Protein AF-0000000073860600 (afdb_homodimer)

Sequence (764 aa):
MCGVDDLSVELRKMRLRWFGHVRRAEGGVLSEVEETLLVQVWCFKEIINIGYSVYRMHGLPWFRSLSWWFSITSNYFFYGESVADYFSVISSKSDIMRWLIAYHRFTSFTMYIIGFVWFVLSLKKKYYMRQFSLFAWTHVALLIVVSQSYFIIFNIFHGMIWFIVPVSMIVINDVMAYMFGFFLGKTPLIQLSPKKTWEGFIGGGISTILLGMILSYVLCQYPYFVCPMEYSEAEDALKYSCDASPIFRPQEYSLPETLANFSALLGWRKTVTMYPFVFHSVALSLFSSVIGPFGGFFASGFKRAFKIKDFGDVIPGHGGMMDRFDCQYLMATFVTVYINTFISETSPQKLLQKVYMLKPEQQLQLYNMLQDSLIARGILQPMCGVDDLSVELRKMRLRWFGHVRRAEGGVLSEVEETLLVQVWCFKEIINIGYSVYRMHGLPWFRSLSWWFSITSNYFFYGESVADYFSVISSKSDIMRWLIAYHRFTSFTMYIIGFVWFVLSLKKKYYMRQFSLFAWTHVALLIVVSQSYFIIFNIFHGMIWFIVPVSMIVINDVMAYMFGFFLGKTPLIQLSPKKTWEGFIGGGISTILLGMILSYVLCQYPYFVCPMEYSEAEDALKYSCDASPIFRPQEYSLPETLANFSALLGWRKTVTMYPFVFHSVALSLFSSVIGPFGGFFASGFKRAFKIKDFGDVIPGHGGMMDRFDCQYLMATFVTVYINTFISETSPQKLLQKVYMLKPEQQLQLYNMLQDSLIARGILQP

Organism: Portunus trituberculatus (NCBI:txid210409)

Structure (mmCIF, N/CA/C/O backbone):
data_AF-0000000073860600-model_v1
#
loop_
_entity.id
_entity.type
_entity.pdbx_description
1 polymer 'Phosphatidate cytidylyltransferase'
#
loop_
_atom_site.group_PDB
_atom_site.id
_atom_site.type_symbol
_atom_site.label_atom_id
_atom_site.label_alt_id
_atom_site.label_comp_id
_atom_site.label_asym_id
_atom_site.label_entity_id
_atom_site.label_seq_id
_atom_site.pdbx_PDB_ins_code
_atom_site.Cartn_x
_atom_site.Cartn_y
_atom_site.Cartn_z
_atom_site.occupancy
_atom_site.B_iso_or_equiv
_atom_site.auth_seq_id
_atom_site.auth_comp_id
_atom_site.auth_asym_id
_atom_site.auth_atom_id
_atom_site.pdbx_PDB_model_num
ATOM 1 N N . MET A 1 1 ? -23.5 30 30.516 1 25.94 1 MET A N 1
ATOM 2 C CA . MET A 1 1 ? -22.375 29.719 31.422 1 25.94 1 MET A CA 1
ATOM 3 C C . MET A 1 1 ? -21.797 28.344 31.172 1 25.94 1 MET A C 1
ATOM 5 O O . MET A 1 1 ? -20.891 27.891 31.875 1 25.94 1 MET A O 1
ATOM 9 N N . CYS A 1 2 ? -22.672 27.516 30.625 1 33.38 2 CYS A N 1
ATOM 10 C CA . CYS A 1 2 ? -22.375 26.109 30.312 1 33.38 2 CYS A CA 1
ATOM 11 C C . CYS A 1 2 ? -21.266 26 29.266 1 33.38 2 CYS A C 1
ATOM 13 O O . CYS A 1 2 ? -20.688 24.938 29.094 1 33.38 2 CYS A O 1
ATOM 15 N N . GLY A 1 3 ? -21 27.109 28.562 1 39 3 GLY A N 1
ATOM 16 C CA . GLY A 1 3 ? -20.094 27.156 27.422 1 39 3 GLY A CA 1
ATOM 17 C C . GLY A 1 3 ? -18.641 27.109 27.812 1 39 3 GLY A C 1
ATOM 18 O O . GLY A 1 3 ? -17.828 26.469 27.125 1 39 3 GLY A O 1
ATOM 19 N N . VAL A 1 4 ? -18.328 27.812 28.906 1 43.12 4 VAL A N 1
ATOM 20 C CA . VAL A 1 4 ? -16.969 27.969 29.391 1 43.12 4 VAL A CA 1
ATOM 21 C C . VAL A 1 4 ? -16.484 26.656 30.016 1 43.12 4 VAL A C 1
ATOM 23 O O . VAL A 1 4 ? -15.328 26.25 29.828 1 43.12 4 VAL A O 1
ATOM 26 N N . ASP A 1 5 ? -17.297 26 30.656 1 45.59 5 ASP A N 1
ATOM 27 C CA . ASP A 1 5 ? -16.891 24.766 31.328 1 45.59 5 ASP A CA 1
ATOM 28 C C . ASP A 1 5 ? -16.531 23.688 30.312 1 45.59 5 ASP A C 1
ATOM 30 O O . ASP A 1 5 ? -15.586 22.922 30.5 1 45.59 5 ASP A O 1
ATOM 34 N N . ASP A 1 6 ? -17.297 23.734 29.312 1 51.12 6 ASP A N 1
ATOM 35 C CA . ASP A 1 6 ? -17.047 22.734 28.266 1 51.12 6 ASP A CA 1
ATOM 36 C C . ASP A 1 6 ? -15.75 23.047 27.531 1 51.12 6 ASP A C 1
ATOM 38 O O . ASP A 1 6 ? -15.008 22.125 27.156 1 51.12 6 ASP A O 1
ATOM 42 N N . LEU A 1 7 ? -15.555 24.328 27.562 1 51.91 7 LEU A N 1
ATOM 43 C CA . LEU A 1 7 ? -14.312 24.75 26.922 1 51.91 7 LEU A CA 1
ATOM 44 C C . LEU A 1 7 ? -13.109 24.328 27.766 1 51.91 7 LEU A C 1
ATOM 46 O O . LEU A 1 7 ? -12.094 23.875 27.219 1 51.91 7 LEU A O 1
ATOM 50 N N . SER A 1 8 ? -13.266 24.547 29.016 1 48.94 8 SER A N 1
ATOM 51 C CA . SER A 1 8 ? -12.18 24.188 29.922 1 48.94 8 SER A CA 1
ATOM 52 C C . SER A 1 8 ? -11.898 22.688 29.844 1 48.94 8 SER A C 1
ATOM 54 O O . SER A 1 8 ? -10.742 22.266 29.891 1 48.94 8 SER A O 1
ATOM 56 N N . VAL A 1 9 ? -12.953 21.984 29.812 1 51.03 9 VAL A N 1
ATOM 57 C CA . VAL A 1 9 ? -12.781 20.531 29.734 1 51.03 9 VAL A CA 1
ATOM 58 C C . VAL A 1 9 ? -12.109 20.156 28.422 1 51.03 9 VAL A C 1
ATOM 60 O O . VAL A 1 9 ? -11.211 19.312 28.391 1 51.03 9 VAL A O 1
ATOM 63 N N . GLU A 1 10 ? -12.531 20.891 27.469 1 54.25 10 GLU A N 1
ATOM 64 C CA . GLU A 1 10 ? -11.969 20.578 26.156 1 54.25 10 GLU A CA 1
ATOM 65 C C . GLU A 1 10 ? -10.5 21 26.078 1 54.25 10 GLU A C 1
ATOM 67 O O . GLU A 1 10 ? -9.68 20.281 25.516 1 54.25 10 GLU A O 1
ATOM 72 N N . LEU A 1 11 ? -10.242 22.109 26.688 1 52.88 11 LEU A N 1
ATOM 73 C CA . LEU A 1 11 ? -8.859 22.594 26.719 1 52.88 11 LEU A CA 1
ATOM 74 C C . LEU A 1 11 ? -7.98 21.656 27.547 1 52.88 11 LEU A C 1
ATOM 76 O O . LEU A 1 11 ? -6.82 21.422 27.203 1 52.88 11 LEU A O 1
ATOM 80 N N . ARG A 1 12 ? -8.531 21.188 28.594 1 49.22 12 ARG A N 1
ATOM 81 C CA . ARG A 1 12 ? -7.781 20.266 29.422 1 49.22 12 ARG A CA 1
ATOM 82 C C . ARG A 1 12 ? -7.488 18.969 28.672 1 49.22 12 ARG A C 1
ATOM 84 O O . ARG A 1 12 ? -6.391 18.406 28.781 1 49.22 12 ARG A O 1
ATOM 91 N N . LYS A 1 13 ? -8.43 18.609 27.984 1 53.59 13 LYS A N 1
ATOM 92 C CA . LYS A 1 13 ? -8.234 17.406 27.188 1 53.59 13 LYS A CA 1
ATOM 93 C C . LYS A 1 13 ? -7.168 17.625 26.125 1 53.59 13 LYS A C 1
ATOM 95 O O . LYS A 1 13 ? -6.336 16.75 25.875 1 53.59 13 LYS A O 1
ATOM 100 N N . MET A 1 14 ? -7.25 18.766 25.625 1 52.56 14 MET A N 1
ATOM 101 C CA . MET A 1 14 ? -6.281 19.125 24.594 1 52.56 14 MET A CA 1
ATOM 102 C C . MET A 1 14 ? -4.879 19.25 25.188 1 52.56 14 MET A C 1
ATOM 104 O O . MET A 1 14 ? -3.902 18.812 24.578 1 52.56 14 MET A O 1
ATOM 108 N N . ARG A 1 15 ? -4.82 19.875 26.359 1 48.81 15 ARG A N 1
ATOM 109 C CA . ARG A 1 15 ? -3.555 19.969 27.078 1 48.81 15 ARG A CA 1
ATOM 110 C C . ARG A 1 15 ? -3.021 18.578 27.422 1 48.81 15 ARG A C 1
ATOM 112 O O . ARG A 1 15 ? -1.825 18.312 27.281 1 48.81 15 ARG A O 1
ATOM 119 N N . LEU A 1 16 ? -3.85 17.797 27.766 1 48.28 16 LEU A N 1
ATOM 120 C CA . LEU A 1 16 ? -3.426 16.453 28.125 1 48.28 16 LEU A CA 1
ATOM 121 C C . LEU A 1 16 ? -2.932 15.703 26.891 1 48.28 16 LEU A C 1
ATOM 123 O O . LEU A 1 16 ? -1.964 14.938 26.969 1 48.28 16 LEU A O 1
ATOM 127 N N . ARG A 1 17 ? -3.58 15.961 25.875 1 53.16 17 ARG A N 1
ATOM 128 C CA . ARG A 1 17 ? -3.168 15.344 24.625 1 53.16 17 ARG A CA 1
ATOM 129 C C . ARG A 1 17 ? -1.795 15.844 24.188 1 53.16 17 ARG A C 1
ATOM 131 O O . ARG A 1 17 ? -0.946 15.062 23.766 1 53.16 17 ARG A O 1
ATOM 138 N N . TRP A 1 18 ? -1.666 17.156 24.328 1 49.97 18 TRP A N 1
ATOM 139 C CA . TRP A 1 18 ? -0.413 17.781 23.906 1 49.97 18 TRP A CA 1
ATOM 140 C C . TRP A 1 18 ? 0.714 17.438 24.875 1 49.97 18 TRP A C 1
ATOM 142 O O . TRP A 1 18 ? 1.811 17.062 24.453 1 49.97 18 TRP A O 1
ATOM 152 N N . PHE A 1 19 ? 0.411 17.656 26.188 1 47.84 19 PHE A N 1
ATOM 153 C CA . PHE A 1 19 ? 1.448 17.406 27.188 1 47.84 19 PHE A CA 1
ATOM 154 C C . PHE A 1 19 ? 1.832 15.938 27.219 1 47.84 19 PHE A C 1
ATOM 156 O O . PHE A 1 19 ? 2.99 15.594 27.453 1 47.84 19 PHE A O 1
ATOM 163 N N . GLY A 1 20 ? 0.949 15.172 27 1 50.09 20 GLY A N 1
ATOM 164 C CA . GLY A 1 20 ? 1.307 13.766 26.906 1 50.09 20 GLY A CA 1
ATOM 165 C C . GLY A 1 20 ? 2.246 13.453 25.766 1 50.09 20 GLY A C 1
ATOM 166 O O . GLY A 1 20 ? 3.191 12.68 25.906 1 50.09 20 GLY A O 1
ATOM 167 N N . HIS A 1 21 ? 2.006 14.094 24.703 1 53.31 21 HIS A N 1
ATOM 168 C CA . HIS A 1 21 ? 2.865 13.875 23.547 1 53.31 21 HIS A CA 1
ATOM 169 C C . HIS A 1 21 ? 4.238 14.508 23.75 1 53.31 21 HIS A C 1
ATOM 171 O O . HIS A 1 21 ? 5.262 13.906 23.406 1 53.31 21 HIS A O 1
ATOM 177 N N . VAL A 1 22 ? 4.27 15.805 24.297 1 50.53 22 VAL A N 1
ATOM 178 C CA . VAL A 1 22 ? 5.523 16.531 24.484 1 50.53 22 VAL A CA 1
ATOM 179 C C . VAL A 1 22 ? 6.348 15.859 25.578 1 50.53 22 VAL A C 1
ATOM 181 O O . VAL A 1 22 ? 7.57 15.742 25.469 1 50.53 22 VAL A O 1
ATOM 184 N N . ARG A 1 23 ? 5.758 15.523 26.703 1 48.34 23 ARG A N 1
ATOM 185 C CA . ARG A 1 23 ? 6.488 14.867 27.781 1 48.34 23 ARG A CA 1
ATOM 186 C C . ARG A 1 23 ? 7.082 13.547 27.312 1 48.34 23 ARG A C 1
ATOM 188 O O . ARG A 1 23 ? 8.188 13.18 27.719 1 48.34 23 ARG A O 1
ATOM 195 N N . ARG A 1 24 ? 6.41 13.023 26.5 1 51.47 24 ARG A N 1
ATOM 196 C CA . ARG A 1 24 ? 6.906 11.719 26.078 1 51.47 24 ARG A CA 1
ATOM 197 C C . ARG A 1 24 ? 7.988 11.867 25.016 1 51.47 24 ARG A C 1
ATOM 199 O O . ARG A 1 24 ? 8.789 10.953 24.812 1 51.47 24 ARG A O 1
ATOM 206 N N . ALA A 1 25 ? 7.906 12.992 24.328 1 55.75 25 ALA A N 1
ATOM 207 C CA . ALA A 1 25 ? 8.992 13.297 23.406 1 55.75 25 ALA A CA 1
ATOM 208 C C . ALA A 1 25 ? 10.32 13.422 24.141 1 55.75 25 ALA A C 1
ATOM 210 O O . ALA A 1 25 ? 11.391 13.281 23.531 1 55.75 25 ALA A O 1
ATOM 211 N N . GLU A 1 26 ? 10.242 13.586 25.469 1 56.16 26 GLU A N 1
ATOM 212 C CA . GLU A 1 26 ? 11.469 13.602 26.25 1 56.16 26 GLU A CA 1
ATOM 213 C C . GLU A 1 26 ? 12.094 12.211 26.328 1 56.16 26 GLU A C 1
ATOM 215 O O . GLU A 1 26 ? 13.297 12.078 26.547 1 56.16 26 GLU A O 1
ATOM 220 N N . GLY A 1 27 ? 11.25 11.234 26.188 1 59.41 27 GLY A N 1
ATOM 221 C CA . GLY A 1 27 ? 11.75 9.867 26.281 1 59.41 27 GLY A CA 1
ATOM 222 C C . GLY A 1 27 ? 12.562 9.453 25.078 1 59.41 27 GLY A C 1
ATOM 223 O O . GLY A 1 27 ? 13.156 8.367 25.062 1 59.41 27 GLY A O 1
ATOM 224 N N . GLY A 1 28 ? 12.703 10.328 24.078 1 74.62 28 GLY A N 1
ATOM 225 C CA . GLY A 1 28 ? 13.539 10.031 22.922 1 74.62 28 GLY A CA 1
ATOM 226 C C . GLY A 1 28 ? 12.758 9.461 21.75 1 74.62 28 GLY A C 1
ATOM 227 O O . GLY A 1 28 ? 11.531 9.352 21.812 1 74.62 28 GLY A O 1
ATOM 228 N N . VAL A 1 29 ? 13.367 9.289 20.703 1 80.56 29 VAL A N 1
ATOM 229 C CA . VAL A 1 29 ? 12.812 8.805 19.453 1 80.56 29 VAL A CA 1
ATOM 230 C C . VAL A 1 29 ? 12.164 7.441 19.656 1 80.56 29 VAL A C 1
ATOM 232 O O . VAL A 1 29 ? 11.047 7.199 19.188 1 80.56 29 VAL A O 1
ATOM 235 N N . LEU A 1 30 ? 12.703 6.594 20.5 1 79.44 30 LEU A N 1
ATOM 236 C CA . LEU A 1 30 ? 12.211 5.234 20.703 1 79.44 30 LEU A CA 1
ATOM 237 C C . LEU A 1 30 ? 10.922 5.234 21.516 1 79.44 30 LEU A C 1
ATOM 239 O O . LEU A 1 30 ? 10.031 4.418 21.266 1 79.44 30 LEU A O 1
ATOM 243 N N . SER A 1 31 ? 10.844 6.102 22.406 1 83.19 31 SER A N 1
ATOM 244 C CA . SER A 1 31 ? 9.625 6.207 23.203 1 83.19 31 SER A CA 1
ATOM 245 C C . SER A 1 31 ? 8.445 6.664 22.344 1 83.19 31 SER A C 1
ATOM 247 O O . SER A 1 31 ? 7.324 6.172 22.516 1 83.19 31 SER A O 1
ATOM 249 N N . GLU A 1 32 ? 8.695 7.555 21.484 1 87 32 GLU A N 1
ATOM 250 C CA . GLU A 1 32 ? 7.629 8.039 20.625 1 87 32 GLU A CA 1
ATOM 251 C C . GLU A 1 32 ? 7.176 6.949 19.656 1 87 32 GLU A C 1
ATOM 253 O O . GLU A 1 32 ? 5.988 6.863 19.328 1 87 32 GLU A O 1
ATOM 258 N N . VAL A 1 33 ? 8.141 6.164 19.219 1 86 33 VAL A N 1
ATOM 259 C CA . VAL A 1 33 ? 7.805 5.059 18.328 1 86 33 VAL A CA 1
ATOM 260 C C . VAL A 1 33 ? 6.93 4.051 19.062 1 86 33 VAL A C 1
ATOM 262 O O . VAL A 1 33 ? 5.918 3.584 18.531 1 86 33 VAL A O 1
ATOM 265 N N . GLU A 1 34 ? 7.266 3.736 20.281 1 85.88 34 GLU A N 1
ATOM 266 C CA . GLU A 1 34 ? 6.496 2.795 21.094 1 85.88 34 GLU A CA 1
ATOM 267 C C . GLU A 1 34 ? 5.082 3.312 21.344 1 85.88 34 GLU A C 1
ATOM 269 O O . GLU A 1 34 ? 4.113 2.553 21.266 1 85.88 34 GLU A O 1
ATOM 274 N N . GLU A 1 35 ? 4.996 4.516 21.594 1 87.19 35 GLU A N 1
ATOM 275 C CA . GLU A 1 35 ? 3.688 5.121 21.828 1 87.19 35 GLU A CA 1
ATOM 276 C C . GLU A 1 35 ? 2.828 5.078 20.578 1 87.19 35 GLU A C 1
ATOM 278 O O . GLU A 1 35 ? 1.626 4.812 20.641 1 87.19 35 GLU A O 1
ATOM 283 N N . THR A 1 36 ? 3.465 5.402 19.5 1 89.12 36 THR A N 1
ATOM 284 C CA . THR A 1 36 ? 2.736 5.367 18.234 1 89.12 36 THR A CA 1
ATOM 285 C C . THR A 1 36 ? 2.193 3.967 17.969 1 89.12 36 THR A C 1
ATOM 287 O O . THR A 1 36 ? 1.055 3.812 17.516 1 89.12 36 THR A O 1
ATOM 290 N N . LEU A 1 37 ? 2.943 2.967 18.312 1 89.31 37 LEU A N 1
ATOM 291 C CA . LEU A 1 37 ? 2.521 1.587 18.094 1 89.31 37 LEU A CA 1
ATOM 292 C C . LEU A 1 37 ? 1.381 1.218 19.047 1 89.31 37 LEU A C 1
ATOM 294 O O . LEU A 1 37 ? 0.443 0.521 18.641 1 89.31 37 LEU A O 1
ATOM 298 N N . LEU A 1 38 ? 1.471 1.689 20.219 1 87.94 38 LEU A N 1
ATOM 299 C CA . LEU A 1 38 ? 0.417 1.419 21.188 1 87.94 38 LEU A CA 1
ATOM 300 C C . LEU A 1 38 ? -0.894 2.072 20.766 1 87.94 38 LEU A C 1
ATOM 302 O O . LEU A 1 38 ? -1.955 1.448 20.828 1 87.94 38 LEU A O 1
ATOM 306 N N . VAL A 1 39 ? -0.796 3.279 20.344 1 88.31 39 VAL A N 1
ATOM 307 C CA . VAL A 1 39 ? -1.977 3.998 19.875 1 88.31 39 VAL A CA 1
ATOM 308 C C . VAL A 1 39 ? -2.561 3.291 18.656 1 88.31 39 VAL A C 1
ATOM 310 O O . VAL A 1 39 ? -3.781 3.189 18.516 1 88.31 39 VAL A O 1
ATOM 313 N N . GLN A 1 40 ? -1.685 2.822 17.828 1 92.12 40 GLN A N 1
ATOM 314 C CA . GLN A 1 40 ? -2.123 2.094 16.641 1 92.12 40 GLN A CA 1
ATOM 315 C C . GLN A 1 40 ? -2.957 0.874 17.016 1 92.12 40 GLN A C 1
ATOM 317 O O . GLN A 1 40 ? -4.02 0.638 16.438 1 92.12 40 GLN A O 1
ATOM 322 N N . VAL A 1 41 ? -2.49 0.11 17.984 1 90.81 41 VAL A N 1
ATOM 323 C CA . VAL A 1 41 ? -3.176 -1.105 18.406 1 90.81 41 VAL A CA 1
ATOM 324 C C . VAL A 1 41 ? -4.52 -0.748 19.031 1 90.81 41 VAL A C 1
ATOM 326 O O . VAL A 1 41 ? -5.527 -1.406 18.781 1 90.81 41 VAL A O 1
ATOM 329 N N . TRP A 1 42 ? -4.492 0.283 19.734 1 89.69 42 TRP A N 1
ATOM 330 C CA . TRP A 1 42 ? -5.711 0.722 20.406 1 89.69 42 TRP A CA 1
ATOM 331 C C . TRP A 1 42 ? -6.75 1.196 19.391 1 89.69 42 TRP A C 1
ATOM 333 O O . TRP A 1 42 ? -7.926 0.834 19.484 1 89.69 42 TRP A O 1
ATOM 343 N N . CYS A 1 43 ? -6.344 2.012 18.516 1 90 43 CYS A N 1
ATOM 344 C CA . CYS A 1 43 ? -7.254 2.512 17.484 1 90 43 CYS A CA 1
ATOM 345 C C . CYS A 1 43 ? -7.816 1.369 16.656 1 90 43 CYS A C 1
ATOM 347 O O . CYS A 1 43 ? -9.008 1.344 16.344 1 90 43 CYS A O 1
ATOM 349 N N . PHE A 1 44 ? -6.965 0.409 16.328 1 91.69 44 PHE A N 1
ATOM 350 C CA . PHE A 1 44 ? -7.406 -0.734 15.531 1 91.69 44 PHE A CA 1
ATOM 351 C C . PHE A 1 44 ? -8.438 -1.556 16.297 1 91.69 44 PHE A C 1
ATOM 353 O O . PHE A 1 44 ? -9.453 -1.965 15.742 1 91.69 44 PHE A O 1
ATOM 360 N N . LYS A 1 45 ? -8.156 -1.754 17.516 1 89.88 45 LYS A N 1
ATOM 361 C CA . LYS A 1 45 ? -9.086 -2.492 18.359 1 89.88 45 LYS A CA 1
ATOM 362 C C . LYS A 1 45 ? -10.453 -1.819 18.406 1 89.88 45 LYS A C 1
ATOM 364 O O . LYS A 1 45 ? -11.484 -2.488 18.312 1 89.88 45 LYS A O 1
ATOM 369 N N . GLU A 1 46 ? -10.492 -0.529 18.516 1 88.06 46 GLU A N 1
ATOM 370 C CA . GLU A 1 46 ? -11.742 0.224 18.578 1 88.06 46 GLU A CA 1
ATOM 371 C C . GLU A 1 46 ? -12.531 0.08 17.281 1 88.06 46 GLU A C 1
ATOM 373 O O . GLU A 1 46 ? -13.742 -0.145 17.312 1 88.06 46 GLU A O 1
ATOM 378 N N . ILE A 1 47 ? -11.867 0.142 16.203 1 87.81 47 ILE A N 1
ATOM 379 C CA . ILE A 1 47 ? -12.523 0.081 14.898 1 87.81 47 ILE A CA 1
ATOM 380 C C . ILE A 1 47 ? -13.078 -1.322 14.664 1 87.81 47 ILE A C 1
ATOM 382 O O . ILE A 1 47 ? -14.219 -1.479 14.211 1 87.81 47 ILE A O 1
ATOM 386 N N . ILE A 1 48 ? -12.281 -2.354 14.961 1 87.12 48 ILE A N 1
ATOM 387 C CA . ILE A 1 48 ? -12.703 -3.732 14.727 1 87.12 48 ILE A CA 1
ATOM 388 C C . ILE A 1 48 ? -13.875 -4.078 15.641 1 87.12 48 ILE A C 1
ATOM 390 O O . ILE A 1 48 ? -14.789 -4.797 15.242 1 87.12 48 ILE A O 1
ATOM 394 N N . ASN A 1 49 ? -13.852 -3.52 16.828 1 85.75 49 ASN A N 1
ATOM 395 C CA . ASN A 1 49 ? -14.945 -3.785 17.75 1 85.75 49 ASN A CA 1
ATOM 396 C C . ASN A 1 49 ? -16.266 -3.195 17.25 1 85.75 49 ASN A C 1
ATOM 398 O O . ASN A 1 49 ? -17.328 -3.771 17.469 1 85.75 49 ASN A O 1
ATOM 402 N N . ILE A 1 50 ? -16.203 -2.141 16.641 1 83.69 50 ILE A N 1
ATOM 403 C CA . ILE A 1 50 ? -17.391 -1.542 16.047 1 83.69 50 ILE A CA 1
ATOM 404 C C . ILE A 1 50 ? -17.922 -2.441 14.938 1 83.69 50 ILE A C 1
ATOM 406 O O . ILE A 1 50 ? -19.125 -2.703 14.859 1 83.69 50 ILE A O 1
ATOM 410 N N . GLY A 1 51 ? -17.062 -2.904 14.039 1 78.81 51 GLY A N 1
ATOM 411 C CA . GLY A 1 51 ? -17.469 -3.818 12.992 1 78.81 51 GLY A CA 1
ATOM 412 C C . GLY A 1 51 ? -18.094 -5.098 13.516 1 78.81 51 GLY A C 1
ATOM 413 O O . GLY A 1 51 ? -19.094 -5.578 12.984 1 78.81 51 GLY A O 1
ATOM 414 N N . TYR A 1 52 ? -17.469 -5.535 14.555 1 78.75 52 TYR A N 1
ATOM 415 C CA . TYR A 1 52 ? -17.953 -6.766 15.172 1 78.75 52 TYR A CA 1
ATOM 416 C C . TYR A 1 52 ? -19.344 -6.578 15.742 1 78.75 52 TYR A C 1
ATOM 418 O O . TYR A 1 52 ? -20.203 -7.465 15.633 1 78.75 52 TYR A O 1
ATOM 426 N N . SER A 1 53 ? -19.609 -5.484 16.266 1 78.38 53 SER A N 1
ATOM 427 C CA . SER A 1 53 ? -20.891 -5.203 16.906 1 78.38 53 SER A CA 1
ATOM 428 C C . SER A 1 53 ? -21.969 -4.91 15.859 1 78.38 53 SER A C 1
ATOM 430 O O . SER A 1 53 ? -23.094 -5.418 15.961 1 78.38 53 SER A O 1
ATOM 432 N N . VAL A 1 54 ? -21.641 -4.234 14.906 1 74.19 54 VAL A N 1
ATOM 433 C CA . VAL A 1 54 ? -22.609 -3.777 13.914 1 74.19 54 VAL A CA 1
ATOM 434 C C . VAL A 1 54 ? -23.031 -4.949 13.031 1 74.19 54 VAL A C 1
ATOM 436 O O . VAL A 1 54 ? -24.219 -5.082 12.695 1 74.19 54 VAL A O 1
ATOM 439 N N . TYR A 1 55 ? -22.078 -5.754 12.727 1 69.44 55 TYR A N 1
ATOM 440 C CA . TYR A 1 55 ? -22.422 -6.832 11.812 1 69.44 55 TYR A CA 1
ATOM 441 C C . TYR A 1 55 ? -22.891 -8.062 12.578 1 69.44 55 TYR A C 1
ATOM 443 O O . TYR A 1 55 ? -23.156 -9.109 11.977 1 69.44 55 TYR A O 1
ATOM 451 N N . ARG A 1 56 ? -23.109 -7.801 13.891 1 68.75 56 ARG A N 1
ATOM 452 C CA . ARG A 1 56 ? -23.703 -8.805 14.766 1 68.75 56 ARG A CA 1
ATOM 453 C C . ARG A 1 56 ? -23.125 -10.188 14.508 1 68.75 56 ARG A C 1
ATOM 455 O O . ARG A 1 56 ? -23.859 -11.156 14.344 1 68.75 56 ARG A O 1
ATOM 462 N N . MET A 1 57 ? -21.938 -10.109 14.266 1 63.16 57 MET A N 1
ATOM 463 C CA . MET A 1 57 ? -21.281 -11.383 13.984 1 63.16 57 MET A CA 1
ATOM 464 C C . MET A 1 57 ? -21.109 -12.203 15.266 1 63.16 57 MET A C 1
ATOM 466 O O . MET A 1 57 ? -20.141 -12.945 15.406 1 63.16 57 MET A O 1
ATOM 470 N N . HIS A 1 58 ? -22.234 -12.023 16.047 1 64.19 58 HIS A N 1
ATOM 471 C CA . HIS A 1 58 ? -22.156 -12.781 17.297 1 64.19 58 HIS A CA 1
ATOM 472 C C . HIS A 1 58 ? -22.297 -14.281 17.047 1 64.19 58 HIS A C 1
ATOM 474 O O . HIS A 1 58 ? -23.266 -14.711 16.406 1 64.19 58 HIS A O 1
ATOM 480 N N . GLY A 1 59 ? -21.125 -15.031 17 1 65.19 59 GLY A N 1
ATOM 481 C CA . GLY A 1 59 ? -21.156 -16.484 16.859 1 65.19 59 GLY A CA 1
ATOM 482 C C . GLY A 1 59 ? -20.266 -16.984 15.727 1 65.19 59 GLY A C 1
ATOM 483 O O . GLY A 1 59 ? -20.031 -18.188 15.594 1 65.19 59 GLY A O 1
ATOM 484 N N . LEU A 1 60 ? -20.188 -16.078 14.773 1 69.94 60 LEU A N 1
ATOM 485 C CA . LEU A 1 60 ? -19.312 -16.562 13.719 1 69.94 60 LEU A CA 1
ATOM 486 C C . LEU A 1 60 ? -17.859 -16.578 14.188 1 69.94 60 LEU A C 1
ATOM 488 O O . LEU A 1 60 ? -17.375 -15.602 14.758 1 69.94 60 LEU A O 1
ATOM 492 N N . PRO A 1 61 ? -17.281 -17.766 14.133 1 65.88 61 PRO A N 1
ATOM 493 C CA . PRO A 1 61 ? -15.93 -17.938 14.664 1 65.88 61 PRO A CA 1
ATOM 494 C C . PRO A 1 61 ? -14.875 -17.219 13.828 1 65.88 61 PRO A C 1
ATOM 496 O O . PRO A 1 61 ? -15.078 -16.984 12.633 1 65.88 61 PRO A O 1
ATOM 499 N N . TRP A 1 62 ? -13.797 -16.578 14.414 1 77 62 TRP A N 1
ATOM 500 C CA . TRP A 1 62 ? -12.445 -16.312 13.93 1 77 62 TRP A CA 1
ATOM 501 C C . TRP A 1 62 ? -12.344 -14.898 13.359 1 77 62 TRP A C 1
ATOM 503 O O . TRP A 1 62 ? -11.312 -14.523 12.789 1 77 62 TRP A O 1
ATOM 513 N N . PHE A 1 63 ? -13.453 -14.18 13.555 1 79.88 63 PHE A N 1
ATOM 514 C CA . PHE A 1 63 ? -13.305 -12.859 12.953 1 79.88 63 PHE A CA 1
ATOM 515 C C . PHE A 1 63 ? -12.25 -12.039 13.695 1 79.88 63 PHE A C 1
ATOM 517 O O . PHE A 1 63 ? -11.398 -11.406 13.07 1 79.88 63 PHE A O 1
ATOM 524 N N . ARG A 1 64 ? -12.367 -12.047 14.953 1 83.38 64 ARG A N 1
ATOM 525 C CA . ARG A 1 64 ? -11.414 -11.273 15.734 1 83.38 64 ARG A CA 1
ATOM 526 C C . ARG A 1 64 ? -9.992 -11.789 15.547 1 83.38 64 ARG A C 1
ATOM 528 O O . ARG A 1 64 ? -9.062 -11.008 15.367 1 83.38 64 ARG A O 1
ATOM 535 N N . SER A 1 65 ? -9.961 -13.047 15.5 1 88.69 65 SER A N 1
ATOM 536 C CA . SER A 1 65 ? -8.648 -13.648 15.312 1 88.69 65 SER A CA 1
ATOM 537 C C . SER A 1 65 ? -8.078 -13.312 13.938 1 88.69 65 SER A C 1
ATOM 539 O O . SER A 1 65 ? -6.891 -13.008 13.805 1 88.69 65 SER A O 1
ATOM 541 N N . LEU A 1 66 ? -8.922 -13.336 12.961 1 92 66 LEU A N 1
ATOM 542 C CA . LEU A 1 66 ? -8.477 -13.031 11.602 1 92 66 LEU A CA 1
ATOM 543 C C . LEU A 1 66 ? -8.062 -11.562 11.484 1 92 66 LEU A C 1
ATOM 545 O O . LEU A 1 66 ? -7.059 -11.25 10.844 1 92 66 LEU A O 1
ATOM 549 N N . SER A 1 67 ? -8.828 -10.688 12.078 1 91.75 67 SER A N 1
ATOM 550 C CA . SER A 1 67 ? -8.5 -9.266 12.023 1 91.75 67 SER A CA 1
ATOM 551 C C . SER A 1 67 ? -7.156 -8.992 12.695 1 91.75 67 SER A C 1
ATOM 553 O O . SER A 1 67 ? -6.336 -8.234 12.172 1 91.75 67 SER A O 1
ATOM 555 N N . TRP A 1 68 ? -6.926 -9.648 13.773 1 92.88 68 TRP A N 1
ATOM 556 C CA . TRP A 1 68 ? -5.66 -9.469 14.477 1 92.88 68 TRP A CA 1
ATOM 557 C C . TRP A 1 68 ? -4.512 -10.102 13.711 1 92.88 68 TRP A C 1
ATOM 559 O O . TRP A 1 68 ? -3.391 -9.586 13.711 1 92.88 68 TRP A O 1
ATOM 569 N N . TRP A 1 69 ? -4.816 -11.219 13.07 1 95.56 69 TRP A N 1
ATOM 570 C CA . TRP A 1 69 ? -3.801 -11.859 12.234 1 95.56 69 TRP A CA 1
ATOM 571 C C . TRP A 1 69 ? -3.35 -10.922 11.117 1 95.56 69 TRP A C 1
ATOM 573 O O . TRP A 1 69 ? -2.15 -10.734 10.906 1 95.56 69 TRP A O 1
ATOM 583 N N . PHE A 1 70 ? -4.289 -10.297 10.484 1 95.75 70 PHE A N 1
ATOM 584 C CA . PHE A 1 70 ? -3.949 -9.375 9.406 1 95.75 70 PHE A CA 1
ATOM 585 C C . PHE A 1 70 ? -3.238 -8.141 9.953 1 95.75 70 PHE A C 1
ATOM 587 O O . PHE A 1 70 ? -2.365 -7.574 9.289 1 95.75 70 PHE A O 1
ATOM 594 N N . SER A 1 71 ? -3.641 -7.738 11.148 1 94.94 71 SER A N 1
ATOM 595 C CA . SER A 1 71 ? -2.965 -6.605 11.773 1 94.94 71 SER A CA 1
ATOM 596 C C . SER A 1 71 ? -1.506 -6.926 12.078 1 94.94 71 SER A C 1
ATOM 598 O O . SER A 1 71 ? -0.613 -6.133 11.773 1 94.94 71 SER A O 1
ATOM 600 N N . ILE A 1 72 ? -1.265 -8.062 12.602 1 93.88 72 ILE A N 1
ATOM 601 C CA . ILE A 1 72 ? 0.094 -8.492 12.914 1 93.88 72 ILE A CA 1
ATOM 602 C C . ILE A 1 72 ? 0.908 -8.625 11.633 1 93.88 72 ILE A C 1
ATOM 604 O O . ILE A 1 72 ? 2.062 -8.195 11.57 1 93.88 72 ILE A O 1
ATOM 608 N N . THR A 1 73 ? 0.305 -9.164 10.664 1 94.62 73 THR A N 1
ATOM 609 C CA . THR A 1 73 ? 0.968 -9.352 9.383 1 94.62 73 THR A CA 1
ATOM 610 C C . THR A 1 73 ? 1.332 -8.008 8.758 1 94.62 73 THR A C 1
ATOM 612 O O . THR A 1 73 ? 2.455 -7.824 8.281 1 94.62 73 THR A O 1
ATOM 615 N N . SER A 1 74 ? 0.403 -7.105 8.773 1 94 74 SER A N 1
ATOM 616 C CA . SER A 1 74 ? 0.653 -5.797 8.188 1 94 74 SER A CA 1
ATOM 617 C C . SER A 1 74 ? 1.727 -5.039 8.961 1 94 74 SER A C 1
ATOM 619 O O . SER A 1 74 ? 2.566 -4.359 8.359 1 94 74 SER A O 1
ATOM 621 N N . ASN A 1 75 ? 1.724 -5.145 10.258 1 91.5 75 ASN A N 1
ATOM 622 C CA . ASN A 1 75 ? 2.766 -4.512 11.062 1 91.5 75 ASN A CA 1
ATOM 623 C C . ASN A 1 75 ? 4.141 -5.109 10.766 1 91.5 75 ASN A C 1
ATOM 625 O O . ASN A 1 75 ? 5.125 -4.383 10.656 1 91.5 75 ASN A O 1
ATOM 629 N N . TYR A 1 76 ? 4.207 -6.363 10.664 1 88.81 76 TYR A N 1
ATOM 630 C CA . TYR A 1 76 ? 5.465 -7.023 10.336 1 88.81 76 TYR A CA 1
ATOM 631 C C . TYR A 1 76 ? 5.992 -6.559 8.984 1 88.81 76 TYR A C 1
ATOM 633 O O . TYR A 1 76 ? 7.195 -6.359 8.82 1 88.81 76 TYR A O 1
ATOM 641 N N . PHE A 1 77 ? 5.164 -6.414 8.133 1 90.56 77 PHE A N 1
ATOM 642 C CA . PHE A 1 77 ? 5.559 -5.98 6.801 1 90.56 77 PHE A CA 1
ATOM 643 C C . PHE A 1 77 ? 6.113 -4.562 6.832 1 90.56 77 PHE A C 1
ATOM 645 O O . PHE A 1 77 ? 7.227 -4.316 6.371 1 90.56 77 PHE A O 1
ATOM 652 N N . PHE A 1 78 ? 5.402 -3.629 7.414 1 86.88 78 PHE A N 1
ATOM 653 C CA . PHE A 1 78 ? 5.789 -2.223 7.375 1 86.88 78 PHE A CA 1
ATOM 654 C C . PHE A 1 78 ? 6.977 -1.96 8.289 1 86.88 78 PHE A C 1
ATOM 656 O O . PHE A 1 78 ? 7.895 -1.22 7.934 1 86.88 78 PHE A O 1
ATOM 663 N N . TYR A 1 79 ? 6.926 -2.537 9.391 1 80.5 79 TYR A N 1
ATOM 664 C CA . TYR A 1 79 ? 8.023 -2.295 10.32 1 80.5 79 TYR A CA 1
ATOM 665 C C . TYR A 1 79 ? 9.281 -3.041 9.891 1 80.5 79 TYR A C 1
ATOM 667 O O . TYR A 1 79 ? 10.398 -2.576 10.125 1 80.5 79 TYR A O 1
ATOM 675 N N . GLY A 1 80 ? 9.117 -4.195 9.289 1 74.94 80 GLY A N 1
ATOM 676 C CA . GLY A 1 80 ? 10.266 -4.879 8.711 1 74.94 80 GLY A CA 1
ATOM 677 C C . GLY A 1 80 ? 10.969 -4.066 7.641 1 74.94 80 GLY A C 1
ATOM 678 O O . GLY A 1 80 ? 12.195 -4.055 7.57 1 74.94 80 GLY A O 1
ATOM 679 N N . GLU A 1 81 ? 10.195 -3.365 6.918 1 71.81 81 GLU A N 1
ATOM 680 C CA . GLU A 1 81 ? 10.758 -2.494 5.891 1 71.81 81 GLU A CA 1
ATOM 681 C C . GLU A 1 81 ? 11.516 -1.325 6.512 1 71.81 81 GLU A C 1
ATOM 683 O O . GLU A 1 81 ? 12.57 -0.924 6.008 1 71.81 81 GLU A O 1
ATOM 688 N N . SER A 1 82 ? 11.008 -0.805 7.617 1 69.19 82 SER A N 1
ATOM 689 C CA . SER A 1 82 ? 11.656 0.309 8.305 1 69.19 82 SER A CA 1
ATOM 690 C C . SER A 1 82 ? 12.961 -0.129 8.961 1 69.19 82 SER A C 1
ATOM 692 O O . SER A 1 82 ? 13.961 0.593 8.914 1 69.19 82 SER A O 1
ATOM 694 N N . VAL A 1 83 ? 12.836 -1.235 9.578 1 64.69 83 VAL A N 1
ATOM 695 C CA . VAL A 1 83 ? 14.023 -1.744 10.25 1 64.69 83 VAL A CA 1
ATOM 696 C C . VAL A 1 83 ? 15.125 -2 9.227 1 64.69 83 VAL A C 1
ATOM 698 O O . VAL A 1 83 ? 16.297 -1.708 9.477 1 64.69 83 VAL A O 1
ATOM 701 N N . ALA A 1 84 ? 14.781 -2.432 8.086 1 62.12 84 ALA A N 1
ATOM 702 C CA . ALA A 1 84 ? 15.75 -2.674 7.016 1 62.12 84 ALA A CA 1
ATOM 703 C C . ALA A 1 84 ? 16.391 -1.369 6.551 1 62.12 84 ALA A C 1
ATOM 705 O O . ALA A 1 84 ? 17.594 -1.325 6.27 1 62.12 84 ALA A O 1
ATOM 706 N N . ASP A 1 85 ? 15.68 -0.35 6.645 1 61.72 85 ASP A N 1
ATOM 707 C CA . ASP A 1 85 ? 16.156 0.927 6.121 1 61.72 85 ASP A CA 1
ATOM 708 C C . ASP A 1 85 ? 16.969 1.68 7.168 1 61.72 85 ASP A C 1
ATOM 710 O O . ASP A 1 85 ? 17.984 2.305 6.844 1 61.72 85 ASP A O 1
ATOM 714 N N . TYR A 1 86 ? 16.484 1.552 8.438 1 60.28 86 TYR A N 1
ATOM 715 C CA . TYR A 1 86 ? 17.094 2.453 9.414 1 60.28 86 TYR A CA 1
ATOM 716 C C . TYR A 1 86 ? 18.047 1.702 10.328 1 60.28 86 TYR A C 1
ATOM 718 O O . TYR A 1 86 ? 18.969 2.295 10.891 1 60.28 86 TYR A O 1
ATOM 726 N N . PHE A 1 87 ? 17.734 0.449 10.438 1 58.75 87 PHE A N 1
ATOM 727 C CA . PHE A 1 87 ? 18.562 -0.275 11.391 1 58.75 87 PHE A CA 1
ATOM 728 C C . PHE A 1 87 ? 19.438 -1.301 10.688 1 58.75 87 PHE A C 1
ATOM 730 O O . PHE A 1 87 ? 19.812 -2.322 11.273 1 58.75 87 PHE A O 1
ATOM 737 N N . SER A 1 88 ? 19.594 -1.048 9.359 1 56.91 88 SER A N 1
ATOM 738 C CA . SER A 1 88 ? 20.375 -1.986 8.57 1 56.91 88 SER A CA 1
ATOM 739 C C . SER A 1 88 ? 21.766 -2.182 9.164 1 56.91 88 SER A C 1
ATOM 741 O O . SER A 1 88 ? 22.344 -3.268 9.07 1 56.91 88 SER A O 1
ATOM 743 N N . VAL A 1 89 ? 22.203 -1.09 9.781 1 51.44 89 VAL A N 1
ATOM 744 C CA . VAL A 1 89 ? 23.562 -1.176 10.312 1 51.44 89 VAL A CA 1
ATOM 745 C C . VAL A 1 89 ? 23.594 -2.117 11.516 1 51.44 89 VAL A C 1
ATOM 747 O O . VAL A 1 89 ? 24.516 -2.926 11.664 1 51.44 89 VAL A O 1
ATOM 750 N N . ILE A 1 90 ? 22.625 -1.918 12.305 1 53.59 90 ILE A N 1
ATOM 751 C CA . ILE A 1 90 ? 22.562 -2.775 13.484 1 53.59 90 ILE A CA 1
ATOM 752 C C . ILE A 1 90 ? 22.375 -4.23 13.055 1 53.59 90 ILE A C 1
ATOM 754 O O . ILE A 1 90 ? 22.938 -5.141 13.68 1 53.59 90 ILE A O 1
ATOM 758 N N . SER A 1 91 ? 21.672 -4.324 11.938 1 55.19 91 SER A N 1
ATOM 759 C CA . SER A 1 91 ? 21.312 -5.652 11.453 1 55.19 91 SER A CA 1
ATOM 760 C C . SER A 1 91 ? 22.5 -6.332 10.773 1 55.19 91 SER A C 1
ATOM 762 O O . SER A 1 91 ? 22.562 -7.562 10.703 1 55.19 91 SER A O 1
ATOM 764 N N . SER A 1 92 ? 23.375 -5.547 10.289 1 54.62 92 SER A N 1
ATOM 765 C CA . SER A 1 92 ? 24.547 -6.133 9.641 1 54.62 92 SER A CA 1
ATOM 766 C C . SER A 1 92 ? 25.422 -6.863 10.656 1 54.62 92 SER A C 1
ATOM 768 O O . SER A 1 92 ? 26.25 -7.691 10.281 1 54.62 92 SER A O 1
ATOM 770 N N . LYS A 1 93 ? 25.109 -6.637 11.93 1 55.06 93 LYS A N 1
ATOM 771 C CA . LYS A 1 93 ? 25.969 -7.254 12.93 1 55.06 93 LYS A CA 1
ATOM 772 C C . LYS A 1 93 ? 25.5 -8.664 13.266 1 55.06 93 LYS A C 1
ATOM 774 O O . LYS A 1 93 ? 26.297 -9.5 13.719 1 55.06 93 LYS A O 1
ATOM 779 N N . SER A 1 94 ? 24.25 -8.844 13.031 1 57.88 94 SER A N 1
ATOM 780 C CA . SER A 1 94 ? 23.75 -10.172 13.391 1 57.88 94 SER A CA 1
ATOM 781 C C . SER A 1 94 ? 23.203 -10.906 12.172 1 57.88 94 SER A C 1
ATOM 783 O O . SER A 1 94 ? 22.5 -10.312 11.352 1 57.88 94 SER A O 1
ATOM 785 N N . ASP A 1 95 ? 23.688 -12.141 11.891 1 58.72 95 ASP A N 1
ATOM 786 C CA . ASP A 1 95 ? 23.234 -12.977 10.781 1 58.72 95 ASP A CA 1
ATOM 787 C C . ASP A 1 95 ? 21.734 -13.211 10.836 1 58.72 95 ASP A C 1
ATOM 789 O O . ASP A 1 95 ? 21.062 -13.219 9.805 1 58.72 95 ASP A O 1
ATOM 793 N N . ILE A 1 96 ? 21.328 -13.328 12.008 1 60.59 96 ILE A N 1
ATOM 794 C CA . ILE A 1 96 ? 19.906 -13.609 12.172 1 60.59 96 ILE A CA 1
ATOM 795 C C . ILE A 1 96 ? 19.078 -12.406 11.719 1 60.59 96 ILE A C 1
ATOM 797 O O . ILE A 1 96 ? 18.062 -12.562 11.039 1 60.59 96 ILE A O 1
ATOM 801 N N . MET A 1 97 ? 19.547 -11.32 12.055 1 62.94 97 MET A N 1
ATOM 802 C CA . MET A 1 97 ? 18.812 -10.109 11.688 1 62.94 97 MET A CA 1
ATOM 803 C C . MET A 1 97 ? 18.875 -9.867 10.18 1 62.94 97 MET A C 1
ATOM 805 O O . MET A 1 97 ? 17.906 -9.406 9.586 1 62.94 97 MET A O 1
ATOM 809 N N . ARG A 1 98 ? 19.984 -10.344 9.68 1 64.38 98 ARG A N 1
ATOM 810 C CA . ARG A 1 98 ? 20.125 -10.234 8.227 1 64.38 98 ARG A CA 1
ATOM 811 C C . ARG A 1 98 ? 19.109 -11.125 7.52 1 64.38 98 ARG A C 1
ATOM 813 O O . ARG A 1 98 ? 18.484 -10.719 6.535 1 64.38 98 ARG A O 1
ATOM 820 N N . TRP A 1 99 ? 19.047 -12.289 8.102 1 66.06 99 TRP A N 1
ATOM 821 C CA . TRP A 1 99 ? 18.109 -13.234 7.512 1 66.06 99 TRP A CA 1
ATOM 822 C C . TRP A 1 99 ? 16.672 -12.727 7.645 1 66.06 99 TRP A C 1
ATOM 824 O O . TRP A 1 99 ? 15.883 -12.836 6.707 1 66.06 99 TRP A O 1
ATOM 834 N N . LEU A 1 100 ? 16.375 -12.133 8.711 1 68.12 100 LEU A N 1
ATOM 835 C CA . LEU A 1 100 ? 15.016 -11.641 8.977 1 68.12 100 LEU A CA 1
ATOM 836 C C . LEU A 1 100 ? 14.672 -10.484 8.047 1 68.12 100 LEU A C 1
ATOM 838 O O . LEU A 1 100 ? 13.523 -10.352 7.609 1 68.12 100 LEU A O 1
ATOM 842 N N . ILE A 1 101 ? 15.688 -9.867 7.691 1 68.75 101 ILE A N 1
ATOM 843 C CA . ILE A 1 101 ? 15.445 -8.711 6.832 1 68.75 101 ILE A CA 1
ATOM 844 C C . ILE A 1 101 ? 15.406 -9.156 5.371 1 68.75 101 ILE A C 1
ATOM 846 O O . ILE A 1 101 ? 14.578 -8.688 4.594 1 68.75 101 ILE A O 1
ATOM 850 N N . ALA A 1 102 ? 16.234 -10.188 5.105 1 68.94 102 ALA A N 1
ATOM 851 C CA . ALA A 1 102 ? 16.328 -10.641 3.719 1 68.94 102 ALA A CA 1
ATOM 852 C C . ALA A 1 102 ? 15.039 -11.328 3.275 1 68.94 102 ALA A C 1
ATOM 854 O O . ALA A 1 102 ? 14.594 -11.156 2.139 1 68.94 102 ALA A O 1
ATOM 855 N N . TYR A 1 103 ? 14.367 -11.969 4.195 1 80.62 103 TYR A N 1
ATOM 856 C CA . TYR A 1 103 ? 13.195 -12.758 3.83 1 80.62 103 TYR A CA 1
ATOM 857 C C . TYR A 1 103 ? 11.93 -12.141 4.41 1 80.62 103 TYR A C 1
ATOM 859 O O . TYR A 1 103 ? 10.891 -12.805 4.496 1 80.62 103 TYR A O 1
ATOM 867 N N . HIS A 1 104 ? 12.062 -10.938 4.809 1 84.06 104 HIS A N 1
ATOM 868 C CA . HIS A 1 104 ? 10.938 -10.297 5.477 1 84.06 104 HIS A CA 1
ATOM 869 C C . HIS A 1 104 ? 9.727 -10.195 4.551 1 84.06 104 HIS A C 1
ATOM 871 O O . HIS A 1 104 ? 8.594 -10.406 4.973 1 84.06 104 HIS A O 1
ATOM 877 N N . ARG A 1 105 ? 9.961 -9.898 3.299 1 87.31 105 ARG A N 1
ATOM 878 C CA . ARG A 1 105 ? 8.852 -9.742 2.359 1 87.31 105 ARG A CA 1
ATOM 879 C C . ARG A 1 105 ? 8.164 -11.078 2.092 1 87.31 105 ARG A C 1
ATOM 881 O O . ARG A 1 105 ? 6.938 -11.141 2.02 1 87.31 105 ARG A O 1
ATOM 888 N N . PHE A 1 106 ? 8.914 -12.109 1.977 1 91.12 106 PHE A N 1
ATOM 889 C CA . PHE A 1 106 ? 8.359 -13.438 1.733 1 91.12 106 PHE A CA 1
ATOM 890 C C . PHE A 1 106 ? 7.582 -13.93 2.947 1 91.12 106 PHE A C 1
ATOM 892 O O . PHE A 1 106 ? 6.492 -14.484 2.807 1 91.12 106 PHE A O 1
ATOM 899 N N . THR A 1 107 ? 8.164 -13.719 4.062 1 91 107 THR A N 1
ATOM 900 C CA . THR A 1 107 ? 7.488 -14.133 5.289 1 91 107 THR A CA 1
ATOM 901 C C . THR A 1 107 ? 6.18 -13.367 5.469 1 91 107 THR A C 1
ATOM 903 O O . THR A 1 107 ? 5.16 -13.945 5.848 1 91 107 THR A O 1
ATOM 906 N N . SER A 1 108 ? 6.246 -12.086 5.238 1 93.12 108 SER A N 1
ATOM 907 C CA . SER A 1 108 ? 5.031 -11.281 5.348 1 93.12 108 SER A CA 1
ATOM 908 C C . SER A 1 108 ? 3.973 -11.75 4.355 1 93.12 108 SER A C 1
ATOM 910 O O . SER A 1 108 ? 2.789 -11.82 4.695 1 93.12 108 SER A O 1
ATOM 912 N N . PHE A 1 109 ? 4.375 -12.047 3.193 1 94.19 109 PHE A N 1
ATOM 913 C CA . PHE A 1 109 ? 3.445 -12.531 2.178 1 94.19 109 PHE A CA 1
ATOM 914 C C . PHE A 1 109 ? 2.83 -13.859 2.598 1 94.19 109 PHE A C 1
ATOM 916 O O . PHE A 1 109 ? 1.62 -14.055 2.467 1 94.19 109 PHE A O 1
ATOM 923 N N . THR A 1 110 ? 3.66 -14.75 3.051 1 94.88 110 THR A N 1
ATOM 924 C CA . THR A 1 110 ? 3.186 -16.047 3.49 1 94.88 110 THR A CA 1
ATOM 925 C C . THR A 1 110 ? 2.176 -15.906 4.625 1 94.88 110 THR A C 1
ATOM 927 O O . THR A 1 110 ? 1.145 -16.578 4.637 1 94.88 110 THR A O 1
ATOM 930 N N . MET A 1 111 ? 2.49 -15.039 5.492 1 96 111 MET A N 1
ATOM 931 C CA . MET A 1 111 ? 1.558 -14.789 6.586 1 96 111 MET A CA 1
ATOM 932 C C . MET A 1 111 ? 0.231 -14.25 6.062 1 96 111 MET A C 1
ATOM 934 O O . MET A 1 111 ? -0.836 -14.648 6.535 1 96 111 MET A O 1
ATOM 938 N N . TYR A 1 112 ? 0.273 -13.398 5.176 1 96.31 112 TYR A N 1
ATOM 939 C CA . TYR A 1 112 ? -0.952 -12.844 4.609 1 96.31 112 TYR A CA 1
ATOM 940 C C . TYR A 1 112 ? -1.77 -13.922 3.914 1 96.31 112 TYR A C 1
ATOM 942 O O . TYR A 1 112 ? -2.994 -13.969 4.047 1 96.31 112 TYR A O 1
ATOM 950 N N . ILE A 1 113 ? -1.121 -14.789 3.166 1 96.12 113 ILE A N 1
ATOM 951 C CA . ILE A 1 113 ? -1.805 -15.844 2.428 1 96.12 113 ILE A CA 1
ATOM 952 C C . ILE A 1 113 ? -2.469 -16.812 3.404 1 96.12 113 ILE A C 1
ATOM 954 O O . ILE A 1 113 ? -3.576 -17.297 3.154 1 96.12 113 ILE A O 1
ATOM 958 N N . ILE A 1 114 ? -1.779 -17.047 4.457 1 96.56 114 ILE A N 1
ATOM 959 C CA . ILE A 1 114 ? -2.367 -17.906 5.477 1 96.56 114 ILE A CA 1
ATOM 960 C C . ILE A 1 114 ? -3.676 -17.297 5.977 1 96.56 114 ILE A C 1
ATOM 962 O O . ILE A 1 114 ? -4.68 -18 6.117 1 96.56 114 ILE A O 1
ATOM 966 N N . GLY A 1 115 ? -3.648 -16.047 6.273 1 95.62 115 GLY A N 1
ATOM 967 C CA . GLY A 1 115 ? -4.871 -15.367 6.68 1 95.62 115 GLY A CA 1
ATOM 968 C C . GLY A 1 115 ? -5.938 -15.367 5.602 1 95.62 115 GLY A C 1
ATOM 969 O O . GLY A 1 115 ? -7.121 -15.531 5.895 1 95.62 115 GLY A O 1
ATOM 970 N N . PHE A 1 116 ? -5.531 -15.195 4.406 1 94.69 116 PHE A N 1
ATOM 971 C CA . PHE A 1 116 ? -6.449 -15.172 3.275 1 94.69 116 PHE A CA 1
ATOM 972 C C . PHE A 1 116 ? -7.141 -16.516 3.109 1 94.69 116 PHE A C 1
ATOM 974 O O . PHE A 1 116 ? -8.359 -16.594 2.979 1 94.69 116 PHE A O 1
ATOM 981 N N . VAL A 1 117 ? -6.352 -17.594 3.107 1 94.62 117 VAL A N 1
ATOM 982 C CA . VAL A 1 117 ? -6.891 -18.953 2.996 1 94.62 117 VAL A CA 1
ATOM 983 C C . VAL A 1 117 ? -7.793 -19.234 4.191 1 94.62 117 VAL A C 1
ATOM 985 O O . VAL A 1 117 ? -8.859 -19.828 4.039 1 94.62 117 VAL A O 1
ATOM 988 N N . TRP A 1 118 ? -7.324 -18.781 5.355 1 94 118 TRP A N 1
ATOM 989 C CA . TRP A 1 118 ? -8.125 -18.922 6.57 1 94 118 TRP A CA 1
ATOM 990 C C . TRP A 1 118 ? -9.477 -18.234 6.414 1 94 118 TRP A C 1
ATOM 992 O O . TRP A 1 118 ? -10.508 -18.797 6.785 1 94 118 TRP A O 1
ATOM 1002 N N . PHE A 1 119 ? -9.555 -17.156 5.879 1 93.38 119 PHE A N 1
ATOM 1003 C CA . PHE A 1 119 ? -10.797 -16.438 5.648 1 93.38 119 PHE A CA 1
ATOM 1004 C C . PHE A 1 119 ? -11.703 -17.203 4.695 1 93.38 119 PHE A C 1
ATOM 1006 O O . PHE A 1 119 ? -12.891 -17.391 4.977 1 93.38 119 PHE A O 1
ATOM 1013 N N . VAL A 1 120 ? -11.141 -17.656 3.584 1 91.81 120 VAL A N 1
ATOM 1014 C CA . VAL A 1 120 ? -11.93 -18.359 2.568 1 91.81 120 VAL A CA 1
ATOM 1015 C C . VAL A 1 120 ? -12.508 -19.641 3.152 1 91.81 120 VAL A C 1
ATOM 1017 O O . VAL A 1 120 ? -13.672 -19.969 2.912 1 91.81 120 VAL A O 1
ATOM 1020 N N . LEU A 1 121 ? -11.719 -20.281 3.926 1 90.62 121 LEU A N 1
ATOM 1021 C CA . LEU A 1 121 ? -12.172 -21.547 4.508 1 90.62 121 LEU A CA 1
ATOM 1022 C C . LEU A 1 121 ? -13.203 -21.312 5.602 1 90.62 121 LEU A C 1
ATOM 1024 O O . LEU A 1 121 ? -13.977 -22.203 5.938 1 90.62 121 LEU A O 1
ATOM 1028 N N . SER A 1 122 ? -13.242 -20.125 6.164 1 89.75 122 SER A N 1
ATOM 1029 C CA . SER A 1 122 ? -14.156 -19.812 7.258 1 89.75 122 SER A CA 1
ATOM 1030 C C . SER A 1 122 ? -15.516 -19.375 6.73 1 89.75 122 SER A C 1
ATOM 1032 O O . SER A 1 122 ? -16.469 -19.219 7.5 1 89.75 122 SER A O 1
ATOM 1034 N N . LEU A 1 123 ? -15.625 -19.172 5.441 1 89.06 123 LEU A N 1
ATOM 1035 C CA . LEU A 1 123 ? -16.859 -18.672 4.855 1 89.06 123 LEU A CA 1
ATOM 1036 C C . LEU A 1 123 ? -18 -19.656 5.078 1 89.06 123 LEU A C 1
ATOM 1038 O O . LEU A 1 123 ? -17.828 -20.859 4.891 1 89.06 123 LEU A O 1
ATOM 1042 N N . LYS A 1 124 ? -19.062 -19.141 5.609 1 86.5 124 LYS A N 1
ATOM 1043 C CA . LYS A 1 124 ? -20.266 -19.953 5.859 1 86.5 124 LYS A CA 1
ATOM 1044 C C . LYS A 1 124 ? -21.422 -19.469 5 1 86.5 124 LYS A C 1
ATOM 1046 O O . LYS A 1 124 ? -21.625 -18.266 4.809 1 86.5 124 LYS A O 1
ATOM 1051 N N . LYS A 1 125 ? -22.156 -20.484 4.816 1 83.69 125 LYS A N 1
ATOM 1052 C CA . LYS A 1 125 ? -23.344 -20.219 3.998 1 83.69 125 LYS A CA 1
ATOM 1053 C C . LYS A 1 125 ? -24.297 -19.266 4.707 1 83.69 125 LYS A C 1
ATOM 1055 O O . LYS A 1 125 ? -24.484 -19.359 5.922 1 83.69 125 LYS A O 1
ATOM 1060 N N . LYS A 1 126 ? -24.812 -18.234 4.254 1 82.75 126 LYS A N 1
ATOM 1061 C CA . LYS A 1 126 ? -25.812 -17.281 4.742 1 82.75 126 LYS A CA 1
ATOM 1062 C C . LYS A 1 126 ? -25.156 -16 5.254 1 82.75 126 LYS A C 1
ATOM 1064 O O . LYS A 1 126 ? -25.828 -14.977 5.402 1 82.75 126 LYS A O 1
ATOM 1069 N N . TYR A 1 127 ? -23.844 -16.234 5.566 1 85.88 127 TYR A N 1
ATOM 1070 C CA . TYR A 1 127 ? -23.203 -15.07 6.16 1 85.88 127 TYR A CA 1
ATOM 1071 C C . TYR A 1 127 ? -22.172 -14.477 5.215 1 85.88 127 TYR A C 1
ATOM 1073 O O . TYR A 1 127 ? -21.281 -13.734 5.645 1 85.88 127 TYR A O 1
ATOM 1081 N N . TYR A 1 128 ? -22.266 -14.781 3.945 1 85.38 128 TYR A N 1
ATOM 1082 C CA . TYR A 1 128 ? -21.25 -14.359 2.982 1 85.38 128 TYR A CA 1
ATOM 1083 C C . TYR A 1 128 ? -21.156 -12.836 2.93 1 85.38 128 TYR A C 1
ATOM 1085 O O . TYR A 1 128 ? -20.047 -12.281 3.014 1 85.38 128 TYR A O 1
ATOM 1093 N N . MET A 1 129 ? -22.25 -12.227 2.883 1 84.06 129 MET A N 1
ATOM 1094 C CA . MET A 1 129 ? -22.281 -10.773 2.748 1 84.06 129 MET A CA 1
ATOM 1095 C C . MET A 1 129 ? -21.641 -10.109 3.959 1 84.06 129 MET A C 1
ATOM 1097 O O . MET A 1 129 ? -20.828 -9.188 3.812 1 84.06 129 MET A O 1
ATOM 1101 N N . ARG A 1 130 ? -22 -10.547 5.09 1 84.12 130 ARG A N 1
ATOM 1102 C CA . ARG A 1 130 ? -21.469 -9.977 6.32 1 84.12 130 ARG A CA 1
ATOM 1103 C C . ARG A 1 130 ? -19.969 -10.234 6.445 1 84.12 130 ARG A C 1
ATOM 1105 O O . ARG A 1 130 ? -19.219 -9.352 6.836 1 84.12 130 ARG A O 1
ATOM 1112 N N . GLN A 1 131 ? -19.531 -11.445 6.117 1 87.5 131 GLN A N 1
ATOM 1113 C CA . GLN A 1 131 ? -18.125 -11.805 6.23 1 87.5 131 GLN A CA 1
ATOM 1114 C C . GLN A 1 131 ? -17.266 -11.016 5.242 1 87.5 131 GLN A C 1
ATOM 1116 O O . GLN A 1 131 ? -16.172 -10.562 5.582 1 87.5 131 GLN A O 1
ATOM 1121 N N . PHE A 1 132 ? -17.766 -10.828 4.066 1 86.56 132 PHE A N 1
ATOM 1122 C CA . PHE A 1 132 ? -17 -10.07 3.078 1 86.56 132 PHE A CA 1
ATOM 1123 C C . PHE A 1 132 ? -16.984 -8.586 3.439 1 86.56 132 PHE A C 1
ATOM 1125 O O . PHE A 1 132 ? -15.992 -7.898 3.178 1 86.56 132 PHE A O 1
ATOM 1132 N N . SER A 1 133 ? -18.031 -8.102 3.99 1 83.94 133 SER A N 1
ATOM 1133 C CA . SER A 1 133 ? -18.031 -6.719 4.457 1 83.94 133 SER A CA 1
ATOM 1134 C C . SER A 1 133 ? -17.016 -6.508 5.574 1 83.94 133 SER A C 1
ATOM 1136 O O . SER A 1 133 ? -16.328 -5.488 5.605 1 83.94 133 SER A O 1
ATOM 1138 N N . LEU A 1 134 ? -16.984 -7.441 6.379 1 85.25 134 LEU A N 1
ATOM 1139 C CA . LEU A 1 134 ? -16.016 -7.348 7.473 1 85.25 134 LEU A CA 1
ATOM 1140 C C . LEU A 1 134 ? -14.586 -7.461 6.953 1 85.25 134 LEU A C 1
ATOM 1142 O O . LEU A 1 134 ? -13.672 -6.836 7.496 1 85.25 134 LEU A O 1
ATOM 1146 N N . PHE A 1 135 ? -14.438 -8.32 6.027 1 88.75 135 PHE A N 1
ATOM 1147 C CA . PHE A 1 135 ? -13.133 -8.422 5.383 1 88.75 135 PHE A CA 1
ATOM 1148 C C . PHE A 1 135 ? -12.703 -7.074 4.805 1 88.75 135 PHE A C 1
ATOM 1150 O O . PHE A 1 135 ? -11.57 -6.637 5.008 1 88.75 135 PHE A O 1
ATOM 1157 N N . ALA A 1 136 ? -13.586 -6.445 4.145 1 86.94 136 ALA A N 1
ATOM 1158 C CA . ALA A 1 136 ? -13.312 -5.129 3.57 1 86.94 136 ALA A CA 1
ATOM 1159 C C . ALA A 1 136 ? -13.039 -4.098 4.664 1 86.94 136 ALA A C 1
ATOM 1161 O O . ALA A 1 136 ? -12.102 -3.305 4.559 1 86.94 136 ALA A O 1
ATOM 1162 N N . TRP A 1 137 ? -13.797 -4.188 5.652 1 85.56 137 TRP A N 1
ATOM 1163 C CA . TRP A 1 137 ? -13.656 -3.305 6.809 1 85.56 137 TRP A CA 1
ATOM 1164 C C . TRP A 1 137 ? -12.273 -3.443 7.441 1 85.56 137 TRP A C 1
ATOM 1166 O O . TRP A 1 137 ? -11.617 -2.441 7.723 1 85.56 137 TRP A O 1
ATOM 1176 N N . THR A 1 138 ? -11.891 -4.605 7.609 1 90.31 138 THR A N 1
ATOM 1177 C CA . THR A 1 138 ? -10.602 -4.879 8.234 1 90.31 138 THR A CA 1
ATOM 1178 C C . THR A 1 138 ? -9.461 -4.324 7.387 1 90.31 138 THR A C 1
ATOM 1180 O O . THR A 1 138 ? -8.539 -3.691 7.91 1 90.31 138 THR A O 1
ATOM 1183 N N . HIS A 1 139 ? -9.562 -4.5 6.152 1 93.19 139 HIS A N 1
ATOM 1184 C CA . HIS A 1 139 ? -8.477 -4.066 5.281 1 93.19 139 HIS A CA 1
ATOM 1185 C C . HIS A 1 139 ? -8.422 -2.543 5.188 1 93.19 139 HIS A C 1
ATOM 1187 O O . HIS A 1 139 ? -7.34 -1.959 5.125 1 93.19 139 HIS A O 1
ATOM 1193 N N . VAL A 1 140 ? -9.516 -1.901 5.164 1 90.94 140 VAL A N 1
ATOM 1194 C CA . VAL A 1 140 ? -9.547 -0.442 5.156 1 90.94 140 VAL A CA 1
ATOM 1195 C C . VAL A 1 140 ? -9 0.089 6.484 1 90.94 140 VAL A C 1
ATOM 1197 O O . VAL A 1 140 ? -8.25 1.067 6.508 1 90.94 140 VAL A O 1
ATOM 1200 N N . ALA A 1 141 ? -9.398 -0.582 7.543 1 90.69 141 ALA A N 1
ATOM 1201 C CA . ALA A 1 141 ? -8.891 -0.204 8.859 1 90.69 141 ALA A CA 1
ATOM 1202 C C . ALA A 1 141 ? -7.371 -0.327 8.914 1 90.69 141 ALA A C 1
ATOM 1204 O O . ALA A 1 141 ? -6.691 0.538 9.469 1 90.69 141 ALA A O 1
ATOM 1205 N N . LEU A 1 142 ? -6.91 -1.382 8.352 1 93.56 142 LEU A N 1
ATOM 1206 C CA . LEU A 1 142 ? -5.465 -1.582 8.312 1 93.56 142 LEU A CA 1
ATOM 1207 C C . LEU A 1 142 ? -4.789 -0.49 7.484 1 93.56 142 LEU A C 1
ATOM 1209 O O . LEU A 1 142 ? -3.75 0.04 7.883 1 93.56 142 LEU A O 1
ATOM 1213 N N . LEU A 1 143 ? -5.359 -0.159 6.406 1 90.62 143 LEU A N 1
ATOM 1214 C CA . LEU A 1 143 ? -4.816 0.871 5.527 1 90.62 143 LEU A CA 1
ATOM 1215 C C . LEU A 1 143 ? -4.742 2.215 6.246 1 90.62 143 LEU A C 1
ATOM 1217 O O . LEU A 1 143 ? -3.764 2.947 6.102 1 90.62 143 LEU A O 1
ATOM 1221 N N . ILE A 1 144 ? -5.691 2.447 7 1 89.19 144 ILE A N 1
ATOM 1222 C CA . ILE A 1 144 ? -5.773 3.75 7.648 1 89.19 144 ILE A CA 1
ATOM 1223 C C . ILE A 1 144 ? -4.883 3.764 8.891 1 89.19 144 ILE A C 1
ATOM 1225 O O . ILE A 1 144 ? -4.027 4.641 9.039 1 89.19 144 ILE A O 1
ATOM 1229 N N . VAL A 1 145 ? -4.988 2.762 9.672 1 91.25 145 VAL A N 1
ATOM 1230 C CA . VAL A 1 145 ? -4.367 2.811 10.992 1 91.25 145 VAL A CA 1
ATOM 1231 C C . VAL A 1 145 ? -2.898 2.4 10.891 1 91.25 145 VAL A C 1
ATOM 1233 O O . VAL A 1 145 ? -2.016 3.096 11.398 1 91.25 145 VAL A O 1
ATOM 1236 N N . VAL A 1 146 ? -2.631 1.319 10.219 1 92.5 146 VAL A N 1
ATOM 1237 C CA . VAL A 1 146 ? -1.278 0.773 10.219 1 92.5 146 VAL A CA 1
ATOM 1238 C C . VAL A 1 146 ? -0.396 1.587 9.273 1 92.5 146 VAL A C 1
ATOM 1240 O O . VAL A 1 146 ? 0.724 1.962 9.633 1 92.5 146 VAL A O 1
ATOM 1243 N N . SER A 1 147 ? -0.858 1.849 8.094 1 91.25 147 SER A N 1
ATOM 1244 C CA . SER A 1 147 ? -0.047 2.611 7.152 1 91.25 147 SER A CA 1
ATOM 1245 C C . SER A 1 147 ? 0.248 4.012 7.68 1 91.25 147 SER A C 1
ATOM 1247 O O . SER A 1 147 ? 1.367 4.508 7.547 1 91.25 147 SER A O 1
ATOM 1249 N N . GLN A 1 148 ? -0.73 4.617 8.273 1 92.94 148 GLN A N 1
ATOM 1250 C CA . GLN A 1 148 ? -0.532 5.965 8.789 1 92.94 148 GLN A CA 1
ATOM 1251 C C . GLN A 1 148 ? 0.434 5.965 9.969 1 92.94 148 GLN A C 1
ATOM 1253 O O . GLN A 1 148 ? 1.236 6.887 10.125 1 92.94 148 GLN A O 1
ATOM 1258 N N . SER A 1 149 ? 0.312 4.965 10.797 1 91.69 149 SER A N 1
ATOM 1259 C CA . SER A 1 149 ? 1.267 4.84 11.891 1 91.69 149 SER A CA 1
ATOM 1260 C C . SER A 1 149 ? 2.688 4.66 11.367 1 91.69 149 SER A C 1
ATOM 1262 O O . SER A 1 149 ? 3.641 5.18 11.953 1 91.69 149 SER A O 1
ATOM 1264 N N . TYR A 1 150 ? 2.775 3.945 10.336 1 91.44 150 TYR A N 1
ATOM 1265 C CA . TYR A 1 150 ? 4.074 3.781 9.688 1 91.44 150 TYR A CA 1
ATOM 1266 C C . TYR A 1 150 ? 4.633 5.125 9.242 1 91.44 150 TYR A C 1
ATOM 1268 O O . TYR A 1 150 ? 5.816 5.41 9.438 1 91.44 150 TYR A O 1
ATOM 1276 N N . PHE A 1 151 ? 3.842 5.945 8.688 1 93.25 151 PHE A N 1
ATOM 1277 C CA . PHE A 1 151 ? 4.273 7.254 8.211 1 93.25 151 PHE A CA 1
ATOM 1278 C C . PHE A 1 151 ? 4.656 8.156 9.383 1 93.25 151 PHE A C 1
ATOM 1280 O O . PHE A 1 151 ? 5.586 8.961 9.273 1 93.25 151 PHE A O 1
ATOM 1287 N N . ILE A 1 152 ? 3.943 8.016 10.445 1 93.06 152 ILE A N 1
ATOM 1288 C CA . ILE A 1 152 ? 4.285 8.789 11.633 1 93.06 152 ILE A CA 1
ATOM 1289 C C . ILE A 1 152 ? 5.68 8.398 12.117 1 93.06 152 ILE A C 1
ATOM 1291 O O . ILE A 1 152 ? 6.508 9.266 12.406 1 93.06 152 ILE A O 1
ATOM 1295 N N . ILE A 1 153 ? 5.906 7.156 12.156 1 89.12 153 ILE A N 1
ATOM 1296 C CA . ILE A 1 153 ? 7.207 6.664 12.609 1 89.12 153 ILE A CA 1
ATOM 1297 C C . ILE A 1 153 ? 8.297 7.117 11.641 1 89.12 153 ILE A C 1
ATOM 1299 O O . ILE A 1 153 ? 9.375 7.535 12.062 1 89.12 153 ILE A O 1
ATOM 1303 N N . PHE A 1 154 ? 8.031 7.051 10.383 1 88.69 154 PHE A N 1
ATOM 1304 C CA . PHE A 1 154 ? 8.945 7.551 9.359 1 88.69 154 PHE A CA 1
ATOM 1305 C C . PHE A 1 154 ? 9.297 9.008 9.617 1 88.69 154 PHE A C 1
ATOM 1307 O O . PHE A 1 154 ? 10.469 9.391 9.531 1 88.69 154 PHE A O 1
ATOM 1314 N N . ASN A 1 155 ? 8.352 9.742 9.914 1 92.12 155 ASN A N 1
ATOM 1315 C CA . ASN A 1 155 ? 8.57 11.164 10.18 1 92.12 155 ASN A CA 1
ATOM 1316 C C . ASN A 1 155 ? 9.414 11.383 11.43 1 92.12 155 ASN A C 1
ATOM 1318 O O . ASN A 1 155 ? 10.266 12.266 11.461 1 92.12 155 ASN A O 1
ATOM 1322 N N . ILE A 1 156 ? 9.141 10.57 12.406 1 88.88 156 ILE A N 1
ATOM 1323 C CA . ILE A 1 156 ? 9.898 10.656 13.648 1 88.88 156 ILE A CA 1
ATOM 1324 C C . ILE A 1 156 ? 11.367 10.359 13.375 1 88.88 156 ILE A C 1
ATOM 1326 O O . ILE A 1 156 ? 12.25 11.055 13.891 1 88.88 156 ILE A O 1
ATOM 1330 N N . PHE A 1 157 ? 11.656 9.453 12.531 1 83.88 157 PHE A N 1
ATOM 1331 C CA . PHE A 1 157 ? 13.023 9.055 12.234 1 83.88 157 PHE A CA 1
ATOM 1332 C C . PHE A 1 157 ? 13.742 10.133 11.438 1 83.88 157 PHE A C 1
ATOM 1334 O O . PHE A 1 157 ? 14.969 10.258 11.5 1 83.88 157 PHE A O 1
ATOM 1341 N N . HIS A 1 158 ? 13.031 10.914 10.672 1 86.88 158 HIS A N 1
ATOM 1342 C CA . HIS A 1 158 ? 13.625 12 9.906 1 86.88 158 HIS A CA 1
ATOM 1343 C C . HIS A 1 158 ? 13.914 13.211 10.797 1 86.88 158 HIS A C 1
ATOM 1345 O O . HIS A 1 158 ? 14.656 14.109 10.406 1 86.88 158 HIS A O 1
ATOM 1351 N N . GLY A 1 159 ? 13.375 13.195 11.945 1 88.19 159 GLY A N 1
ATOM 1352 C CA . GLY A 1 159 ? 13.5 14.258 12.938 1 88.19 159 GLY A CA 1
ATOM 1353 C C . GLY A 1 159 ? 12.25 14.438 13.773 1 88.19 159 GLY A C 1
ATOM 1354 O O . GLY A 1 159 ? 11.133 14.469 13.242 1 88.19 159 GLY A O 1
ATOM 1355 N N . MET A 1 160 ? 12.43 14.57 14.969 1 89.62 160 MET A N 1
ATOM 1356 C CA . MET A 1 160 ? 11.305 14.688 15.883 1 89.62 160 MET A CA 1
ATOM 1357 C C . MET A 1 160 ? 10.461 15.922 15.547 1 89.62 160 MET A C 1
ATOM 1359 O O . MET A 1 160 ? 9.266 15.953 15.828 1 89.62 160 MET A O 1
ATOM 1363 N N . ILE A 1 161 ? 11.062 16.906 14.938 1 91.81 161 ILE A N 1
ATOM 1364 C CA . ILE A 1 161 ? 10.375 18.156 14.609 1 91.81 161 ILE A CA 1
ATOM 1365 C C . ILE A 1 161 ? 9.258 17.875 13.609 1 91.81 161 ILE A C 1
ATOM 1367 O O . ILE A 1 161 ? 8.211 18.531 13.641 1 91.81 161 ILE A O 1
ATOM 1371 N N . TRP A 1 162 ? 9.461 16.859 12.797 1 93.81 162 TRP A N 1
ATOM 1372 C CA . TRP A 1 162 ? 8.492 16.531 11.758 1 93.81 162 TRP A CA 1
ATOM 1373 C C . TRP A 1 162 ? 7.289 15.797 12.352 1 93.81 162 TRP A C 1
ATOM 1375 O O . TRP A 1 162 ? 6.297 15.562 11.664 1 93.81 162 TRP A O 1
ATOM 1385 N N . PHE A 1 163 ? 7.371 15.422 13.531 1 92.75 163 PHE A N 1
ATOM 1386 C CA . PHE A 1 163 ? 6.262 14.805 14.25 1 92.75 163 PHE A CA 1
ATOM 1387 C C . PHE A 1 163 ? 5.598 15.805 15.188 1 92.75 163 PHE A C 1
ATOM 1389 O O . PHE A 1 163 ? 4.383 16 15.141 1 92.75 163 PHE A O 1
ATOM 1396 N N . ILE A 1 164 ? 6.367 16.516 15.93 1 91.12 164 ILE A N 1
ATOM 1397 C CA . ILE A 1 164 ? 5.879 17.359 17.016 1 91.12 164 ILE A CA 1
ATOM 1398 C C . ILE A 1 164 ? 5.172 18.594 16.422 1 91.12 164 ILE A C 1
ATOM 1400 O O . ILE A 1 164 ? 4.09 18.953 16.875 1 91.12 164 ILE A O 1
ATOM 1404 N N . VAL A 1 165 ? 5.754 19.188 15.43 1 93.88 165 VAL A N 1
ATOM 1405 C CA . VAL A 1 165 ? 5.199 20.422 14.883 1 93.88 165 VAL A CA 1
ATOM 1406 C C . VAL A 1 165 ? 3.848 20.141 14.227 1 93.88 165 VAL A C 1
ATOM 1408 O O . VAL A 1 165 ? 2.84 20.766 14.57 1 93.88 165 VAL A O 1
ATOM 1411 N N . PRO A 1 166 ? 3.789 19.125 13.391 1 94.31 166 PRO A N 1
ATOM 1412 C CA . PRO A 1 166 ? 2.494 18.859 12.766 1 94.31 166 PRO A CA 1
ATOM 1413 C C . PRO A 1 166 ? 1.43 18.422 13.766 1 94.31 166 PRO A C 1
ATOM 1415 O O . PRO A 1 166 ? 0.264 18.812 13.641 1 94.31 166 PRO A O 1
ATOM 1418 N N . VAL A 1 167 ? 1.771 17.641 14.688 1 91.38 167 VAL A N 1
ATOM 1419 C CA . VAL A 1 167 ? 0.814 17.203 15.695 1 91.38 167 VAL A CA 1
ATOM 1420 C C . VAL A 1 167 ? 0.311 18.406 16.484 1 91.38 167 VAL A C 1
ATOM 1422 O O . VAL A 1 167 ? -0.889 18.516 16.75 1 91.38 167 VAL A O 1
ATOM 1425 N N . SER A 1 168 ? 1.219 19.266 16.844 1 91.56 168 SER A N 1
ATOM 1426 C CA . SER A 1 168 ? 0.854 20.469 17.594 1 91.56 168 SER A CA 1
ATOM 1427 C C . SER A 1 168 ? -0.044 21.375 16.766 1 91.56 168 SER A C 1
ATOM 1429 O O . SER A 1 168 ? -0.963 22 17.312 1 91.56 168 SER A O 1
ATOM 1431 N N . MET A 1 169 ? 0.206 21.438 15.539 1 93.94 169 MET A N 1
ATOM 1432 C CA . MET A 1 169 ? -0.588 22.297 14.672 1 93.94 169 MET A CA 1
ATOM 1433 C C . MET A 1 169 ? -2.041 21.828 14.625 1 93.94 169 MET A C 1
ATOM 1435 O O . MET A 1 169 ? -2.959 22.656 14.617 1 93.94 169 MET A O 1
ATOM 1439 N N . ILE A 1 170 ? -2.26 20.547 14.57 1 92.44 170 ILE A N 1
ATOM 1440 C CA . ILE A 1 170 ? -3.617 20 14.555 1 92.44 170 ILE A CA 1
ATOM 1441 C C . ILE A 1 170 ? -4.316 20.344 15.867 1 92.44 170 ILE A C 1
ATOM 1443 O O . ILE A 1 170 ? -5.477 20.766 15.875 1 92.44 170 ILE A O 1
ATOM 1447 N N . VAL A 1 171 ? -3.619 20.203 16.953 1 88.12 171 VAL A N 1
ATOM 1448 C CA . VAL A 1 171 ? -4.18 20.484 18.266 1 88.12 171 VAL A CA 1
ATOM 1449 C C . VAL A 1 171 ? -4.492 21.984 18.391 1 88.12 171 VAL A C 1
ATOM 1451 O O . VAL A 1 171 ? -5.566 22.359 18.859 1 88.12 171 VAL A O 1
ATOM 1454 N N . ILE A 1 172 ? -3.525 22.781 17.969 1 91.25 172 ILE A N 1
ATOM 1455 C CA . ILE A 1 172 ? -3.717 24.219 18.016 1 91.25 172 ILE A CA 1
ATOM 1456 C C . ILE A 1 172 ? -4.93 24.609 17.172 1 91.25 172 ILE A C 1
ATOM 1458 O O . ILE A 1 172 ? -5.75 25.422 17.578 1 91.25 172 ILE A O 1
ATOM 1462 N N . ASN A 1 173 ? -5.055 24.016 16.031 1 92.38 173 ASN A N 1
ATOM 1463 C CA . ASN A 1 173 ? -6.172 24.328 15.148 1 92.38 173 ASN A CA 1
ATOM 1464 C C . ASN A 1 173 ? -7.512 23.969 15.789 1 92.38 173 ASN A C 1
ATOM 1466 O O . ASN A 1 173 ? -8.469 24.75 15.703 1 92.38 173 ASN A O 1
ATOM 1470 N N . ASP A 1 174 ? -7.598 22.828 16.344 1 87.5 174 ASP A N 1
ATOM 1471 C CA . ASP A 1 174 ? -8.836 22.391 17 1 87.5 174 ASP A CA 1
ATOM 1472 C C . ASP A 1 174 ? -9.211 23.328 18.141 1 87.5 174 ASP A C 1
ATOM 1474 O O . ASP A 1 174 ? -10.375 23.719 18.266 1 87.5 174 ASP A O 1
ATOM 1478 N N . VAL A 1 175 ? -8.25 23.719 18.922 1 87.25 175 VAL A N 1
ATOM 1479 C CA . VAL A 1 175 ? -8.492 24.562 20.078 1 87.25 175 VAL A CA 1
ATOM 1480 C C . VAL A 1 175 ? -8.867 25.969 19.625 1 87.25 175 VAL A C 1
ATOM 1482 O O . VAL A 1 175 ? -9.852 26.547 20.094 1 87.25 175 VAL A O 1
ATOM 1485 N N . MET A 1 176 ? -8.086 26.5 18.75 1 92 176 MET A N 1
ATOM 1486 C CA . MET A 1 176 ? -8.32 27.875 18.297 1 92 176 MET A CA 1
ATOM 1487 C C . MET A 1 176 ? -9.617 27.953 17.5 1 92 176 MET A C 1
ATOM 1489 O O . MET A 1 176 ? -10.328 28.953 17.562 1 92 176 MET A O 1
ATOM 1493 N N . ALA A 1 177 ? -9.883 26.922 16.719 1 90.31 177 ALA A N 1
ATOM 1494 C CA . ALA A 1 177 ? -11.148 26.906 15.992 1 90.31 177 ALA A CA 1
ATOM 1495 C C . ALA A 1 177 ? -12.328 26.891 16.953 1 90.31 177 ALA A C 1
ATOM 1497 O O . ALA A 1 177 ? -13.352 27.531 16.703 1 90.31 177 ALA A O 1
ATOM 1498 N N . TYR A 1 178 ? -12.18 26.094 17.953 1 85.81 178 TYR A N 1
ATOM 1499 C CA . TYR A 1 178 ? -13.227 26.047 18.953 1 85.81 178 TYR A CA 1
ATOM 1500 C C . TYR A 1 178 ? -13.391 27.406 19.641 1 85.81 178 TYR A C 1
ATOM 1502 O O . TYR A 1 178 ? -14.516 27.875 19.844 1 85.81 178 TYR A O 1
ATOM 1510 N N . MET A 1 179 ? -12.289 28.062 19.969 1 90.12 179 MET A N 1
ATOM 1511 C CA . MET A 1 179 ? -12.312 29.359 20.656 1 90.12 179 MET A CA 1
ATOM 1512 C C . MET A 1 179 ? -12.93 30.438 19.781 1 90.12 179 MET A C 1
ATOM 1514 O O . MET A 1 179 ? -13.828 31.156 20.219 1 90.12 179 MET A O 1
ATOM 1518 N N . PHE A 1 180 ? -12.531 30.516 18.578 1 91.81 180 PHE A N 1
ATOM 1519 C CA . PHE A 1 180 ? -13.062 31.516 17.656 1 91.81 180 PHE A CA 1
ATOM 1520 C C . PHE A 1 180 ? -14.508 31.188 17.297 1 91.81 180 PHE A C 1
ATOM 1522 O O . PHE A 1 180 ? -15.32 32.094 17.094 1 91.81 180 PHE A O 1
ATOM 1529 N N . GLY A 1 181 ? -14.773 29.922 17.172 1 88.81 181 GLY A N 1
ATOM 1530 C CA . GLY A 1 181 ? -16.141 29.516 16.906 1 88.81 181 GLY A CA 1
ATOM 1531 C C . GLY A 1 181 ? -17.094 29.828 18.031 1 88.81 181 GLY A C 1
ATOM 1532 O O . GLY A 1 181 ? -18.234 30.234 17.797 1 88.81 181 GLY A O 1
ATOM 1533 N N . PHE A 1 182 ? -16.625 29.672 19.156 1 86.12 182 PHE A N 1
ATOM 1534 C CA . PHE A 1 182 ? -17.453 29.922 20.328 1 86.12 182 PHE A CA 1
ATOM 1535 C C . PHE A 1 182 ? -17.734 31.406 20.5 1 86.12 182 PHE A C 1
ATOM 1537 O O . PHE A 1 182 ? -18.859 31.797 20.781 1 86.12 182 PHE A O 1
ATOM 1544 N N . PHE A 1 183 ? -16.734 32.281 20.266 1 89.81 183 PHE A N 1
ATOM 1545 C CA . PHE A 1 183 ? -16.859 33.719 20.531 1 89.81 183 PHE A CA 1
ATOM 1546 C C . PHE A 1 183 ? -17.438 34.438 19.312 1 89.81 183 PHE A C 1
ATOM 1548 O O . PHE A 1 183 ? -18.203 35.375 19.469 1 89.81 183 PHE A O 1
ATOM 1555 N N . LEU A 1 184 ? -17.125 33.938 18.172 1 90.5 184 LEU A N 1
ATOM 1556 C CA . LEU A 1 184 ? -17.484 34.688 16.984 1 90.5 184 LEU A CA 1
ATOM 1557 C C . LEU A 1 184 ? -18.344 33.844 16.031 1 90.5 184 LEU A C 1
ATOM 1559 O O . LEU A 1 184 ? -18.812 34.344 15.008 1 90.5 184 LEU A O 1
ATOM 1563 N N . GLY A 1 185 ? -18.531 32.625 16.359 1 87.25 185 GLY A N 1
ATOM 1564 C CA . GLY A 1 185 ? -19.188 31.703 15.438 1 87.25 185 GLY A CA 1
ATOM 1565 C C . GLY A 1 185 ? -20.625 32.062 15.148 1 87.25 185 GLY A C 1
ATOM 1566 O O . GLY A 1 185 ? -21.406 32.312 16.078 1 87.25 185 GLY A O 1
ATOM 1567 N N . LYS A 1 186 ? -21.094 32.25 13.805 1 88.38 186 LYS A N 1
ATOM 1568 C CA . LYS A 1 186 ? -22.469 32.562 13.406 1 88.38 186 LYS A CA 1
ATOM 1569 C C . LYS A 1 186 ? -22.906 31.703 12.234 1 88.38 186 LYS A C 1
ATOM 1571 O O . LYS A 1 186 ? -24.094 31.359 12.117 1 88.38 186 LYS A O 1
ATOM 1576 N N . THR A 1 187 ? -21.953 31.297 11.43 1 89.38 187 THR A N 1
ATOM 1577 C CA . THR A 1 187 ? -22.281 30.594 10.195 1 89.38 187 THR A CA 1
ATOM 1578 C C . THR A 1 187 ? -21.766 29.156 10.227 1 89.38 187 THR A C 1
ATOM 1580 O O . THR A 1 187 ? -20.562 28.938 10.32 1 89.38 187 THR A O 1
ATOM 1583 N N . PRO A 1 188 ? -22.672 28.281 10.055 1 87.69 188 PRO A N 1
ATOM 1584 C CA . PRO A 1 188 ? -22.25 26.875 10.055 1 87.69 188 PRO A CA 1
ATOM 1585 C C . PRO A 1 188 ? -21.391 26.531 8.836 1 87.69 188 PRO A C 1
ATOM 1587 O O . PRO A 1 188 ? -21.625 27.047 7.746 1 87.69 188 PRO A O 1
ATOM 1590 N N . LEU A 1 189 ? -20.391 25.672 9 1 85 189 LEU A N 1
ATOM 1591 C CA . LEU A 1 189 ? -19.438 25.312 7.961 1 85 189 LEU A CA 1
ATOM 1592 C C . LEU A 1 189 ? -19.969 24.156 7.121 1 85 189 LEU A C 1
ATOM 1594 O O . LEU A 1 189 ? -20.031 24.25 5.891 1 85 189 LEU A O 1
ATOM 1598 N N . ILE A 1 190 ? -20.344 23.047 7.719 1 82.06 190 ILE A N 1
ATOM 1599 C CA . ILE A 1 190 ? -20.781 21.844 7.027 1 82.06 190 ILE A CA 1
ATOM 1600 C C . ILE A 1 190 ? -21.969 21.219 7.773 1 82.06 190 ILE A C 1
ATOM 1602 O O . ILE A 1 190 ? -22.094 21.391 8.992 1 82.06 190 ILE A O 1
ATOM 1606 N N . GLN A 1 191 ? -22.828 20.5 7.074 1 80 191 GLN A N 1
ATOM 1607 C CA . GLN A 1 191 ? -24.047 19.922 7.637 1 80 191 GLN A CA 1
ATOM 1608 C C . GLN A 1 191 ? -23.734 18.734 8.547 1 80 191 GLN A C 1
ATOM 1610 O O . GLN A 1 191 ? -24.469 18.453 9.492 1 80 191 GLN A O 1
ATOM 1615 N N . LEU A 1 192 ? -22.641 18.109 8.258 1 78.81 192 LEU A N 1
ATOM 1616 C CA . LEU A 1 192 ? -22.234 16.922 9.008 1 78.81 192 LEU A CA 1
ATOM 1617 C C . LEU A 1 192 ? -21.891 17.297 10.445 1 78.81 192 LEU A C 1
ATOM 1619 O O . LEU A 1 192 ? -22.047 16.469 11.359 1 78.81 192 LEU A O 1
ATOM 1623 N N . SER A 1 193 ? -21.328 18.484 10.641 1 78.31 193 SER A N 1
ATOM 1624 C CA . SER A 1 193 ? -20.953 19 11.953 1 78.31 193 SER A CA 1
ATOM 1625 C C . SER A 1 193 ? -21.453 20.422 12.148 1 78.31 193 SER A C 1
ATOM 1627 O O . SER A 1 193 ? -20.688 21.375 11.992 1 78.31 193 SER A O 1
ATOM 1629 N N . PRO A 1 194 ? -22.609 20.5 12.602 1 79.81 194 PRO A N 1
ATOM 1630 C CA . PRO A 1 194 ? -23.25 21.828 12.688 1 79.81 194 PRO A CA 1
ATOM 1631 C C . PRO A 1 194 ? -22.562 22.75 13.703 1 79.81 194 PRO A C 1
ATOM 1633 O O . PRO A 1 194 ? -22.734 23.969 13.648 1 79.81 194 PRO A O 1
ATOM 1636 N N . LYS A 1 195 ? -21.844 22.234 14.555 1 79.5 195 LYS A N 1
ATOM 1637 C CA . LYS A 1 195 ? -21.203 23.031 15.586 1 79.5 195 LYS A CA 1
ATOM 1638 C C . LYS A 1 195 ? -19.969 23.75 15.031 1 79.5 195 LYS A C 1
ATOM 1640 O O . LYS A 1 195 ? -19.469 24.703 15.641 1 79.5 195 LYS A O 1
ATOM 1645 N N . LYS A 1 196 ? -19.547 23.344 13.922 1 84.88 196 LYS A N 1
ATOM 1646 C CA . LYS A 1 196 ? -18.375 23.984 13.32 1 84.88 196 LYS A CA 1
ATOM 1647 C C . LYS A 1 196 ? -18.781 25.188 12.477 1 84.88 196 LYS A C 1
ATOM 1649 O O . LYS A 1 196 ? -19.781 25.141 11.758 1 84.88 196 LYS A O 1
ATOM 1654 N N . THR A 1 197 ? -18.031 26.281 12.688 1 90.69 197 THR A N 1
ATOM 1655 C CA . THR A 1 197 ? -18.406 27.531 12.047 1 90.69 197 THR A CA 1
ATOM 1656 C C . THR A 1 197 ? -17.281 28.031 11.141 1 90.69 197 THR A C 1
ATOM 1658 O O . THR A 1 197 ? -16.125 27.641 11.289 1 90.69 197 THR A O 1
ATOM 1661 N N . TRP A 1 198 ? -17.641 28.875 10.148 1 92.12 198 TRP A N 1
ATOM 1662 C CA . TRP A 1 198 ? -16.688 29.5 9.234 1 92.12 198 TRP A CA 1
ATOM 1663 C C . TRP A 1 198 ? -15.719 30.406 9.992 1 92.12 198 TRP A C 1
ATOM 1665 O O . TRP A 1 198 ? -14.531 30.453 9.688 1 92.12 198 TRP A O 1
ATOM 1675 N N . GLU A 1 199 ? -16.281 31.156 10.977 1 93.75 199 GLU A N 1
ATOM 1676 C CA . GLU A 1 199 ? -15.461 32.031 11.781 1 93.75 199 GLU A CA 1
ATOM 1677 C C . GLU A 1 199 ? -14.406 31.266 12.562 1 93.75 199 GLU A C 1
ATOM 1679 O O . GLU A 1 199 ? -13.25 31.688 12.656 1 93.75 199 GLU A O 1
ATOM 1684 N N . GLY A 1 200 ? -14.836 30.172 13.062 1 92.31 200 GLY A N 1
ATOM 1685 C CA . GLY A 1 200 ? -13.891 29.312 13.742 1 92.31 200 GLY A CA 1
ATOM 1686 C C . GLY A 1 200 ? -12.844 28.719 12.812 1 92.31 200 GLY A C 1
ATOM 1687 O O . GLY A 1 200 ? -11.672 28.609 13.18 1 92.31 200 GLY A O 1
ATOM 1688 N N . PHE A 1 201 ? -13.312 28.375 11.664 1 92.69 201 PHE A N 1
ATOM 1689 C CA . PHE A 1 201 ? -12.43 27.781 10.664 1 92.69 201 PHE A CA 1
ATOM 1690 C C . PHE A 1 201 ? -11.352 28.766 10.227 1 92.69 201 PHE A C 1
ATOM 1692 O O . PHE A 1 201 ? -10.172 28.422 10.195 1 92.69 201 PHE A O 1
ATOM 1699 N N . ILE A 1 202 ? -11.68 29.984 9.961 1 94.69 202 ILE A N 1
ATOM 1700 C CA . ILE A 1 202 ? -10.758 31 9.477 1 94.69 202 ILE A CA 1
ATOM 1701 C C . ILE A 1 202 ? -9.867 31.484 10.625 1 94.69 202 ILE A C 1
ATOM 1703 O O . ILE A 1 202 ? -8.648 31.594 10.469 1 94.69 202 ILE A O 1
ATOM 1707 N N . GLY A 1 203 ? -10.531 31.75 11.742 1 94.12 203 GLY A N 1
ATOM 1708 C CA . GLY A 1 203 ? -9.766 32.156 12.906 1 94.12 203 GLY A CA 1
ATOM 1709 C C . GLY A 1 203 ? -8.781 31.094 13.367 1 94.12 203 GLY A C 1
ATOM 1710 O O . GLY A 1 203 ? -7.652 31.406 13.75 1 94.12 203 GLY A O 1
ATOM 1711 N N . GLY A 1 204 ? -9.234 29.875 13.383 1 94.75 204 GLY A N 1
ATOM 1712 C CA . GLY A 1 204 ? -8.352 28.766 13.719 1 94.75 204 GLY A CA 1
ATOM 1713 C C . GLY A 1 204 ? -7.195 28.609 12.75 1 94.75 204 GLY A C 1
ATOM 1714 O O . GLY A 1 204 ? -6.066 28.328 13.156 1 94.75 204 GLY A O 1
ATOM 1715 N N . GLY A 1 205 ? -7.465 28.812 11.492 1 95.94 205 GLY A N 1
ATOM 1716 C CA . GLY A 1 205 ? -6.43 28.719 10.469 1 95.94 205 GLY A CA 1
ATOM 1717 C C . GLY A 1 205 ? -5.344 29.766 10.625 1 95.94 205 GLY A C 1
ATOM 1718 O O . GLY A 1 205 ? -4.152 29.438 10.609 1 95.94 205 GLY A O 1
ATOM 1719 N N . ILE A 1 206 ? -5.715 31 10.805 1 96.88 206 ILE A N 1
ATOM 1720 C CA . ILE A 1 206 ? -4.766 32.094 10.953 1 96.88 206 ILE A CA 1
ATOM 1721 C C . ILE A 1 206 ? -3.932 31.891 12.219 1 96.88 206 ILE A C 1
ATOM 1723 O O . ILE A 1 206 ? -2.711 32.062 12.203 1 96.88 206 ILE A O 1
ATOM 1727 N N . SER A 1 207 ? -4.602 31.5 13.242 1 96.44 207 SER A N 1
ATOM 1728 C CA . SER A 1 207 ? -3.902 31.25 14.5 1 96.44 207 SER A CA 1
ATOM 1729 C C . SER A 1 207 ? -2.916 30.094 14.367 1 96.44 207 SER A C 1
ATOM 1731 O O . SER A 1 207 ? -1.817 30.141 14.922 1 96.44 207 SER A O 1
ATOM 1733 N N . THR A 1 208 ? -3.322 29.078 13.633 1 96.31 208 THR A N 1
ATOM 1734 C CA . THR A 1 208 ? -2.451 27.922 13.445 1 96.31 208 THR A CA 1
ATOM 1735 C C . THR A 1 208 ? -1.196 28.312 12.672 1 96.31 208 THR A C 1
ATOM 1737 O O . THR A 1 208 ? -0.095 27.859 13 1 96.31 208 THR A O 1
ATOM 1740 N N . ILE A 1 209 ? -1.346 29.188 11.703 1 97.12 209 ILE A N 1
ATOM 1741 C CA . ILE A 1 209 ? -0.211 29.641 10.906 1 97.12 209 ILE A CA 1
ATOM 1742 C C . ILE A 1 209 ? 0.747 30.438 11.781 1 97.12 209 ILE A C 1
ATOM 1744 O O . ILE A 1 209 ? 1.951 30.172 11.797 1 97.12 209 ILE A O 1
ATOM 1748 N N . LEU A 1 210 ? 0.24 31.312 12.555 1 96.56 210 LEU A N 1
ATOM 1749 C CA . LEU A 1 210 ? 1.062 32.188 13.383 1 96.56 210 LEU A CA 1
ATOM 1750 C C . LEU A 1 210 ? 1.737 31.375 14.5 1 96.56 210 LEU A C 1
ATOM 1752 O O . LEU A 1 210 ? 2.953 31.469 14.68 1 96.56 210 LEU A O 1
ATOM 1756 N N . LEU A 1 211 ? 0.924 30.609 15.188 1 95 211 LEU A N 1
ATOM 1757 C CA . LEU A 1 211 ? 1.47 29.828 16.297 1 95 211 LEU A CA 1
ATOM 1758 C C . LEU A 1 211 ? 2.387 28.734 15.781 1 95 211 LEU A C 1
ATOM 1760 O O . LEU A 1 211 ? 3.352 28.359 16.453 1 95 211 LEU A O 1
ATOM 1764 N N . GLY A 1 212 ? 2.037 28.219 14.633 1 94.62 212 GLY A N 1
ATOM 1765 C CA . GLY A 1 212 ? 2.914 27.234 14.016 1 94.62 212 GLY A CA 1
ATOM 1766 C C . GLY A 1 212 ? 4.277 27.797 13.656 1 94.62 212 GLY A C 1
ATOM 1767 O O . GLY A 1 212 ? 5.297 27.125 13.844 1 94.62 212 GLY A O 1
ATOM 1768 N N . MET A 1 213 ? 4.316 29 13.18 1 95.12 213 MET A N 1
ATOM 1769 C CA . MET A 1 213 ? 5.578 29.656 12.852 1 95.12 213 MET A CA 1
ATOM 1770 C C . MET A 1 213 ? 6.414 29.875 14.109 1 95.12 213 MET A C 1
ATOM 1772 O O . MET A 1 213 ? 7.621 29.625 14.109 1 95.12 213 MET A O 1
ATOM 1776 N N . ILE A 1 214 ? 5.809 30.266 15.141 1 94.31 214 ILE A N 1
ATOM 1777 C CA . ILE A 1 214 ? 6.5 30.531 16.391 1 94.31 214 ILE A CA 1
ATOM 1778 C C . ILE A 1 214 ? 7.051 29.219 16.953 1 94.31 214 ILE A C 1
ATOM 1780 O O . ILE A 1 214 ? 8.211 29.156 17.359 1 94.31 214 ILE A O 1
ATOM 1784 N N . LEU A 1 215 ? 6.191 28.25 16.938 1 92.94 215 LEU A N 1
ATOM 1785 C CA . LEU A 1 215 ? 6.605 26.953 17.438 1 92.94 215 LEU A CA 1
ATOM 1786 C C . LEU A 1 215 ? 7.789 26.406 16.641 1 92.94 215 LEU A C 1
ATOM 1788 O O . LEU A 1 215 ? 8.742 25.875 17.219 1 92.94 215 LEU A O 1
ATOM 1792 N N . SER A 1 216 ? 7.68 26.516 15.352 1 94.5 216 SER A N 1
ATOM 1793 C CA . SER A 1 216 ? 8.758 26.047 14.484 1 94.5 216 SER A CA 1
ATOM 1794 C C . SER A 1 216 ? 10.055 26.812 14.758 1 94.5 216 SER A C 1
ATOM 1796 O O . SER A 1 216 ? 11.133 26.203 14.789 1 94.5 216 SER A O 1
ATOM 1798 N N . TYR A 1 217 ? 9.977 28.094 15 1 91.94 217 TYR A N 1
ATOM 1799 C CA . TYR A 1 217 ? 11.141 28.922 15.297 1 91.94 217 TYR A CA 1
ATOM 1800 C C . TYR A 1 217 ? 11.805 28.484 16.594 1 91.94 217 TYR A C 1
ATOM 1802 O O . TYR A 1 217 ? 13.031 28.375 16.672 1 91.94 217 TYR A O 1
ATOM 1810 N N . VAL A 1 218 ? 11.086 28.188 17.547 1 91.62 218 VAL A N 1
ATOM 1811 C CA . VAL A 1 218 ? 11.594 27.828 18.859 1 91.62 218 VAL A CA 1
ATOM 1812 C C . VAL A 1 218 ? 12.227 26.438 18.812 1 91.62 218 VAL A C 1
ATOM 1814 O O . VAL A 1 218 ? 13.32 26.219 19.344 1 91.62 218 VAL A O 1
ATOM 1817 N N . LEU A 1 219 ? 11.586 25.516 18.125 1 91.25 219 LEU A N 1
ATOM 1818 C CA . LEU A 1 219 ? 12.031 24.125 18.141 1 91.25 219 LEU A CA 1
ATOM 1819 C C . LEU A 1 219 ? 13.273 23.938 17.266 1 91.25 219 LEU A C 1
ATOM 1821 O O . LEU A 1 219 ? 14.078 23.047 17.5 1 91.25 219 LEU A O 1
ATOM 1825 N N . CYS A 1 220 ? 13.414 24.75 16.266 1 91.25 220 CYS A N 1
ATOM 1826 C CA . CYS A 1 220 ? 14.57 24.672 15.383 1 91.25 220 CYS A CA 1
ATOM 1827 C C . CYS A 1 220 ? 15.859 24.969 16.141 1 91.25 220 CYS A C 1
ATOM 1829 O O . CYS A 1 220 ? 16.938 24.578 15.695 1 91.25 220 CYS A O 1
ATOM 1831 N N . GLN A 1 221 ? 15.797 25.578 17.25 1 87.81 221 GLN A N 1
ATOM 1832 C CA . GLN A 1 221 ? 16.969 25.984 18.016 1 87.81 221 GLN A CA 1
ATOM 1833 C C . GLN A 1 221 ? 17.547 24.812 18.797 1 87.81 221 GLN A C 1
ATOM 1835 O O . GLN A 1 221 ? 18.703 24.859 19.25 1 87.81 221 GLN A O 1
ATOM 1840 N N . TYR A 1 222 ? 16.781 23.75 18.891 1 86.12 222 TYR A N 1
ATOM 1841 C CA . TYR A 1 222 ? 17.234 22.594 19.656 1 86.12 222 TYR A CA 1
ATOM 1842 C C . TYR A 1 222 ? 17.594 21.438 18.734 1 86.12 222 TYR A C 1
ATOM 1844 O O . TYR A 1 222 ? 16.719 20.859 18.078 1 86.12 222 TYR A O 1
ATOM 1852 N N . PRO A 1 223 ? 18.812 21.016 18.75 1 83.62 223 PRO A N 1
ATOM 1853 C CA . PRO A 1 223 ? 19.25 19.922 17.891 1 83.62 223 PRO A CA 1
ATOM 1854 C C . PRO A 1 223 ? 18.516 18.609 18.172 1 83.62 223 PRO A C 1
ATOM 1856 O O . PRO A 1 223 ? 18.359 17.781 17.266 1 83.62 223 PRO A O 1
ATOM 1859 N N . TYR A 1 224 ? 18.047 18.484 19.281 1 81.81 224 TYR A N 1
ATOM 1860 C CA . TYR A 1 224 ? 17.328 17.281 19.688 1 81.81 224 TYR A CA 1
ATOM 1861 C C . TYR A 1 224 ? 16.125 17.031 18.781 1 81.81 224 TYR A C 1
ATOM 1863 O O . TYR A 1 224 ? 15.789 15.891 18.469 1 81.81 224 TYR A O 1
ATOM 1871 N N . PHE A 1 225 ? 15.562 18.078 18.266 1 88.25 225 PHE A N 1
ATOM 1872 C CA . PHE A 1 225 ? 14.328 17.969 17.5 1 88.25 225 PHE A CA 1
ATOM 1873 C C . PHE A 1 225 ? 14.625 17.922 16 1 88.25 225 PHE A C 1
ATOM 1875 O O . PHE A 1 225 ? 13.82 17.406 15.219 1 88.25 225 PHE A O 1
ATOM 1882 N N . VAL A 1 226 ? 15.742 18.359 15.625 1 87.06 226 VAL A N 1
ATOM 1883 C CA . VAL A 1 226 ? 15.984 18.578 14.203 1 87.06 226 VAL A CA 1
ATOM 1884 C C . VAL A 1 226 ? 16.844 17.438 13.648 1 87.06 226 VAL A C 1
ATOM 1886 O O . VAL A 1 226 ? 16.75 17.094 12.461 1 87.06 226 VAL A O 1
ATOM 1889 N N . CYS A 1 227 ? 17.578 16.766 14.477 1 81.81 227 CYS A N 1
ATOM 1890 C CA . CYS A 1 227 ? 18.516 15.734 14.016 1 81.81 227 CYS A CA 1
ATOM 1891 C C . CYS A 1 227 ? 17.797 14.414 13.766 1 81.81 227 CYS A C 1
ATOM 1893 O O . CYS A 1 227 ? 17.016 13.961 14.594 1 81.81 227 CYS A O 1
ATOM 1895 N N . PRO A 1 228 ? 17.953 13.836 12.539 1 81 228 PRO A N 1
ATOM 1896 C CA . PRO A 1 228 ? 17.375 12.523 12.242 1 81 228 PRO A CA 1
ATOM 1897 C C . PRO A 1 228 ? 17.984 11.406 13.086 1 81 228 PRO A C 1
ATOM 1899 O O . PRO A 1 228 ? 19.047 11.586 13.672 1 81 228 PRO A O 1
ATOM 1902 N N . MET A 1 229 ? 17.25 10.375 13.125 1 76.12 229 MET A N 1
ATOM 1903 C CA . MET A 1 229 ? 17.75 9.219 13.867 1 76.12 229 MET A CA 1
ATOM 1904 C C . MET A 1 229 ? 18.891 8.539 13.109 1 76.12 229 MET A C 1
ATOM 1906 O O . MET A 1 229 ? 18.75 8.211 11.93 1 76.12 229 MET A O 1
ATOM 1910 N N . GLU A 1 230 ? 20.016 8.594 13.672 1 69.25 230 GLU A N 1
ATOM 1911 C CA . GLU A 1 230 ? 21.172 7.902 13.094 1 69.25 230 GLU A CA 1
ATOM 1912 C C . GLU A 1 230 ? 21.875 7.039 14.141 1 69.25 230 GLU A C 1
ATOM 1914 O O . GLU A 1 230 ? 21.969 7.43 15.305 1 69.25 230 GLU A O 1
ATOM 1919 N N . TYR A 1 231 ? 22.094 5.879 13.688 1 61.5 231 TYR A N 1
ATOM 1920 C CA . TYR A 1 231 ? 22.844 4.98 14.555 1 61.5 231 TYR A CA 1
ATOM 1921 C C . TYR A 1 231 ? 24.344 5.078 14.273 1 61.5 231 TYR A C 1
ATOM 1923 O O . TYR A 1 231 ? 24.766 4.984 13.117 1 61.5 231 TYR A O 1
ATOM 1931 N N . SER A 1 232 ? 25.047 5.539 15.273 1 59.66 232 SER A N 1
ATOM 1932 C CA . SER A 1 232 ? 26.5 5.562 15.164 1 59.66 232 SER A CA 1
ATOM 1933 C C . SER A 1 232 ? 27.094 4.207 15.523 1 59.66 232 SER A C 1
ATOM 1935 O O . SER A 1 232 ? 26.891 3.699 16.625 1 59.66 232 SER A O 1
ATOM 1937 N N . GLU A 1 233 ? 27.703 3.645 14.484 1 57.19 233 GLU A N 1
ATOM 1938 C CA . GLU A 1 233 ? 28.391 2.379 14.742 1 57.19 233 GLU A CA 1
ATOM 1939 C C . GLU A 1 233 ? 29.516 2.551 15.758 1 57.19 233 GLU A C 1
ATOM 1941 O O . GLU A 1 233 ? 29.75 1.667 16.578 1 57.19 233 GLU A O 1
ATOM 1946 N N . ALA A 1 234 ? 30.219 3.621 15.703 1 54.09 234 ALA A N 1
ATOM 1947 C CA . ALA A 1 234 ? 31.375 3.875 16.562 1 54.09 234 ALA A CA 1
ATOM 1948 C C . ALA A 1 234 ? 30.953 3.949 18.031 1 54.09 234 ALA A C 1
ATOM 1950 O O . ALA A 1 234 ? 31.641 3.41 18.906 1 54.09 234 ALA A O 1
ATOM 1951 N N . GLU A 1 235 ? 29.844 4.539 18.219 1 59.03 235 GLU A N 1
ATOM 1952 C CA . GLU A 1 235 ? 29.406 4.758 19.594 1 59.03 235 GLU A CA 1
ATOM 1953 C C . GLU A 1 235 ? 28.328 3.744 20 1 59.03 235 GLU A C 1
ATOM 1955 O O . GLU A 1 235 ? 27.938 3.688 21.156 1 59.03 235 GLU A O 1
ATOM 1960 N N . ASP A 1 236 ? 28.078 2.85 19.078 1 59.97 236 ASP A N 1
ATOM 1961 C CA . ASP A 1 236 ? 27.047 1.845 19.297 1 59.97 236 ASP A CA 1
ATOM 1962 C C . ASP A 1 236 ? 25.812 2.455 19.969 1 59.97 236 ASP A C 1
ATOM 1964 O O . ASP A 1 236 ? 25.297 1.914 20.938 1 59.97 236 ASP A O 1
ATOM 1968 N N . ALA A 1 237 ? 25.594 3.758 19.734 1 63.75 237 ALA A N 1
ATOM 1969 C CA . ALA A 1 237 ? 24.453 4.473 20.312 1 63.75 237 ALA A CA 1
ATOM 1970 C C . ALA A 1 237 ? 23.797 5.383 19.266 1 63.75 237 ALA A C 1
ATOM 1972 O O . ALA A 1 237 ? 24.375 5.648 18.219 1 63.75 237 ALA A O 1
ATOM 1973 N N . LEU A 1 238 ? 22.578 5.676 19.625 1 69.19 238 LEU A N 1
ATOM 1974 C CA . LEU A 1 238 ? 21.859 6.652 18.797 1 69.19 238 LEU A CA 1
ATOM 1975 C C . LEU A 1 238 ? 22.438 8.047 19 1 69.19 238 LEU A C 1
ATOM 1977 O O . LEU A 1 238 ? 22.719 8.453 20.125 1 69.19 238 LEU A O 1
ATOM 1981 N N . LYS A 1 239 ? 22.891 8.594 17.875 1 66.06 239 LYS A N 1
ATOM 1982 C CA . LYS A 1 239 ? 23.438 9.945 17.906 1 66.06 239 LYS A CA 1
ATOM 1983 C C . LYS A 1 239 ? 22.328 10.992 17.875 1 66.06 239 LYS A C 1
ATOM 1985 O O . LYS A 1 239 ? 21.406 10.898 17.062 1 66.06 239 LYS A O 1
ATOM 1990 N N . TYR A 1 240 ? 22.281 11.766 18.859 1 65.69 240 TYR A N 1
ATOM 1991 C CA . TYR A 1 240 ? 21.297 12.836 18.906 1 65.69 240 TYR A CA 1
ATOM 1992 C C . TYR A 1 240 ? 21.922 14.164 18.5 1 65.69 240 TYR A C 1
ATOM 1994 O O . TYR A 1 240 ? 21.25 15.203 18.531 1 65.69 240 TYR A O 1
ATOM 2002 N N . SER A 1 241 ? 23.234 14.102 18.156 1 68.94 241 SER A N 1
ATOM 2003 C CA . SER A 1 241 ? 23.891 15.328 17.719 1 68.94 241 SER A CA 1
ATOM 2004 C C . SER A 1 241 ? 24.281 15.234 16.25 1 68.94 241 SER A C 1
ATOM 2006 O O . SER A 1 241 ? 24.734 14.188 15.781 1 68.94 241 SER A O 1
ATOM 2008 N N . CYS A 1 242 ? 23.688 16.141 15.547 1 72.62 242 CYS A N 1
ATOM 2009 C CA . CYS A 1 242 ? 24.016 16.188 14.125 1 72.62 242 CYS A CA 1
ATOM 2010 C C . CYS A 1 242 ? 24.234 17.625 13.664 1 72.62 242 CYS A C 1
ATOM 2012 O O . CYS A 1 242 ? 23.984 18.562 14.414 1 72.62 242 CYS A O 1
ATOM 2014 N N . ASP A 1 243 ? 25.031 17.594 12.555 1 72.94 243 ASP A N 1
ATOM 2015 C CA . ASP A 1 243 ? 25.031 18.875 11.859 1 72.94 243 ASP A CA 1
ATOM 2016 C C . ASP A 1 243 ? 23.688 19.141 11.195 1 72.94 243 ASP A C 1
ATOM 2018 O O . ASP A 1 243 ? 23.266 18.391 10.32 1 72.94 243 ASP A O 1
ATOM 2022 N N . ALA A 1 244 ? 23.062 20.109 11.773 1 75.81 244 ALA A N 1
ATOM 2023 C CA . ALA A 1 244 ? 21.703 20.438 11.328 1 75.81 244 ALA A CA 1
ATOM 2024 C C . ALA A 1 244 ? 21.672 20.672 9.828 1 75.81 244 ALA A C 1
ATOM 2026 O O . ALA A 1 244 ? 22.578 21.281 9.258 1 75.81 244 ALA A O 1
ATOM 2027 N N . SER A 1 245 ? 20.766 20.172 9.172 1 80.31 245 SER A N 1
ATOM 2028 C CA . SER A 1 245 ? 20.516 20.406 7.754 1 80.31 245 SER A CA 1
ATOM 2029 C C . SER A 1 245 ? 20.297 21.875 7.465 1 80.31 245 SER A C 1
ATOM 2031 O O . SER A 1 245 ? 19.922 22.641 8.352 1 80.31 245 SER A O 1
ATOM 2033 N N . PRO A 1 246 ? 20.609 22.312 6.355 1 80.19 246 PRO A N 1
ATOM 2034 C CA . PRO A 1 246 ? 20.5 23.719 5.996 1 80.19 246 PRO A CA 1
ATOM 2035 C C . PRO A 1 246 ? 19.094 24.297 6.246 1 80.19 246 PRO A C 1
ATOM 2037 O O . PRO A 1 246 ? 18.953 25.5 6.469 1 80.19 246 PRO A O 1
ATOM 2040 N N . ILE A 1 247 ? 18.172 23.453 6.301 1 87.75 247 ILE A N 1
ATOM 2041 C CA . ILE A 1 247 ? 16.797 23.938 6.484 1 87.75 247 ILE A CA 1
ATOM 2042 C C . ILE A 1 247 ? 16.594 24.375 7.93 1 87.75 247 ILE A C 1
ATOM 2044 O O . ILE A 1 247 ? 15.688 25.156 8.219 1 87.75 247 ILE A O 1
ATOM 2048 N N . PHE A 1 248 ? 17.453 23.953 8.742 1 89.5 248 PHE A N 1
ATOM 2049 C CA . PHE A 1 248 ? 17.312 24.266 10.156 1 89.5 248 PHE A CA 1
ATOM 2050 C C . PHE A 1 248 ? 18.391 25.25 10.602 1 89.5 248 PHE A C 1
ATOM 2052 O O . PHE A 1 248 ? 18.641 25.406 11.805 1 89.5 248 PHE A O 1
ATOM 2059 N N . ARG A 1 249 ? 19.078 25.891 9.672 1 87.25 249 ARG A N 1
ATOM 2060 C CA . ARG A 1 249 ? 20.062 26.938 9.945 1 87.25 249 ARG A CA 1
ATOM 2061 C C . ARG A 1 249 ? 19.5 28.312 9.586 1 87.25 249 ARG A C 1
ATOM 2063 O O . ARG A 1 249 ? 18.812 28.469 8.578 1 87.25 249 ARG A O 1
ATOM 2070 N N . PRO A 1 250 ? 19.812 29.172 10.477 1 87.44 250 PRO A N 1
ATOM 2071 C CA . PRO A 1 250 ? 19.328 30.531 10.203 1 87.44 250 PRO A CA 1
ATOM 2072 C C . PRO A 1 250 ? 19.891 31.109 8.906 1 87.44 250 PRO A C 1
ATOM 2074 O O . PRO A 1 250 ? 21.078 30.922 8.609 1 87.44 250 PRO A O 1
ATOM 2077 N N . GLN A 1 251 ? 19.047 31.562 8.109 1 85.06 251 GLN A N 1
ATOM 2078 C CA . GLN A 1 251 ? 19.438 32.219 6.867 1 85.06 251 GLN A CA 1
ATOM 2079 C C . GLN A 1 251 ? 18.938 33.656 6.84 1 85.06 251 GLN A C 1
ATOM 2081 O O . GLN A 1 251 ? 17.875 33.969 7.406 1 85.06 251 GLN A O 1
ATOM 2086 N N . GLU A 1 252 ? 19.75 34.5 6.273 1 80.81 252 GLU A N 1
ATOM 2087 C CA . GLU A 1 252 ? 19.406 35.906 6.191 1 80.81 252 GLU A CA 1
ATOM 2088 C C . GLU A 1 252 ? 18.578 36.188 4.938 1 80.81 252 GLU A C 1
ATOM 2090 O O . GLU A 1 252 ? 18.969 35.781 3.836 1 80.81 252 GLU A O 1
ATOM 2095 N N . TYR A 1 253 ? 17.438 36.594 5.141 1 78 253 TYR A N 1
ATOM 2096 C CA . TYR A 1 253 ? 16.578 36.969 4.023 1 78 253 TYR A CA 1
ATOM 2097 C C . TYR A 1 253 ? 16.391 38.469 3.939 1 78 253 TYR A C 1
ATOM 2099 O O . TYR A 1 253 ? 16.281 39.156 4.965 1 78 253 TYR A O 1
ATOM 2107 N N . SER A 1 254 ? 16.625 38.969 2.678 1 73.69 254 SER A N 1
ATOM 2108 C CA . SER A 1 254 ? 16.438 40.406 2.473 1 73.69 254 SER A CA 1
ATOM 2109 C C . SER A 1 254 ? 14.953 40.75 2.361 1 73.69 254 SER A C 1
ATOM 2111 O O . SER A 1 254 ? 14.195 40.062 1.696 1 73.69 254 SER A O 1
ATOM 2113 N N . LEU A 1 255 ? 14.492 41.5 3.27 1 68.38 255 LEU A N 1
ATOM 2114 C CA . LEU A 1 255 ? 13.102 41.938 3.25 1 68.38 255 LEU A CA 1
ATOM 2115 C C . LEU A 1 255 ? 12.766 42.625 1.937 1 68.38 255 LEU A C 1
ATOM 2117 O O . LEU A 1 255 ? 13.617 43.281 1.344 1 68.38 255 LEU A O 1
ATOM 2121 N N . PRO A 1 256 ? 11.625 42.188 1.423 1 66.69 256 PRO A N 1
ATOM 2122 C CA . PRO A 1 256 ? 11.219 42.969 0.246 1 66.69 256 PRO A CA 1
ATOM 2123 C C . PRO A 1 256 ? 11.289 44.469 0.479 1 66.69 256 PRO A C 1
ATOM 2125 O O . PRO A 1 256 ? 11.211 44.938 1.623 1 66.69 256 PRO A O 1
ATOM 2128 N N . GLU A 1 257 ? 11.594 45.156 -0.617 1 63.31 257 GLU A N 1
ATOM 2129 C CA . GLU A 1 257 ? 11.867 46.594 -0.615 1 63.31 257 GLU A CA 1
ATOM 2130 C C . GLU A 1 257 ? 10.836 47.344 0.229 1 63.31 257 GLU A C 1
ATOM 2132 O O . GLU A 1 257 ? 11.195 48.25 0.979 1 63.31 257 GLU A O 1
ATOM 2137 N N . THR A 1 258 ? 9.641 46.969 0.113 1 61.56 258 THR A N 1
ATOM 2138 C CA . THR A 1 258 ? 8.602 47.719 0.812 1 61.56 258 THR A CA 1
ATOM 2139 C C . THR A 1 258 ? 8.727 47.531 2.322 1 61.56 258 THR A C 1
ATOM 2141 O O . THR A 1 258 ? 8.602 48.5 3.082 1 61.56 258 THR A O 1
ATOM 2144 N N . LEU A 1 259 ? 8.961 46.312 2.736 1 65.25 259 LEU A N 1
ATOM 2145 C CA . LEU A 1 259 ? 9.062 46.031 4.168 1 65.25 259 LEU A CA 1
ATOM 2146 C C . LEU A 1 259 ? 10.414 46.5 4.711 1 65.25 259 LEU A C 1
ATOM 2148 O O . LEU A 1 259 ? 10.5 46.969 5.855 1 65.25 259 LEU A O 1
ATOM 2152 N N . ALA A 1 260 ? 11.367 46.438 3.812 1 65.94 260 ALA A N 1
ATOM 2153 C CA . ALA A 1 260 ? 12.703 46.938 4.156 1 65.94 260 ALA A CA 1
ATOM 2154 C C . ALA A 1 260 ? 12.688 48.438 4.473 1 65.94 260 ALA A C 1
ATOM 2156 O O . ALA A 1 260 ? 13.336 48.875 5.414 1 65.94 260 ALA A O 1
ATOM 2157 N N . ASN A 1 261 ? 11.883 49.094 3.688 1 63.78 261 ASN A N 1
ATOM 2158 C CA . ASN A 1 261 ? 11.789 50.531 3.904 1 63.78 261 ASN A CA 1
ATOM 2159 C C . ASN A 1 261 ? 11.062 50.844 5.207 1 63.78 261 ASN A C 1
ATOM 2161 O O . ASN A 1 261 ? 11.461 51.75 5.934 1 63.78 261 ASN A O 1
ATOM 2165 N N . PHE A 1 262 ? 10.047 50.125 5.391 1 63.78 262 PHE A N 1
ATOM 2166 C CA . PHE A 1 262 ? 9.297 50.344 6.621 1 63.78 262 PHE A CA 1
ATOM 2167 C C . PHE A 1 262 ? 10.133 49.969 7.84 1 63.78 262 PHE A C 1
ATOM 2169 O O . PHE A 1 262 ? 10.094 50.688 8.859 1 63.78 262 PHE A O 1
ATOM 2176 N N . SER A 1 263 ? 10.844 48.875 7.68 1 66.81 263 SER A N 1
ATOM 2177 C CA . SER A 1 263 ? 11.703 48.438 8.781 1 66.81 263 SER A CA 1
ATOM 2178 C C . SER A 1 263 ? 12.859 49.406 8.984 1 66.81 263 SER A C 1
ATOM 2180 O O . SER A 1 263 ? 13.289 49.656 10.117 1 66.81 263 SER A O 1
ATOM 2182 N N . ALA A 1 264 ? 13.352 49.969 7.902 1 65.56 264 ALA A N 1
ATOM 2183 C CA . ALA A 1 264 ? 14.422 50.938 7.969 1 65.56 264 ALA A CA 1
ATOM 2184 C C . ALA A 1 264 ? 13.969 52.188 8.711 1 65.56 264 ALA A C 1
ATOM 2186 O O . ALA A 1 264 ? 14.742 52.812 9.453 1 65.56 264 ALA A O 1
ATOM 2187 N N . LEU A 1 265 ? 12.734 52.5 8.414 1 58.91 265 LEU A N 1
ATOM 2188 C CA . LEU A 1 265 ? 12.195 53.688 9.086 1 58.91 265 LEU A CA 1
ATOM 2189 C C . LEU A 1 265 ? 12.133 53.469 10.594 1 58.91 265 LEU A C 1
ATOM 2191 O O . LEU A 1 265 ? 12.281 54.406 11.367 1 58.91 265 LEU A O 1
ATOM 2195 N N . LEU A 1 266 ? 11.914 52.281 10.875 1 62.41 266 LEU A N 1
ATOM 2196 C CA . LEU A 1 266 ? 11.82 51.969 12.297 1 62.41 266 LEU A CA 1
ATOM 2197 C C . LEU A 1 266 ? 13.188 51.625 12.867 1 62.41 266 LEU A C 1
ATOM 2199 O O . LEU A 1 266 ? 13.32 51.344 14.062 1 62.41 266 LEU A O 1
ATOM 2203 N N . GLY A 1 267 ? 14.273 51.656 12.039 1 62.28 267 GLY A N 1
ATOM 2204 C CA . GLY A 1 267 ? 15.656 51.438 12.43 1 62.28 267 GLY A CA 1
ATOM 2205 C C . GLY A 1 267 ? 16 49.938 12.508 1 62.28 267 GLY A C 1
ATOM 2206 O O . GLY A 1 267 ? 16.969 49.562 13.164 1 62.28 267 GLY A O 1
ATOM 2207 N N . TRP A 1 268 ? 15.172 49.25 11.938 1 62.09 268 TRP A N 1
ATOM 2208 C CA . TRP A 1 268 ? 15.391 47.812 12.07 1 62.09 268 TRP A CA 1
ATOM 2209 C C . TRP A 1 268 ? 16.141 47.281 10.859 1 62.09 268 TRP A C 1
ATOM 2211 O O . TRP A 1 268 ? 16.172 47.906 9.805 1 62.09 268 TRP A O 1
ATOM 2221 N N . ARG A 1 269 ? 16.984 46.281 11.141 1 66.12 269 ARG A N 1
ATOM 2222 C CA . ARG A 1 269 ? 17.844 45.688 10.125 1 66.12 269 ARG A CA 1
ATOM 2223 C C . ARG A 1 269 ? 17.031 45.219 8.93 1 66.12 269 ARG A C 1
ATOM 2225 O O . ARG A 1 269 ? 15.891 44.75 9.078 1 66.12 269 ARG A O 1
ATOM 2232 N N . LYS A 1 270 ? 17.469 45.625 7.879 1 68.5 270 LYS A N 1
ATOM 2233 C CA . LYS A 1 270 ? 16.891 45.344 6.574 1 68.5 270 LYS A CA 1
ATOM 2234 C C . LYS A 1 270 ? 16.859 43.812 6.305 1 68.5 270 LYS A C 1
ATOM 2236 O O . LYS A 1 270 ? 16.25 43.375 5.336 1 68.5 270 LYS A O 1
ATOM 2241 N N . THR A 1 271 ? 17.5 43.094 7.176 1 72.56 271 THR A N 1
ATOM 2242 C CA . THR A 1 271 ? 17.578 41.656 6.953 1 72.56 271 THR A CA 1
ATOM 2243 C C . THR A 1 271 ? 16.953 40.875 8.117 1 72.56 271 THR A C 1
ATOM 2245 O O . THR A 1 271 ? 17 41.312 9.258 1 72.56 271 THR A O 1
ATOM 2248 N N . VAL A 1 272 ? 16.031 40.031 7.824 1 77.5 272 VAL A N 1
ATOM 2249 C CA . VAL A 1 272 ? 15.445 39.188 8.859 1 77.5 272 VAL A CA 1
ATOM 2250 C C . VAL A 1 272 ? 16.062 37.812 8.812 1 77.5 272 VAL A C 1
ATOM 2252 O O . VAL A 1 272 ? 16.188 37.219 7.738 1 77.5 272 VAL A O 1
ATOM 2255 N N . THR A 1 273 ? 16.719 37.438 9.93 1 81.38 273 THR A N 1
ATOM 2256 C CA . THR A 1 273 ? 17.266 36.094 10.055 1 81.38 273 THR A CA 1
ATOM 2257 C C . THR A 1 273 ? 16.156 35.094 10.414 1 81.38 273 THR A C 1
ATOM 2259 O O . THR A 1 273 ? 15.477 35.25 11.422 1 81.38 273 THR A O 1
ATOM 2262 N N . MET A 1 274 ? 15.828 34.281 9.492 1 87.06 274 MET A N 1
ATOM 2263 C CA . MET A 1 274 ? 14.789 33.281 9.734 1 87.06 274 MET A CA 1
ATOM 2264 C C . MET A 1 274 ? 15.25 31.906 9.312 1 87.06 274 MET A C 1
ATOM 2266 O O . MET A 1 274 ? 16.156 31.781 8.484 1 87.06 274 MET A O 1
ATOM 2270 N N . TYR A 1 275 ? 14.727 30.906 10.031 1 91.19 275 TYR A N 1
ATOM 2271 C CA . TYR A 1 275 ? 14.984 29.516 9.633 1 91.19 275 TYR A CA 1
ATOM 2272 C C . TYR A 1 275 ? 14.117 29.125 8.438 1 91.19 275 TYR A C 1
ATOM 2274 O O . TYR A 1 275 ? 12.906 29.359 8.445 1 91.19 275 TYR A O 1
ATOM 2282 N N . PRO A 1 276 ? 14.695 28.578 7.461 1 91.06 276 PRO A N 1
ATOM 2283 C CA . PRO A 1 276 ? 13.898 28.156 6.305 1 91.06 276 PRO A CA 1
ATOM 2284 C C . PRO A 1 276 ? 12.75 27.234 6.688 1 91.06 276 PRO A C 1
ATOM 2286 O O . PRO A 1 276 ? 11.711 27.219 6.023 1 91.06 276 PRO A O 1
ATOM 2289 N N . PHE A 1 277 ? 12.891 26.484 7.715 1 94.25 277 PHE A N 1
ATOM 2290 C CA . PHE A 1 277 ? 11.852 25.578 8.172 1 94.25 277 PHE A CA 1
ATOM 2291 C C . PHE A 1 277 ? 10.586 26.344 8.531 1 94.25 277 PHE A C 1
ATOM 2293 O O . PHE A 1 277 ? 9.477 25.797 8.438 1 94.25 277 PHE A O 1
ATOM 2300 N N . VAL A 1 278 ? 10.711 27.594 8.922 1 93.81 278 VAL A N 1
ATOM 2301 C CA . VAL A 1 278 ? 9.555 28.406 9.297 1 93.81 278 VAL A CA 1
ATOM 2302 C C . VAL A 1 278 ? 8.656 28.609 8.086 1 93.81 278 VAL A C 1
ATOM 2304 O O . VAL A 1 278 ? 7.43 28.609 8.211 1 93.81 278 VAL A O 1
ATOM 2307 N N . PHE A 1 279 ? 9.227 28.672 6.973 1 91.5 279 PHE A N 1
ATOM 2308 C CA . PHE A 1 279 ? 8.43 28.781 5.75 1 91.5 279 PHE A CA 1
ATOM 2309 C C . PHE A 1 279 ? 7.738 27.453 5.438 1 91.5 279 PHE A C 1
ATOM 2311 O O . PHE A 1 279 ? 6.586 27.438 4.996 1 91.5 279 PHE A O 1
ATOM 2318 N N . HIS A 1 280 ? 8.422 26.375 5.637 1 93.75 280 HIS A N 1
ATOM 2319 C CA . HIS A 1 280 ? 7.809 25.062 5.461 1 93.75 280 HIS A CA 1
ATOM 2320 C C . HIS A 1 280 ? 6.664 24.844 6.445 1 93.75 280 HIS A C 1
ATOM 2322 O O . HIS A 1 280 ? 5.684 24.172 6.125 1 93.75 280 HIS A O 1
ATOM 2328 N N . SER A 1 281 ? 6.824 25.453 7.57 1 95.44 281 SER A N 1
ATOM 2329 C CA . SER A 1 281 ? 5.785 25.312 8.586 1 95.44 281 SER A CA 1
ATOM 2330 C C . SER A 1 281 ? 4.484 25.969 8.148 1 95.44 281 SER A C 1
ATOM 2332 O O . SER A 1 281 ? 3.404 25.578 8.586 1 95.44 281 SER A O 1
ATOM 2334 N N . VAL A 1 282 ? 4.566 26.969 7.301 1 96 282 VAL A N 1
ATOM 2335 C CA . VAL A 1 282 ? 3.365 27.625 6.793 1 96 282 VAL A CA 1
ATOM 2336 C C . VAL A 1 282 ? 2.57 26.641 5.934 1 96 282 VAL A C 1
ATOM 2338 O O . VAL A 1 282 ? 1.348 26.547 6.059 1 96 282 VAL A O 1
ATOM 2341 N N . ALA A 1 283 ? 3.27 25.906 5.152 1 95.69 283 ALA A N 1
ATOM 2342 C CA . ALA A 1 283 ? 2.615 24.891 4.336 1 95.69 283 ALA A CA 1
ATOM 2343 C C . ALA A 1 283 ? 1.972 23.812 5.211 1 95.69 283 ALA A C 1
ATOM 2345 O O . ALA A 1 283 ? 0.842 23.391 4.957 1 95.69 283 ALA A O 1
ATOM 2346 N N . LEU A 1 284 ? 2.66 23.438 6.18 1 96.88 284 LEU A N 1
ATOM 2347 C CA . LEU A 1 284 ? 2.143 22.422 7.102 1 96.88 284 LEU A CA 1
ATOM 2348 C C . LEU A 1 284 ? 0.91 22.953 7.836 1 96.88 284 LEU A C 1
ATOM 2350 O O . LEU A 1 284 ? -0.069 22.219 8.008 1 96.88 284 LEU A O 1
ATOM 2354 N N . SER A 1 285 ? 1.005 24.203 8.227 1 97.19 285 SER A N 1
ATOM 2355 C CA . SER A 1 285 ? -0.106 24.812 8.945 1 97.19 285 SER A CA 1
ATOM 2356 C C . SER A 1 285 ? -1.329 24.969 8.047 1 97.19 285 SER A C 1
ATOM 2358 O O . SER A 1 285 ? -2.463 24.797 8.5 1 97.19 285 SER A O 1
ATOM 2360 N N . LEU A 1 286 ? -1.069 25.297 6.887 1 96.5 286 LEU A N 1
ATOM 2361 C CA . LEU A 1 286 ? -2.174 25.438 5.945 1 96.5 286 LEU A CA 1
ATOM 2362 C C . LEU A 1 286 ? -2.881 24.094 5.742 1 96.5 286 LEU A C 1
ATOM 2364 O O . LEU A 1 286 ? -4.113 24.047 5.719 1 96.5 286 LEU A O 1
ATOM 2368 N N . PHE A 1 287 ? -2.174 23.094 5.617 1 96.69 287 PHE A N 1
ATOM 2369 C CA . PHE A 1 287 ? -2.775 21.781 5.461 1 96.69 287 PHE A CA 1
ATOM 2370 C C . PHE A 1 287 ? -3.562 21.391 6.707 1 96.69 287 PHE A C 1
ATOM 2372 O O . PHE A 1 287 ? -4.691 20.906 6.609 1 96.69 287 PHE A O 1
ATOM 2379 N N . SER A 1 288 ? -2.982 21.609 7.801 1 95.06 288 SER A N 1
ATOM 2380 C CA . SER A 1 288 ? -3.615 21.234 9.062 1 95.06 288 SER A CA 1
ATOM 2381 C C . SER A 1 288 ? -4.922 21.984 9.273 1 95.06 288 SER A C 1
ATOM 2383 O O . SER A 1 288 ? -5.863 21.469 9.859 1 95.06 288 SER A O 1
ATOM 2385 N N . SER A 1 289 ? -4.965 23.203 8.812 1 95.19 289 SER A N 1
ATOM 2386 C CA . SER A 1 289 ? -6.125 24.047 9.07 1 95.19 289 SER A CA 1
ATOM 2387 C C . SER A 1 289 ? -7.195 23.859 8 1 95.19 289 SER A C 1
ATOM 2389 O O . SER A 1 289 ? -8.391 23.922 8.297 1 95.19 289 SER A O 1
ATOM 2391 N N . VAL A 1 290 ? -6.777 23.609 6.793 1 94.25 290 VAL A N 1
ATOM 2392 C CA . VAL A 1 290 ? -7.738 23.562 5.699 1 94.25 290 VAL A CA 1
ATOM 2393 C C . VAL A 1 290 ? -8.172 22.109 5.457 1 94.25 290 VAL A C 1
ATOM 2395 O O . VAL A 1 290 ? -9.367 21.828 5.309 1 94.25 290 VAL A O 1
ATOM 2398 N N . ILE A 1 291 ? -7.25 21.219 5.477 1 94.12 291 ILE A N 1
ATOM 2399 C CA . ILE A 1 291 ? -7.543 19.844 5.09 1 94.12 291 ILE A CA 1
ATOM 2400 C C . ILE A 1 291 ? -7.672 18.969 6.336 1 94.12 291 ILE A C 1
ATOM 2402 O O . ILE A 1 291 ? -8.453 18.016 6.355 1 94.12 291 ILE A O 1
ATOM 2406 N N . GLY A 1 292 ? -6.949 19.281 7.32 1 92.31 292 GLY A N 1
ATOM 2407 C CA . GLY A 1 292 ? -6.949 18.5 8.547 1 92.31 292 GLY A CA 1
ATOM 2408 C C . GLY A 1 292 ? -8.344 18.234 9.086 1 92.31 292 GLY A C 1
ATOM 2409 O O . GLY A 1 292 ? -8.68 17.094 9.398 1 92.31 292 GLY A O 1
ATOM 2410 N N . PRO A 1 293 ? -9.164 19.219 9.125 1 90.62 293 PRO A N 1
ATOM 2411 C CA . PRO A 1 293 ? -10.5 19.031 9.688 1 90.62 293 PRO A CA 1
ATOM 2412 C C . PRO A 1 293 ? -11.32 18 8.93 1 90.62 293 PRO A C 1
ATOM 2414 O O . PRO A 1 293 ? -12.242 17.406 9.492 1 90.62 293 PRO A O 1
ATOM 2417 N N . PHE A 1 294 ? -11.016 17.781 7.738 1 91.69 294 PHE A N 1
ATOM 2418 C CA . PHE A 1 294 ? -11.781 16.828 6.953 1 91.69 294 PHE A CA 1
ATOM 2419 C C . PHE A 1 294 ? -11.539 15.406 7.449 1 91.69 294 PHE A C 1
ATOM 2421 O O . PHE A 1 294 ? -12.359 14.516 7.215 1 91.69 294 PHE A O 1
ATOM 2428 N N . GLY A 1 295 ? -10.391 15.203 8.062 1 89.88 295 GLY A N 1
ATOM 2429 C CA . GLY A 1 295 ? -10.219 13.93 8.75 1 89.88 295 GLY A CA 1
ATOM 2430 C C . GLY A 1 295 ? -11.227 13.719 9.859 1 89.88 295 GLY A C 1
ATOM 2431 O O . GLY A 1 295 ? -11.758 12.617 10.023 1 89.88 295 GLY A O 1
ATOM 2432 N N . GLY A 1 296 ? -11.5 14.742 10.562 1 87.81 296 GLY A N 1
ATOM 2433 C CA . GLY A 1 296 ? -12.5 14.695 11.617 1 87.81 296 GLY A CA 1
ATOM 2434 C C . GLY A 1 296 ? -13.914 14.547 11.078 1 87.81 296 GLY A C 1
ATOM 2435 O O . GLY A 1 296 ? -14.734 13.828 11.664 1 87.81 296 GLY A O 1
ATOM 2436 N N . PHE A 1 297 ? -14.203 15.219 10.008 1 88.81 297 PHE A N 1
ATOM 2437 C CA . PHE A 1 297 ? -15.516 15.086 9.383 1 88.81 297 PHE A CA 1
ATOM 2438 C C . PHE A 1 297 ? -15.75 13.656 8.922 1 88.81 297 PHE A C 1
ATOM 2440 O O . PHE A 1 297 ? -16.859 13.133 9.039 1 88.81 297 PHE A O 1
ATOM 2447 N N . PHE A 1 298 ? -14.711 13.125 8.406 1 90.5 298 PHE A N 1
ATOM 2448 C CA . PHE A 1 298 ? -14.789 11.742 7.957 1 90.5 298 PHE A CA 1
ATOM 2449 C C . PHE A 1 298 ? -15.117 10.812 9.117 1 90.5 298 PHE A C 1
ATOM 2451 O O . PHE A 1 298 ? -16 9.961 9.008 1 90.5 298 PHE A O 1
ATOM 2458 N N . ALA A 1 299 ? -14.422 11.008 10.188 1 87.44 299 ALA A N 1
ATOM 2459 C CA . ALA A 1 299 ? -14.656 10.188 11.375 1 87.44 299 ALA A CA 1
ATOM 2460 C C . ALA A 1 299 ? -16.062 10.398 11.922 1 87.44 299 ALA A C 1
ATOM 2462 O O . ALA A 1 299 ? -16.719 9.445 12.359 1 87.44 299 ALA A O 1
ATOM 2463 N N . SER A 1 300 ? -16.531 11.602 11.93 1 86.56 300 SER A N 1
ATOM 2464 C CA . SER A 1 300 ? -17.875 11.906 12.383 1 86.56 300 SER A CA 1
ATOM 2465 C C . SER A 1 300 ? -18.922 11.234 11.508 1 86.56 300 SER A C 1
ATOM 2467 O O . SER A 1 300 ? -19.906 10.68 12.008 1 86.56 300 SER A O 1
ATOM 2469 N N . GLY A 1 301 ? -18.688 11.367 10.242 1 86.06 301 GLY A N 1
ATOM 2470 C CA . GLY A 1 301 ? -19.578 10.664 9.328 1 86.06 301 GLY A CA 1
ATOM 2471 C C . GLY A 1 301 ? -19.609 9.164 9.562 1 86.06 301 GLY A C 1
ATOM 2472 O O . GLY A 1 301 ? -20.672 8.539 9.516 1 86.06 301 GLY A O 1
ATOM 2473 N N . PHE A 1 302 ? -18.516 8.688 9.797 1 86.19 302 PHE A N 1
ATOM 2474 C CA . PHE A 1 302 ? -18.391 7.262 10.078 1 86.19 302 PHE A CA 1
ATOM 2475 C C . PHE A 1 302 ? -19.172 6.891 11.328 1 86.19 302 PHE A C 1
ATOM 2477 O O . PHE A 1 302 ? -19.922 5.906 11.336 1 86.19 302 PHE A O 1
ATOM 2484 N N . LYS A 1 303 ? -18.984 7.664 12.328 1 85.19 303 LYS A N 1
ATOM 2485 C CA . LYS A 1 303 ? -19.703 7.414 13.57 1 85.19 303 LYS A CA 1
ATOM 2486 C C . LYS A 1 303 ? -21.219 7.465 13.359 1 85.19 303 LYS A C 1
ATOM 2488 O O . LYS A 1 303 ? -21.953 6.629 13.891 1 85.19 303 LYS A O 1
ATOM 2493 N N . ARG A 1 304 ? -21.625 8.32 12.594 1 84.25 304 ARG A N 1
ATOM 2494 C CA . ARG A 1 304 ? -23.047 8.445 12.305 1 84.25 304 ARG A CA 1
ATOM 2495 C C . ARG A 1 304 ? -23.547 7.273 11.477 1 84.25 304 ARG A C 1
ATOM 2497 O O . ARG A 1 304 ? -24.688 6.832 11.633 1 84.25 304 ARG A O 1
ATOM 2504 N N . ALA A 1 305 ? -22.766 6.848 10.633 1 83.19 305 ALA A N 1
ATOM 2505 C CA . ALA A 1 305 ? -23.109 5.703 9.797 1 83.19 305 ALA A CA 1
ATOM 2506 C C . ALA A 1 305 ? -23.406 4.473 10.656 1 83.19 305 ALA A C 1
ATOM 2508 O O . ALA A 1 305 ? -24.297 3.686 10.344 1 83.19 305 ALA A O 1
ATOM 2509 N N . PHE A 1 306 ? -22.719 4.348 11.711 1 81.31 306 PHE A N 1
ATOM 2510 C CA . PHE A 1 306 ? -22.859 3.17 12.555 1 81.31 306 PHE A CA 1
ATOM 2511 C C . PHE A 1 306 ? -23.672 3.492 13.797 1 81.31 306 PHE A C 1
ATOM 2513 O O . PHE A 1 306 ? -23.812 2.652 14.695 1 81.31 306 PHE A O 1
ATOM 2520 N N . LYS A 1 307 ? -24.125 4.754 13.875 1 81.69 307 LYS A N 1
ATOM 2521 C CA . LYS A 1 307 ? -24.984 5.223 14.961 1 81.69 307 LYS A CA 1
ATOM 2522 C C . LYS A 1 307 ? -24.297 5.098 16.312 1 81.69 307 LYS A C 1
ATOM 2524 O O . LYS A 1 307 ? -24.875 4.602 17.281 1 81.69 307 LYS A O 1
ATOM 2529 N N . ILE A 1 308 ? -23.016 5.449 16.266 1 77.75 308 ILE A N 1
ATOM 2530 C CA . ILE A 1 308 ? -22.234 5.477 17.5 1 77.75 308 ILE A CA 1
ATOM 2531 C C . ILE A 1 308 ? -21.781 6.906 17.797 1 77.75 308 ILE A C 1
ATOM 2533 O O . ILE A 1 308 ? -21.688 7.73 16.875 1 77.75 308 ILE A O 1
ATOM 2537 N N . LYS A 1 309 ? -21.594 7.215 19.016 1 73.94 309 LYS A N 1
ATOM 2538 C CA . LYS A 1 309 ? -21.172 8.562 19.391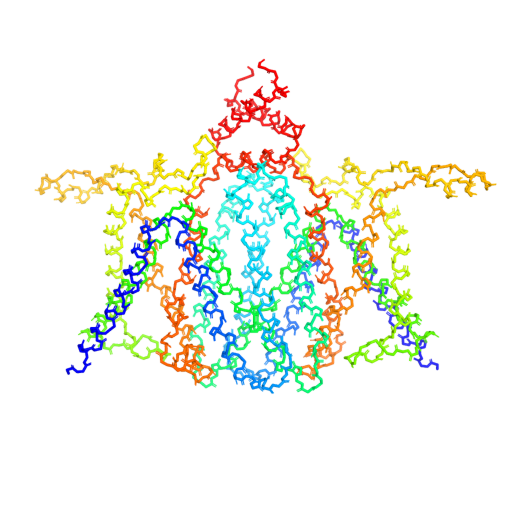 1 73.94 309 LYS A CA 1
ATOM 2539 C C . LYS A 1 309 ? -19.641 8.672 19.422 1 73.94 309 LYS A C 1
ATOM 2541 O O . LYS A 1 309 ? -19.078 9.641 18.906 1 73.94 309 LYS A O 1
ATOM 2546 N N . ASP A 1 310 ? -19.047 7.652 20.141 1 77.31 310 ASP A N 1
ATOM 2547 C CA . ASP A 1 310 ? -17.578 7.605 20.234 1 77.31 310 ASP A CA 1
ATOM 2548 C C . ASP A 1 310 ? -17.047 6.238 19.812 1 77.31 310 ASP A C 1
ATOM 2550 O O . ASP A 1 310 ? -17.719 5.223 19.984 1 77.31 310 ASP A O 1
ATOM 2554 N N . PHE A 1 311 ? -15.938 6.223 19.203 1 74.25 311 PHE A N 1
ATOM 2555 C CA . PHE A 1 311 ? -15.328 4.98 18.734 1 74.25 311 PHE A CA 1
ATOM 2556 C C . PHE A 1 311 ? -15.094 4.027 19.906 1 74.25 311 PHE A C 1
ATOM 2558 O O . PHE A 1 311 ? -15.047 2.811 19.719 1 74.25 311 PHE A O 1
ATOM 2565 N N . GLY A 1 312 ? -14.844 4.66 21.062 1 64.81 312 GLY A N 1
ATOM 2566 C CA . GLY A 1 312 ? -14.586 3.844 22.234 1 64.81 312 GLY A CA 1
ATOM 2567 C C . GLY A 1 312 ? -15.852 3.32 22.891 1 64.81 312 GLY A C 1
ATOM 2568 O O . GLY A 1 312 ? -15.789 2.576 23.875 1 64.81 312 GLY A O 1
ATOM 2569 N N . ASP A 1 313 ? -16.984 3.84 22.547 1 62.97 313 ASP A N 1
ATOM 2570 C CA . ASP A 1 313 ? -18.266 3.535 23.203 1 62.97 313 ASP A CA 1
ATOM 2571 C C . ASP A 1 313 ? -18.5 2.029 23.266 1 62.97 313 ASP A C 1
ATOM 2573 O O . ASP A 1 313 ? -19.234 1.548 24.125 1 62.97 313 ASP A O 1
ATOM 2577 N N . VAL A 1 314 ? -17.875 1.392 22.375 1 53.34 314 VAL A N 1
ATOM 2578 C CA . VAL A 1 314 ? -18.125 -0.037 22.531 1 53.34 314 VAL A CA 1
ATOM 2579 C C . VAL A 1 314 ? -17.516 -0.523 23.844 1 53.34 314 VAL A C 1
ATOM 2581 O O . VAL A 1 314 ? -17.875 -1.593 24.344 1 53.34 314 VAL A O 1
ATOM 2584 N N . ILE A 1 315 ? -16.594 0.338 24.406 1 46.75 315 ILE A N 1
ATOM 2585 C CA . ILE A 1 315 ? -16.094 0.148 25.766 1 46.75 315 ILE A CA 1
ATOM 2586 C C . ILE A 1 315 ? -16.578 1.283 26.656 1 46.75 315 ILE A C 1
ATOM 2588 O O . ILE A 1 315 ? -16.188 2.438 26.484 1 46.75 315 ILE A O 1
ATOM 2592 N N . PRO A 1 316 ? -17.547 1.21 27.438 1 49.59 316 PRO A N 1
ATOM 2593 C CA . PRO A 1 316 ? -18.141 2.25 28.281 1 49.59 316 PRO A CA 1
ATOM 2594 C C . PRO A 1 316 ? -17.094 3.107 29 1 49.59 316 PRO A C 1
ATOM 2596 O O . PRO A 1 316 ? -16.141 2.576 29.562 1 49.59 316 PRO A O 1
ATOM 2599 N N . GLY A 1 317 ? -17.125 4.641 28.906 1 46.97 317 GLY A N 1
ATOM 2600 C CA . GLY A 1 317 ? -16.391 5.586 29.734 1 46.97 317 GLY A CA 1
ATOM 2601 C C . GLY A 1 317 ? -15.164 6.145 29.047 1 46.97 317 GLY A C 1
ATOM 2602 O O . GLY A 1 317 ? -14.555 7.094 29.547 1 46.97 317 GLY A O 1
ATOM 2603 N N . HIS A 1 318 ? -14.578 5.441 28.141 1 46.78 318 HIS A N 1
ATOM 2604 C CA . HIS A 1 318 ? -13.289 5.883 27.609 1 46.78 318 HIS A CA 1
ATOM 2605 C C . HIS A 1 318 ? -13.453 6.574 26.266 1 46.78 318 HIS A C 1
ATOM 2607 O O . HIS A 1 318 ? -14.25 6.141 25.438 1 46.78 318 HIS A O 1
ATOM 2613 N N . GLY A 1 319 ? -13.352 7.984 26.188 1 56.53 319 GLY A N 1
ATOM 2614 C CA . GLY A 1 319 ? -13.258 8.648 24.891 1 56.53 319 GLY A CA 1
ATOM 2615 C C . GLY A 1 319 ? -12.391 7.898 23.891 1 56.53 319 GLY A C 1
ATOM 2616 O O . GLY A 1 319 ? -11.461 7.195 24.281 1 56.53 319 GLY A O 1
ATOM 2617 N N . GLY A 1 320 ? -12.898 7.629 22.641 1 68.2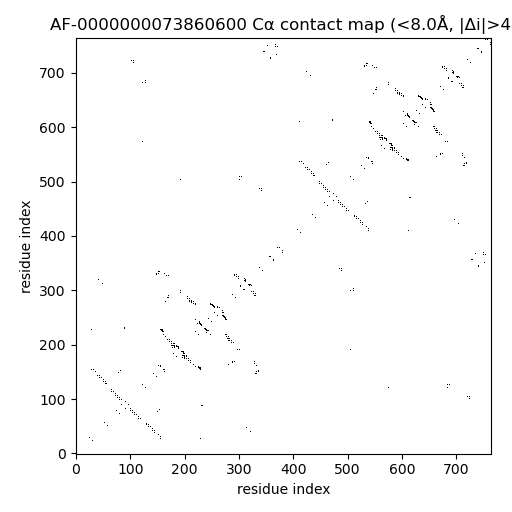5 320 GLY A N 1
ATOM 2618 C CA . GLY A 1 320 ? -12.203 6.82 21.656 1 68.25 320 GLY A CA 1
ATOM 2619 C C . GLY A 1 320 ? -10.875 7.418 21.219 1 68.25 320 GLY A C 1
ATOM 2620 O O . GLY A 1 320 ? -10.781 8.625 20.984 1 68.25 320 GLY A O 1
ATOM 2621 N N . MET A 1 321 ? -9.789 6.75 21.375 1 74.94 321 MET A N 1
ATOM 2622 C CA . MET A 1 321 ? -8.477 7.156 20.891 1 74.94 321 MET A CA 1
ATOM 2623 C C . MET A 1 321 ? -8.523 7.543 19.422 1 74.94 321 MET A C 1
ATOM 2625 O O . MET A 1 321 ? -7.863 8.492 19 1 74.94 321 MET A O 1
ATOM 2629 N N . MET A 1 322 ? -9.438 6.852 18.734 1 78.38 322 MET A N 1
ATOM 2630 C CA . MET A 1 322 ? -9.539 7.098 17.297 1 78.38 322 MET A CA 1
ATOM 2631 C C . MET A 1 322 ? -10.086 8.492 17.016 1 78.38 322 MET A C 1
ATOM 2633 O O . MET A 1 322 ? -9.711 9.133 16.031 1 78.38 322 MET A O 1
ATOM 2637 N N . ASP A 1 323 ? -10.867 8.984 17.891 1 79.81 323 ASP A N 1
ATOM 2638 C CA . ASP A 1 323 ? -11.445 10.312 17.734 1 79.81 323 ASP A CA 1
ATOM 2639 C C . ASP A 1 323 ? -10.367 11.391 17.828 1 79.81 323 ASP A C 1
ATOM 2641 O O . ASP A 1 323 ? -10.516 12.477 17.25 1 79.81 323 ASP A O 1
ATOM 2645 N N . ARG A 1 324 ? -9.32 10.992 18.453 1 73.06 324 ARG A N 1
ATOM 2646 C CA . ARG A 1 324 ? -8.258 11.969 18.672 1 73.06 324 ARG A CA 1
ATOM 2647 C C . ARG A 1 324 ? -7.203 11.891 17.578 1 73.06 324 ARG A C 1
ATOM 2649 O O . ARG A 1 324 ? -6.441 12.844 17.375 1 73.06 324 ARG A O 1
ATOM 2656 N N . PHE A 1 325 ? -7.242 10.859 16.859 1 82.62 325 PHE A N 1
ATOM 2657 C CA . PHE A 1 325 ? -6.125 10.648 15.945 1 82.62 325 PHE A CA 1
ATOM 2658 C C . PHE A 1 325 ? -6.602 10.68 14.5 1 82.62 325 PHE A C 1
ATOM 2660 O O . PHE A 1 325 ? -5.809 10.484 13.57 1 82.62 325 PHE A O 1
ATOM 2667 N N . ASP A 1 326 ? -7.816 10.977 14.312 1 86.06 326 ASP A N 1
ATOM 2668 C CA . ASP A 1 326 ? -8.352 10.977 12.953 1 86.06 326 ASP A CA 1
ATOM 2669 C C . ASP A 1 326 ? -7.695 12.062 12.109 1 86.06 326 ASP A C 1
ATOM 2671 O O . ASP A 1 326 ? -7.281 11.812 10.977 1 86.06 326 ASP A O 1
ATOM 2675 N N . CYS A 1 327 ? -7.488 13.227 12.695 1 89.94 327 CYS A N 1
ATOM 2676 C CA . CYS A 1 327 ? -6.836 14.312 11.969 1 89.94 327 CYS A CA 1
ATOM 2677 C C . CYS A 1 327 ? -5.332 14.086 11.875 1 89.94 327 CYS A C 1
ATOM 2679 O O . CYS A 1 327 ? -4.711 14.43 10.875 1 89.94 327 CYS A O 1
ATOM 2681 N N . GLN A 1 328 ? -4.816 13.438 12.867 1 90.06 328 GLN A N 1
ATOM 2682 C CA . GLN A 1 328 ? -3.377 13.203 12.922 1 90.06 328 GLN A CA 1
ATOM 2683 C C . GLN A 1 328 ? -2.936 12.242 11.82 1 90.06 328 GLN A C 1
ATOM 2685 O O . GLN A 1 328 ? -1.853 12.398 11.25 1 90.06 328 GLN A O 1
ATOM 2690 N N . TYR A 1 329 ? -3.797 11.297 11.547 1 90.88 329 TYR A N 1
ATOM 2691 C CA . TYR A 1 329 ? -3.455 10.312 10.523 1 90.88 329 TYR A CA 1
ATOM 2692 C C . TYR A 1 329 ? -3.355 10.961 9.148 1 90.88 329 TYR A C 1
ATOM 2694 O O . TYR A 1 329 ? -2.436 10.672 8.383 1 90.88 329 TYR A O 1
ATOM 2702 N N . LEU A 1 330 ? -4.25 11.844 8.891 1 91.81 330 LEU A N 1
ATOM 2703 C CA . LEU A 1 330 ? -4.199 12.547 7.609 1 91.81 330 LEU A CA 1
ATOM 2704 C C . LEU A 1 330 ? -2.955 13.43 7.52 1 91.81 330 LEU A C 1
ATOM 2706 O O . LEU A 1 330 ? -2.301 13.477 6.477 1 91.81 330 LEU A O 1
ATOM 2710 N N . MET A 1 331 ? -2.609 14.047 8.555 1 94.69 331 MET A N 1
ATOM 2711 C CA . MET A 1 331 ? -1.449 14.93 8.625 1 94.69 331 MET A CA 1
ATOM 2712 C C . MET A 1 331 ? -0.156 14.148 8.438 1 94.69 331 MET A C 1
ATOM 2714 O O . MET A 1 331 ? 0.783 14.633 7.801 1 94.69 331 MET A O 1
ATOM 2718 N N . ALA A 1 332 ? -0.183 12.961 8.945 1 94 332 ALA A N 1
ATOM 2719 C CA . ALA A 1 332 ? 1.017 12.133 8.867 1 94 332 ALA A CA 1
ATOM 2720 C C . ALA A 1 332 ? 1.39 11.844 7.418 1 94 332 ALA A C 1
ATOM 2722 O O . ALA A 1 332 ? 2.561 11.93 7.043 1 94 332 ALA A O 1
ATOM 2723 N N . THR A 1 333 ? 0.455 11.477 6.625 1 94.62 333 THR A N 1
ATOM 2724 C CA . THR A 1 333 ? 0.72 11.203 5.215 1 94.62 333 THR A CA 1
ATOM 2725 C C . THR A 1 333 ? 1.212 12.453 4.5 1 94.62 333 THR A C 1
ATOM 2727 O O . THR A 1 333 ? 2.15 12.391 3.705 1 94.62 333 THR A O 1
ATOM 2730 N N . PHE A 1 334 ? 0.606 13.57 4.844 1 96.38 334 PHE A N 1
ATOM 2731 C CA . PHE A 1 334 ? 1.001 14.82 4.203 1 96.38 334 PHE A CA 1
ATOM 2732 C C . PHE A 1 334 ? 2.455 15.156 4.512 1 96.38 334 PHE A C 1
ATOM 2734 O O . PHE A 1 334 ? 3.227 15.492 3.613 1 96.38 334 PHE A O 1
ATOM 2741 N N . VAL A 1 335 ? 2.811 15.008 5.73 1 96.69 335 VAL A N 1
ATOM 2742 C CA . VAL A 1 335 ? 4.164 15.352 6.152 1 96.69 335 VAL A CA 1
ATOM 2743 C C . VAL A 1 335 ? 5.168 14.43 5.461 1 96.69 335 VAL A C 1
ATOM 2745 O O . VAL A 1 335 ? 6.227 14.883 5.008 1 96.69 335 VAL A O 1
ATOM 2748 N N . THR A 1 336 ? 4.84 13.188 5.387 1 94.44 336 THR A N 1
ATOM 2749 C CA . THR A 1 336 ? 5.727 12.227 4.742 1 94.44 336 THR A CA 1
ATOM 2750 C C . THR A 1 336 ? 5.938 12.586 3.275 1 94.44 336 THR A C 1
ATOM 2752 O O . THR A 1 336 ? 7.07 12.602 2.789 1 94.44 336 THR A O 1
ATOM 2755 N N . VAL A 1 337 ? 4.867 12.852 2.623 1 93.5 337 VAL A N 1
ATOM 2756 C CA . VAL A 1 337 ? 4.949 13.211 1.212 1 93.5 337 VAL A CA 1
ATOM 2757 C C . VAL A 1 337 ? 5.715 14.523 1.062 1 93.5 337 VAL A C 1
ATOM 2759 O O . VAL A 1 337 ? 6.5 14.688 0.128 1 93.5 337 VAL A O 1
ATOM 2762 N N . TYR A 1 338 ? 5.504 15.43 1.977 1 93.94 338 TYR A N 1
ATOM 2763 C CA . TYR A 1 338 ? 6.18 16.719 1.959 1 93.94 338 TYR A CA 1
ATOM 2764 C C . TYR A 1 338 ? 7.684 16.547 2.123 1 93.94 338 TYR A C 1
ATOM 2766 O O . TYR A 1 338 ? 8.469 17.156 1.383 1 93.94 338 TYR A O 1
ATOM 2774 N N . ILE A 1 339 ? 8.102 15.75 3.027 1 91.5 339 ILE A N 1
ATOM 2775 C CA . ILE A 1 339 ? 9.516 15.492 3.277 1 91.5 339 ILE A CA 1
ATOM 2776 C C . ILE A 1 339 ? 10.148 14.859 2.041 1 91.5 339 ILE A C 1
ATOM 2778 O O . ILE A 1 339 ? 11.211 15.297 1.589 1 91.5 339 ILE A O 1
ATOM 2782 N N . ASN A 1 340 ? 9.516 13.891 1.478 1 85.75 340 ASN A N 1
ATOM 2783 C CA . ASN A 1 340 ? 10.078 13.148 0.355 1 85.75 340 ASN A CA 1
ATOM 2784 C C . ASN A 1 340 ? 10.156 14.008 -0.904 1 85.75 340 ASN A C 1
ATOM 2786 O O . ASN A 1 340 ? 11.039 13.812 -1.74 1 85.75 340 ASN A O 1
ATOM 2790 N N . THR A 1 341 ? 9.289 14.953 -0.985 1 86.31 341 THR A N 1
ATOM 2791 C CA . THR A 1 341 ? 9.211 15.734 -2.217 1 86.31 341 THR A CA 1
ATOM 2792 C C . THR A 1 341 ? 10.047 17 -2.107 1 86.31 341 THR A C 1
ATOM 2794 O O . THR A 1 341 ? 10.766 17.359 -3.045 1 86.31 341 THR A O 1
ATOM 2797 N N . PHE A 1 342 ? 10.023 17.672 -0.971 1 86.38 342 PHE A N 1
ATOM 2798 C CA . PHE A 1 342 ? 10.578 19.016 -0.913 1 86.38 342 PHE A CA 1
ATOM 2799 C C . PHE A 1 342 ? 11.844 19.047 -0.064 1 86.38 342 PHE A C 1
ATOM 2801 O O . PHE A 1 342 ? 12.656 19.969 -0.187 1 86.38 342 PHE A O 1
ATOM 2808 N N . ILE A 1 343 ? 11.969 18.078 0.787 1 83.44 343 ILE A N 1
ATOM 2809 C CA . ILE A 1 343 ? 13.062 18.172 1.748 1 83.44 343 ILE A CA 1
ATOM 2810 C C . ILE A 1 343 ? 14.156 17.156 1.398 1 83.44 343 ILE A C 1
ATOM 2812 O O . ILE A 1 343 ? 15.344 17.5 1.403 1 83.44 343 ILE A O 1
ATOM 2816 N N . SER A 1 344 ? 13.711 15.766 1.337 1 70.5 344 SER A N 1
ATOM 2817 C CA . SER A 1 344 ? 14.672 14.672 1.243 1 70.5 344 SER A CA 1
ATOM 2818 C C . SER A 1 344 ? 15.508 14.773 -0.031 1 70.5 344 SER A C 1
ATOM 2820 O O . SER A 1 344 ? 14.961 14.945 -1.123 1 70.5 344 SER A O 1
ATOM 2822 N N . GLU A 1 345 ? 16.672 15.281 0.171 1 58 345 GLU A N 1
ATOM 2823 C CA . GLU A 1 345 ? 17.688 15.07 -0.854 1 58 345 GLU A CA 1
ATOM 2824 C C . GLU A 1 345 ? 18.234 13.648 -0.797 1 58 345 GLU A C 1
ATOM 2826 O O . GLU A 1 345 ? 18.359 13.07 0.283 1 58 345 GLU A O 1
ATOM 2831 N N . THR A 1 346 ? 17.844 12.812 -1.716 1 51.75 346 THR A N 1
ATOM 2832 C CA . THR A 1 346 ? 18.406 11.469 -1.673 1 51.75 346 THR A CA 1
ATOM 2833 C C . THR A 1 346 ? 19.812 11.492 -1.056 1 51.75 346 THR A C 1
ATOM 2835 O O . THR A 1 346 ? 20.703 12.18 -1.554 1 51.75 346 THR A O 1
ATOM 2838 N N . SER A 1 347 ? 19.875 11.273 0.239 1 51.69 347 SER A N 1
ATOM 2839 C CA . SER A 1 347 ? 21.156 11.273 0.954 1 51.69 347 SER A CA 1
ATOM 2840 C C . SER A 1 347 ? 22.125 10.258 0.359 1 51.69 347 SER A C 1
ATOM 2842 O O . SER A 1 347 ? 21.75 9.109 0.119 1 51.69 347 SER A O 1
ATOM 2844 N N . PRO A 1 348 ? 23.172 10.688 -0.19 1 58.34 348 PRO A N 1
ATOM 2845 C CA . PRO A 1 348 ? 24.203 9.758 -0.659 1 58.34 348 PRO A CA 1
ATOM 2846 C C . PRO A 1 348 ? 24.422 8.594 0.307 1 58.34 348 PRO A C 1
ATOM 2848 O O . PRO A 1 348 ? 24.703 7.477 -0.124 1 58.34 348 PRO A O 1
ATOM 2851 N N . GLN A 1 349 ? 24.094 8.875 1.465 1 51.59 349 GLN A N 1
ATOM 2852 C CA . GLN A 1 349 ? 24.359 7.848 2.469 1 51.59 349 GLN A CA 1
ATOM 2853 C C . GLN A 1 349 ? 23.344 6.715 2.367 1 51.59 349 GLN A C 1
ATOM 2855 O O . GLN A 1 349 ? 23.703 5.539 2.48 1 51.59 349 GLN A O 1
ATOM 2860 N N . LYS A 1 350 ? 22.25 7.102 2.152 1 56.53 350 LYS A N 1
ATOM 2861 C CA . LYS A 1 350 ? 21.234 6.059 2.014 1 56.53 350 LYS A CA 1
ATOM 2862 C C . LYS A 1 350 ? 21.5 5.199 0.777 1 56.53 350 LYS A C 1
ATOM 2864 O O . LYS A 1 350 ? 21.344 3.979 0.82 1 56.53 350 LYS A O 1
ATOM 2869 N N . LEU A 1 351 ? 21.812 5.887 -0.232 1 62.44 351 LEU A N 1
ATOM 2870 C CA . LEU A 1 351 ? 22.172 5.137 -1.433 1 62.44 351 LEU A CA 1
ATOM 2871 C C . LEU A 1 351 ? 23.391 4.266 -1.19 1 62.44 351 LEU A C 1
ATOM 2873 O O . LEU A 1 351 ? 23.484 3.15 -1.707 1 62.44 351 LEU A O 1
ATOM 2877 N N . LEU A 1 352 ? 24.312 4.863 -0.349 1 61.62 352 LEU A N 1
ATOM 2878 C CA . LEU A 1 352 ? 25.531 4.113 -0.04 1 61.62 352 LEU A CA 1
ATOM 2879 C C . LEU A 1 352 ? 25.188 2.85 0.746 1 61.62 352 LEU A C 1
ATOM 2881 O O . LEU A 1 352 ? 25.797 1.795 0.514 1 61.62 352 LEU A O 1
ATOM 2885 N N . GLN A 1 353 ? 24.297 2.928 1.526 1 56.47 353 GLN A N 1
ATOM 2886 C CA . GLN A 1 353 ? 23.891 1.775 2.324 1 56.47 353 GLN A CA 1
ATOM 2887 C C . GLN A 1 353 ? 23.281 0.688 1.446 1 56.47 353 GLN A C 1
ATOM 2889 O O . GLN A 1 353 ? 23.5 -0.501 1.669 1 56.47 353 GLN A O 1
ATOM 2894 N N . LYS A 1 354 ? 22.547 1.132 0.507 1 61 354 LYS A N 1
ATOM 2895 C CA . LYS A 1 354 ? 21.984 0.175 -0.443 1 61 354 LYS A CA 1
ATOM 2896 C C . LYS A 1 354 ? 23.078 -0.472 -1.281 1 61 354 LYS A C 1
ATOM 2898 O O . LYS A 1 354 ? 22.984 -1.65 -1.633 1 61 354 LYS A O 1
ATOM 2903 N N . VAL A 1 355 ? 24.125 0.37 -1.469 1 66.44 355 VAL A N 1
ATOM 2904 C CA . VAL A 1 355 ? 25.266 -0.138 -2.234 1 66.44 355 VAL A CA 1
ATOM 2905 C C . VAL A 1 355 ? 26 -1.198 -1.421 1 66.44 355 VAL A C 1
ATOM 2907 O O . VAL A 1 355 ? 26.469 -2.201 -1.971 1 66.44 355 VAL A O 1
ATOM 2910 N N . TYR A 1 356 ? 25.984 -1.021 -0.104 1 58.88 356 TYR A N 1
ATOM 2911 C CA . TYR A 1 356 ? 26.719 -1.941 0.765 1 58.88 356 TYR A CA 1
ATOM 2912 C C . TYR A 1 356 ? 26.016 -3.293 0.833 1 58.88 356 TYR A C 1
ATOM 2914 O O . TYR A 1 356 ? 26.625 -4.297 1.21 1 58.88 356 TYR A O 1
ATOM 2922 N N . MET A 1 357 ? 24.859 -3.291 0.416 1 56.47 357 MET A N 1
ATOM 2923 C CA . MET A 1 357 ? 24.109 -4.543 0.457 1 56.47 357 MET A CA 1
ATOM 2924 C C . MET A 1 357 ? 24.391 -5.391 -0.776 1 56.47 357 MET A C 1
ATOM 2926 O O . MET A 1 357 ? 24.016 -6.559 -0.833 1 56.47 357 MET A O 1
ATOM 2930 N N . LEU A 1 358 ? 25.078 -4.703 -1.688 1 62.69 358 LEU A N 1
ATOM 2931 C CA . LEU A 1 358 ? 25.469 -5.422 -2.895 1 62.69 358 LEU A CA 1
ATOM 2932 C C . LEU A 1 358 ? 26.688 -6.297 -2.629 1 62.69 358 LEU A C 1
ATOM 2934 O O . LEU A 1 358 ? 27.391 -6.105 -1.635 1 62.69 358 LEU A O 1
ATOM 2938 N N . LYS A 1 359 ? 26.828 -7.25 -3.43 1 64.06 359 LYS A N 1
ATOM 2939 C CA . LYS A 1 359 ? 28.062 -8.047 -3.393 1 64.06 359 LYS A CA 1
ATOM 2940 C C . LYS A 1 359 ? 29.281 -7.184 -3.68 1 64.06 359 LYS A C 1
ATOM 2942 O O . LYS A 1 359 ? 29.188 -6.191 -4.406 1 64.06 359 LYS A O 1
ATOM 2947 N N . PRO A 1 360 ? 30.375 -7.594 -3.01 1 67.69 360 PRO A N 1
ATOM 2948 C CA . PRO A 1 360 ? 31.578 -6.801 -3.199 1 67.69 360 PRO A CA 1
ATOM 2949 C C . PRO A 1 360 ? 31.938 -6.605 -4.672 1 67.69 360 PRO A C 1
ATOM 2951 O O . PRO A 1 360 ? 32.375 -5.52 -5.07 1 67.69 360 PRO A O 1
ATOM 2954 N N . GLU A 1 361 ? 31.688 -7.645 -5.41 1 71.62 361 GLU A N 1
ATOM 2955 C CA . GLU A 1 361 ? 31.984 -7.512 -6.832 1 71.62 361 GLU A CA 1
ATOM 2956 C C . GLU A 1 361 ? 31.062 -6.488 -7.496 1 71.62 361 GLU A C 1
ATOM 2958 O O . GLU A 1 361 ? 31.5 -5.711 -8.344 1 71.62 361 GLU A O 1
ATOM 2963 N N . GLN A 1 362 ? 29.875 -6.426 -7.043 1 71.5 362 GLN A N 1
ATOM 2964 C CA . GLN A 1 362 ? 28.906 -5.48 -7.594 1 71.5 362 GLN A CA 1
ATOM 2965 C C . GLN A 1 362 ? 29.172 -4.066 -7.086 1 71.5 362 GLN A C 1
ATOM 2967 O O . GLN A 1 362 ? 28.922 -3.09 -7.793 1 71.5 362 GLN A O 1
ATOM 2972 N N . GLN A 1 363 ? 29.594 -4.105 -5.91 1 73.56 363 GLN A N 1
ATOM 2973 C CA . GLN A 1 363 ? 29.984 -2.799 -5.395 1 73.56 363 GLN A CA 1
ATOM 2974 C C . GLN A 1 363 ? 31.141 -2.211 -6.215 1 73.56 363 GLN A C 1
ATOM 2976 O O . GLN A 1 363 ? 31.125 -1.018 -6.527 1 73.56 363 GLN A O 1
ATOM 2981 N N . LEU A 1 364 ? 32.125 -3.1 -6.543 1 75.81 364 LEU A N 1
ATOM 2982 C CA . LEU A 1 364 ? 33.281 -2.658 -7.352 1 75.81 364 LEU A CA 1
ATOM 2983 C C . LEU A 1 364 ? 32.812 -2.254 -8.75 1 75.81 364 LEU A C 1
ATOM 2985 O O . LEU A 1 364 ? 33.312 -1.272 -9.305 1 75.81 364 LEU A O 1
ATOM 2989 N N . GLN A 1 365 ? 31.906 -2.949 -9.164 1 76.19 365 GLN A N 1
ATOM 2990 C CA . GLN A 1 365 ? 31.359 -2.594 -10.469 1 76.19 365 GLN A CA 1
ATOM 2991 C C . GLN A 1 365 ? 30.656 -1.238 -10.422 1 76.19 365 GLN A C 1
ATOM 2993 O O . GLN A 1 365 ? 30.844 -0.412 -11.32 1 76.19 365 GLN A O 1
ATOM 2998 N N . LEU A 1 366 ? 29.891 -1.091 -9.445 1 75.94 366 LEU A N 1
ATOM 2999 C CA . LEU A 1 366 ? 29.219 0.191 -9.258 1 75.94 366 LEU A CA 1
ATOM 3000 C C . LEU A 1 366 ? 30.234 1.316 -9.086 1 75.94 366 LEU A C 1
ATOM 3002 O O . LEU A 1 366 ? 30.047 2.41 -9.625 1 75.94 366 LEU A O 1
ATOM 3006 N N . TYR A 1 367 ? 31.188 0.985 -8.352 1 79.06 367 TYR A N 1
ATOM 3007 C CA . TYR A 1 367 ? 32.25 1.952 -8.141 1 79.06 367 TYR A CA 1
ATOM 3008 C C . TYR A 1 367 ? 32.906 2.338 -9.469 1 79.06 367 TYR A C 1
ATOM 3010 O O . TYR A 1 367 ? 33.094 3.521 -9.75 1 79.06 367 TYR A O 1
ATOM 3018 N N . ASN A 1 368 ? 33.156 1.369 -10.242 1 78.56 368 ASN A N 1
ATOM 3019 C CA . ASN A 1 368 ? 33.812 1.628 -11.523 1 78.56 368 ASN A CA 1
ATOM 3020 C C . ASN A 1 368 ? 32.875 2.367 -12.484 1 78.56 368 ASN A C 1
ATOM 3022 O O . ASN A 1 368 ? 33.312 3.277 -13.195 1 78.56 368 ASN A O 1
ATOM 3026 N N . MET A 1 369 ? 31.719 1.987 -12.406 1 76.31 369 MET A N 1
ATOM 3027 C CA . MET A 1 369 ? 30.766 2.654 -13.273 1 76.31 369 MET A CA 1
ATOM 3028 C C . MET A 1 369 ? 30.562 4.109 -12.859 1 76.31 369 MET A C 1
ATOM 3030 O O . MET A 1 369 ? 30.469 4.992 -13.711 1 76.31 369 MET A O 1
ATOM 3034 N N . LEU A 1 370 ? 30.453 4.172 -11.617 1 78.69 370 LEU A N 1
ATOM 3035 C CA . LEU A 1 370 ? 30.328 5.527 -11.086 1 78.69 370 LEU A CA 1
ATOM 3036 C C . LEU A 1 370 ? 31.578 6.348 -11.391 1 78.69 370 LEU A C 1
ATOM 3038 O O . LEU A 1 370 ? 31.484 7.527 -11.734 1 78.69 370 LEU A O 1
ATOM 3042 N N . GLN A 1 371 ? 32.719 5.715 -11.266 1 80.31 371 GLN A N 1
ATOM 3043 C CA . GLN A 1 371 ? 33.969 6.383 -11.578 1 80.31 371 GLN A CA 1
ATOM 3044 C C . GLN A 1 371 ? 34 6.812 -13.047 1 80.31 371 GLN A C 1
ATOM 3046 O O . GLN A 1 371 ? 34.375 7.949 -13.352 1 80.31 371 GLN A O 1
ATOM 3051 N N . ASP A 1 372 ? 33.625 5.973 -13.805 1 77.44 372 ASP A N 1
ATOM 3052 C CA . ASP A 1 372 ? 33.656 6.25 -15.242 1 77.44 372 ASP A CA 1
ATOM 3053 C C . ASP A 1 372 ? 32.719 7.398 -15.594 1 77.44 372 ASP A C 1
ATOM 3055 O O . ASP A 1 372 ? 33.062 8.266 -16.391 1 77.44 372 ASP A O 1
ATOM 3059 N N . SER A 1 373 ? 31.641 7.359 -15 1 75.44 373 SER A N 1
ATOM 3060 C CA . SER A 1 373 ? 30.656 8.406 -15.273 1 75.44 373 SER A CA 1
ATOM 3061 C C . SER A 1 373 ? 31.125 9.758 -14.75 1 75.44 373 SER A C 1
ATOM 3063 O O . SER A 1 373 ? 30.969 10.781 -15.422 1 75.44 373 SER A O 1
ATOM 3065 N N . LEU A 1 374 ? 31.672 9.664 -13.656 1 78.69 374 LEU A N 1
ATOM 3066 C CA . LEU A 1 374 ? 32.156 10.906 -13.055 1 78.69 374 LEU A CA 1
ATOM 3067 C C . LEU A 1 374 ? 33.344 11.461 -13.836 1 78.69 374 LEU A C 1
ATOM 3069 O O . LEU A 1 374 ? 33.469 12.68 -13.992 1 78.69 374 LEU A O 1
ATOM 3073 N N . ILE A 1 375 ? 34.125 10.547 -14.367 1 77.38 375 ILE A N 1
ATOM 3074 C CA . ILE A 1 375 ? 35.25 10.961 -15.188 1 77.38 375 ILE A CA 1
ATOM 3075 C C . ILE A 1 375 ? 34.75 11.516 -16.516 1 77.38 375 ILE A C 1
ATOM 3077 O O . ILE A 1 375 ? 35.25 12.547 -16.984 1 77.38 375 ILE A O 1
ATOM 3081 N N . ALA A 1 376 ? 33.844 10.93 -16.953 1 74.19 376 ALA A N 1
ATOM 3082 C CA . ALA A 1 376 ? 33.281 11.344 -18.234 1 74.19 376 ALA A CA 1
ATOM 3083 C C . ALA A 1 376 ? 32.625 12.711 -18.141 1 74.19 376 ALA A C 1
ATOM 3085 O O . ALA A 1 376 ? 32.625 13.492 -19.094 1 74.19 376 ALA A O 1
ATOM 3086 N N . ARG A 1 377 ? 32.125 12.961 -17.016 1 73.62 377 ARG A N 1
ATOM 3087 C CA . ARG A 1 377 ? 31.438 14.242 -16.828 1 73.62 377 ARG A CA 1
ATOM 3088 C C . ARG A 1 377 ? 32.406 15.297 -16.297 1 73.62 377 ARG A C 1
ATOM 3090 O O . ARG A 1 377 ? 32 16.438 -16.047 1 73.62 377 ARG A O 1
ATOM 3097 N N . GLY A 1 378 ? 33.562 14.852 -16.141 1 70.12 378 GLY A N 1
ATOM 3098 C CA . GLY A 1 378 ? 34.625 15.781 -15.75 1 70.12 378 GLY A CA 1
ATOM 3099 C C . GLY A 1 378 ? 34.625 16.125 -14.273 1 70.12 378 GLY A C 1
ATOM 3100 O O . GLY A 1 378 ? 35.156 17.141 -13.859 1 70.12 378 GLY A O 1
ATOM 3101 N N . ILE A 1 379 ? 33.906 15.414 -13.484 1 74.62 379 ILE A N 1
ATOM 3102 C CA . ILE A 1 379 ? 33.781 15.695 -12.055 1 74.62 379 ILE A CA 1
ATOM 3103 C C . ILE A 1 379 ? 34.969 15.07 -11.32 1 74.62 379 ILE A C 1
ATOM 3105 O O . ILE A 1 379 ? 35.5 15.648 -10.359 1 74.62 379 ILE A O 1
ATOM 3109 N N . LEU A 1 380 ? 35.312 13.867 -11.812 1 75.12 380 LEU A N 1
ATOM 3110 C CA . LEU A 1 380 ? 36.469 13.172 -11.258 1 75.12 380 LEU A CA 1
ATOM 3111 C C . LEU A 1 380 ? 37.625 13.148 -12.258 1 75.12 380 LEU A C 1
ATOM 3113 O O . LEU A 1 380 ? 37.406 12.93 -13.453 1 75.12 380 LEU A O 1
ATOM 3117 N N . GLN A 1 381 ? 38.688 13.578 -11.82 1 71.88 381 GLN A N 1
ATOM 3118 C CA . GLN A 1 381 ? 39.875 13.516 -12.656 1 71.88 381 GLN A CA 1
ATOM 3119 C C . GLN A 1 381 ? 40.438 12.094 -12.742 1 71.88 381 GLN A C 1
ATOM 3121 O O . GLN A 1 381 ? 40.375 11.344 -11.766 1 71.88 381 GLN A O 1
ATOM 3126 N N . PRO A 1 382 ? 40.719 11.656 -13.969 1 68 382 PRO A N 1
ATOM 3127 C CA . PRO A 1 382 ? 41.312 10.328 -14.133 1 68 382 PRO A CA 1
ATOM 3128 C C . PRO A 1 382 ? 42.531 10.102 -13.234 1 68 382 PRO A C 1
ATOM 3130 O O . PRO A 1 382 ? 43.219 11.062 -12.891 1 68 382 PRO A O 1
ATOM 3133 N N . MET B 1 1 ? -23.703 -37.125 -21.531 1 25.66 1 MET B N 1
ATOM 3134 C CA . MET B 1 1 ? -23.109 -36.594 -22.766 1 25.66 1 MET B CA 1
ATOM 3135 C C . MET B 1 1 ? -22.875 -35.094 -22.688 1 25.66 1 MET B C 1
ATOM 3137 O O . MET B 1 1 ? -22.453 -34.469 -23.656 1 25.66 1 MET B O 1
ATOM 3141 N N . CYS B 1 2 ? -23.672 -34.5 -21.828 1 33.31 2 CYS B N 1
ATOM 3142 C CA . CYS B 1 2 ? -23.688 -33.062 -21.594 1 33.31 2 CYS B CA 1
ATOM 3143 C C . CYS B 1 2 ? -22.344 -32.594 -21.031 1 33.31 2 CYS B C 1
ATOM 3145 O O . CYS B 1 2 ? -22.062 -31.375 -21 1 33.31 2 CYS B O 1
ATOM 3147 N N . GLY B 1 3 ? -21.516 -33.531 -20.531 1 38.72 3 GLY B N 1
ATOM 3148 C CA . GLY B 1 3 ? -20.297 -33.25 -19.812 1 38.72 3 GLY B CA 1
ATOM 3149 C C . GLY B 1 3 ? -19.156 -32.812 -20.719 1 38.72 3 GLY B C 1
ATOM 3150 O O . GLY B 1 3 ? -18.359 -31.953 -20.344 1 38.72 3 GLY B O 1
ATOM 3151 N N . VAL B 1 4 ? -19.094 -33.469 -21.875 1 42.69 4 VAL B N 1
ATOM 3152 C CA . VAL B 1 4 ? -18.016 -33.281 -22.844 1 42.69 4 VAL B CA 1
ATOM 3153 C C . VAL B 1 4 ? -18.172 -31.922 -23.516 1 42.69 4 VAL B C 1
ATOM 3155 O O . VAL B 1 4 ? -17.188 -31.219 -23.75 1 42.69 4 VAL B O 1
ATOM 3158 N N . ASP B 1 5 ? -19.312 -31.562 -23.797 1 45.66 5 ASP B N 1
ATOM 3159 C CA . ASP B 1 5 ? -19.547 -30.297 -24.484 1 45.66 5 ASP B CA 1
ATOM 3160 C C . ASP B 1 5 ? -19.156 -29.109 -23.609 1 45.66 5 ASP B C 1
ATOM 3162 O O . ASP B 1 5 ? -18.594 -28.125 -24.094 1 45.66 5 ASP B O 1
ATOM 3166 N N . ASP B 1 6 ? -19.438 -29.312 -22.391 1 50.91 6 ASP B N 1
ATOM 3167 C CA . ASP B 1 6 ? -19.109 -28.234 -21.469 1 50.91 6 ASP B CA 1
ATOM 3168 C C . ASP B 1 6 ? -17.594 -28.125 -21.266 1 50.91 6 ASP B C 1
ATOM 3170 O O . ASP B 1 6 ? -17.062 -27.016 -21.141 1 50.91 6 ASP B O 1
ATOM 3174 N N . LEU B 1 7 ? -17.094 -29.297 -21.453 1 51.5 7 LEU B N 1
ATOM 3175 C CA . LEU B 1 7 ? -15.633 -29.328 -21.359 1 51.5 7 LEU B CA 1
ATOM 3176 C C . LEU B 1 7 ? -15 -28.625 -22.547 1 51.5 7 LEU B C 1
ATOM 3178 O O . LEU B 1 7 ? -14.023 -27.891 -22.391 1 51.5 7 LEU B O 1
ATOM 3182 N N . SER B 1 8 ? -15.539 -28.969 -23.672 1 48.91 8 SER B N 1
ATOM 3183 C CA . SER B 1 8 ? -15.008 -28.344 -24.875 1 48.91 8 SER B CA 1
ATOM 3184 C C . SER B 1 8 ? -15.156 -26.828 -24.828 1 48.91 8 SER B C 1
ATOM 3186 O O . SER B 1 8 ? -14.273 -26.094 -25.281 1 48.91 8 SER B O 1
ATOM 3188 N N . VAL B 1 9 ? -16.266 -26.453 -24.359 1 50.84 9 VAL B N 1
ATOM 3189 C CA . VAL B 1 9 ? -16.484 -25.016 -24.266 1 50.84 9 VAL B CA 1
ATOM 3190 C C . VAL B 1 9 ? -15.516 -24.391 -23.266 1 50.84 9 VAL B C 1
ATOM 3192 O O . VAL B 1 9 ? -14.945 -23.328 -23.531 1 50.84 9 VAL B O 1
ATOM 3195 N N . GLU B 1 10 ? -15.328 -25.172 -22.281 1 53.84 10 GLU B N 1
ATOM 3196 C CA . GLU B 1 10 ? -14.438 -24.641 -21.25 1 53.84 10 GLU B CA 1
ATOM 3197 C C . GLU B 1 10 ? -12.984 -24.641 -21.734 1 53.84 10 GLU B C 1
ATOM 3199 O O . GLU B 1 10 ? -12.25 -23.688 -21.469 1 53.84 10 GLU B O 1
ATOM 3204 N N . LEU B 1 11 ? -12.672 -25.672 -22.484 1 52.5 11 LEU B N 1
ATOM 3205 C CA . LEU B 1 11 ? -11.328 -25.734 -23.047 1 52.5 11 LEU B CA 1
ATOM 3206 C C . LEU B 1 11 ? -11.117 -24.641 -24.078 1 52.5 11 LEU B C 1
ATOM 3208 O O . LEU B 1 11 ? -10.031 -24.062 -24.172 1 52.5 11 LEU B O 1
ATOM 3212 N N . ARG B 1 12 ? -12.117 -24.406 -24.812 1 49.16 12 ARG B N 1
ATOM 3213 C CA . ARG B 1 12 ? -12.023 -23.344 -25.812 1 49.16 12 ARG B CA 1
ATOM 3214 C C . ARG B 1 12 ? -11.844 -21.984 -25.141 1 49.16 12 ARG B C 1
ATOM 3216 O O . ARG B 1 12 ? -11.07 -21.141 -25.609 1 49.16 12 ARG B O 1
ATOM 3223 N N . LYS B 1 13 ? -12.516 -21.875 -24.141 1 53.28 13 LYS B N 1
ATOM 3224 C CA . LYS B 1 13 ? -12.383 -20.625 -23.406 1 53.28 13 LYS B CA 1
ATOM 3225 C C . LYS B 1 13 ? -10.984 -20.469 -22.812 1 53.28 13 LYS B C 1
ATOM 3227 O O . LYS B 1 13 ? -10.406 -19.391 -22.844 1 53.28 13 LYS B O 1
ATOM 3232 N N . MET B 1 14 ? -10.57 -21.562 -22.391 1 52.12 14 MET B N 1
ATOM 3233 C CA . MET B 1 14 ? -9.227 -21.594 -21.828 1 52.12 14 MET B CA 1
ATOM 3234 C C . MET B 1 14 ? -8.172 -21.344 -22.891 1 52.12 14 MET B C 1
ATOM 3236 O O . MET B 1 14 ? -7.191 -20.641 -22.656 1 52.12 14 MET B O 1
ATOM 3240 N N . ARG B 1 15 ? -8.359 -22.016 -24.047 1 48.41 15 ARG B N 1
ATOM 3241 C CA . ARG B 1 15 ? -7.48 -21.766 -25.188 1 48.41 15 ARG B CA 1
ATOM 3242 C C . ARG B 1 15 ? -7.527 -20.312 -25.609 1 48.41 15 ARG B C 1
ATOM 3244 O O . ARG B 1 15 ? -6.488 -19.703 -25.906 1 48.41 15 ARG B O 1
ATOM 3251 N N . LEU B 1 16 ? -8.609 -19.828 -25.578 1 47.97 16 LEU B N 1
ATOM 3252 C CA . LEU B 1 16 ? -8.75 -18.438 -25.984 1 47.97 16 LEU B CA 1
ATOM 3253 C C . LEU B 1 16 ? -8.078 -17.5 -24.984 1 47.97 16 LEU B C 1
ATOM 3255 O O . LEU B 1 16 ? -7.473 -16.5 -25.359 1 47.97 16 LEU B O 1
ATOM 3259 N N . ARG B 1 17 ? -8.203 -17.875 -23.812 1 52.91 17 ARG B N 1
ATOM 3260 C CA . ARG B 1 17 ? -7.559 -17.094 -22.766 1 52.91 17 ARG B CA 1
ATOM 3261 C C . ARG B 1 17 ? -6.039 -17.156 -22.891 1 52.91 17 ARG B C 1
ATOM 3263 O O . ARG B 1 17 ? -5.355 -16.141 -22.766 1 52.91 17 ARG B O 1
ATOM 3270 N N . TRP B 1 18 ? -5.602 -18.391 -23.141 1 49.59 18 TRP B N 1
ATOM 3271 C CA . TRP B 1 18 ? -4.164 -18.609 -23.266 1 49.59 18 TRP B CA 1
ATOM 3272 C C . TRP B 1 18 ? -3.625 -18 -24.547 1 49.59 18 TRP B C 1
ATOM 3274 O O . TRP B 1 18 ? -2.604 -17.312 -24.547 1 49.59 18 TRP B O 1
ATOM 3284 N N . PHE B 1 19 ? -4.316 -18.375 -25.672 1 47.38 19 PHE B N 1
ATOM 3285 C CA . PHE B 1 19 ? -3.84 -17.891 -26.969 1 47.38 19 PHE B CA 1
ATOM 3286 C C . PHE B 1 19 ? -3.926 -16.375 -27.047 1 47.38 19 PHE B C 1
ATOM 3288 O O . PHE B 1 19 ? -3.09 -15.727 -27.688 1 47.38 19 PHE B O 1
ATOM 3295 N N . GLY B 1 20 ? -4.844 -15.883 -26.484 1 49.59 20 GLY B N 1
ATOM 3296 C CA . GLY B 1 20 ? -4.895 -14.43 -26.453 1 49.59 20 GLY B CA 1
ATOM 3297 C C . GLY B 1 20 ? -3.725 -13.805 -25.719 1 49.59 20 GLY B C 1
ATOM 3298 O O . GLY B 1 20 ? -3.164 -12.805 -26.156 1 49.59 20 GLY B O 1
ATOM 3299 N N . HIS B 1 21 ? -3.367 -14.43 -24.672 1 52.94 21 HIS B N 1
ATOM 3300 C CA . HIS B 1 21 ? -2.24 -13.914 -23.906 1 52.94 21 HIS B CA 1
ATOM 3301 C C . HIS B 1 21 ? -0.923 -14.148 -24.641 1 52.94 21 HIS B C 1
ATOM 3303 O O . HIS B 1 21 ? -0.066 -13.258 -24.672 1 52.94 21 HIS B O 1
ATOM 3309 N N . VAL B 1 22 ? -0.736 -15.422 -25.234 1 50.16 22 VAL B N 1
ATOM 3310 C CA . VAL B 1 22 ? 0.508 -15.773 -25.922 1 50.16 22 VAL B CA 1
ATOM 3311 C C . VAL B 1 22 ? 0.642 -14.969 -27.203 1 50.16 22 VAL B C 1
ATOM 3313 O O . VAL B 1 22 ? 1.734 -14.508 -27.547 1 50.16 22 VAL B O 1
ATOM 3316 N N . ARG B 1 23 ? -0.381 -14.891 -28 1 47.84 23 ARG B N 1
ATOM 3317 C CA . ARG B 1 23 ? -0.317 -14.125 -29.25 1 47.84 23 ARG B CA 1
ATOM 3318 C C . ARG B 1 23 ? 0.01 -12.664 -28.969 1 47.84 23 ARG B C 1
ATOM 3320 O O . ARG B 1 23 ? 0.734 -12.031 -29.734 1 47.84 23 ARG B O 1
ATOM 3327 N N . ARG B 1 24 ? -0.448 -12.312 -27.922 1 50.53 24 ARG B N 1
ATOM 3328 C CA . ARG B 1 24 ? -0.222 -10.891 -27.656 1 50.53 24 ARG B CA 1
ATOM 3329 C C . ARG B 1 24 ? 1.169 -10.656 -27.078 1 50.53 24 ARG B C 1
ATOM 3331 O O . ARG B 1 24 ? 1.69 -9.547 -27.125 1 50.53 24 ARG B O 1
ATOM 3338 N N . ALA B 1 25 ? 1.678 -11.727 -26.469 1 55.56 25 ALA B N 1
ATOM 3339 C CA . ALA B 1 25 ? 3.07 -11.656 -26.031 1 55.56 25 ALA B CA 1
ATOM 3340 C C . ALA B 1 25 ? 4.008 -11.445 -27.219 1 55.56 25 ALA B C 1
ATOM 3342 O O . ALA B 1 25 ? 5.129 -10.961 -27.062 1 55.56 25 ALA B O 1
ATOM 3343 N N . GLU B 1 26 ? 3.479 -11.711 -28.422 1 55.81 26 GLU B N 1
ATOM 3344 C CA . GLU B 1 26 ? 4.285 -11.422 -29.609 1 55.81 26 GLU B CA 1
ATOM 3345 C C . GLU B 1 26 ? 4.406 -9.922 -29.844 1 55.81 26 GLU B C 1
ATOM 3347 O O . GLU B 1 26 ? 5.352 -9.461 -30.484 1 55.81 26 GLU B O 1
ATOM 3352 N N . GLY B 1 27 ? 3.447 -9.219 -29.344 1 59.41 27 GLY B N 1
ATOM 3353 C CA . GLY B 1 27 ? 3.469 -7.773 -29.531 1 59.41 27 GLY B CA 1
ATOM 3354 C C . GLY B 1 27 ? 4.516 -7.074 -28.688 1 59.41 27 GLY B C 1
ATOM 3355 O O . GLY B 1 27 ? 4.742 -5.871 -28.844 1 59.41 27 GLY B O 1
ATOM 3356 N N . GLY B 1 28 ? 5.25 -7.812 -27.875 1 74.38 28 GLY B N 1
ATOM 3357 C CA . GLY B 1 28 ? 6.328 -7.223 -27.094 1 74.38 28 GLY B CA 1
ATOM 3358 C C . GLY B 1 28 ? 5.91 -6.828 -25.688 1 74.38 28 GLY B C 1
ATOM 3359 O O . GLY B 1 28 ? 4.773 -7.07 -25.281 1 74.38 28 GLY B O 1
ATOM 3360 N N . VAL B 1 29 ? 6.781 -6.434 -24.938 1 80.12 29 VAL B N 1
ATOM 3361 C CA . VAL B 1 29 ? 6.625 -6.051 -23.531 1 80.12 29 VAL B CA 1
ATOM 3362 C C . VAL B 1 29 ? 5.586 -4.938 -23.422 1 80.12 29 VAL B C 1
ATOM 3364 O O . VAL B 1 29 ? 4.703 -4.988 -22.547 1 80.12 29 VAL B O 1
ATOM 3367 N N . LEU B 1 30 ? 5.512 -4.027 -24.359 1 79.06 30 LEU B N 1
ATOM 3368 C CA . LEU B 1 30 ? 4.617 -2.879 -24.281 1 79.06 30 LEU B CA 1
ATOM 3369 C C . LEU B 1 30 ? 3.176 -3.289 -24.562 1 79.06 30 LEU B C 1
ATOM 3371 O O . LEU B 1 30 ? 2.246 -2.74 -23.969 1 79.06 30 LEU B O 1
ATOM 3375 N N . SER B 1 31 ? 3.021 -4.188 -25.406 1 82.94 31 SER B N 1
ATOM 3376 C CA . SER B 1 31 ? 1.679 -4.68 -25.703 1 82.94 31 SER B CA 1
ATOM 3377 C C . SER B 1 31 ? 1.079 -5.398 -24.5 1 82.94 31 SER B C 1
ATOM 3379 O O . SER B 1 31 ? -0.111 -5.254 -24.203 1 82.94 31 SER B O 1
ATOM 3381 N N . GLU B 1 32 ? 1.867 -6.137 -23.844 1 86.75 32 GLU B N 1
ATOM 3382 C CA . GLU B 1 32 ? 1.385 -6.848 -22.656 1 86.75 32 GLU B CA 1
ATOM 3383 C C . GLU B 1 32 ? 1.032 -5.879 -21.531 1 86.75 32 GLU B C 1
ATOM 3385 O O . GLU B 1 32 ? 0.079 -6.105 -20.781 1 86.75 32 GLU B O 1
ATOM 3390 N N . VAL B 1 33 ? 1.822 -4.82 -21.453 1 85.94 33 VAL B N 1
ATOM 3391 C CA . VAL B 1 33 ? 1.541 -3.805 -20.438 1 85.94 33 VAL B CA 1
ATOM 3392 C C . VAL B 1 33 ? 0.207 -3.127 -20.75 1 85.94 33 VAL B C 1
ATOM 3394 O O . VAL B 1 33 ? -0.619 -2.934 -19.859 1 85.94 33 VAL B O 1
ATOM 3397 N N . GLU B 1 34 ? -0.031 -2.807 -21.984 1 85.75 34 GLU B N 1
ATOM 3398 C CA . GLU B 1 34 ? -1.276 -2.168 -22.391 1 85.75 34 GLU B CA 1
ATOM 3399 C C . GLU B 1 34 ? -2.475 -3.076 -22.141 1 85.75 34 GLU B C 1
ATOM 3401 O O . GLU B 1 34 ? -3.518 -2.617 -21.672 1 85.75 34 GLU B O 1
ATOM 3406 N N . GLU B 1 35 ? -2.307 -4.27 -22.406 1 87 35 GLU B N 1
ATOM 3407 C CA . GLU B 1 35 ? -3.381 -5.23 -22.172 1 87 35 GLU B CA 1
ATOM 3408 C C . GLU B 1 35 ? -3.688 -5.359 -20.688 1 87 35 GLU B C 1
ATOM 3410 O O . GLU B 1 35 ? -4.852 -5.445 -20.297 1 87 35 GLU B O 1
ATOM 3415 N N . THR B 1 36 ? -2.637 -5.434 -19.938 1 89 36 THR B N 1
ATOM 3416 C CA . THR B 1 36 ? -2.824 -5.531 -18.5 1 89 36 THR B CA 1
ATOM 3417 C C . THR B 1 36 ? -3.598 -4.328 -17.969 1 89 36 THR B C 1
ATOM 3419 O O . THR B 1 36 ? -4.48 -4.473 -17.125 1 89 36 THR B O 1
ATOM 3422 N N . LEU B 1 37 ? -3.344 -3.174 -18.516 1 89.12 37 LEU B N 1
ATOM 3423 C CA . LEU B 1 37 ? -4.027 -1.96 -18.078 1 89.12 37 LEU B CA 1
ATOM 3424 C C . LEU B 1 37 ? -5.492 -1.979 -18.516 1 89.12 37 LEU B C 1
ATOM 3426 O O . LEU B 1 37 ? -6.371 -1.553 -17.766 1 89.12 37 LEU B O 1
ATOM 3430 N N . LEU B 1 38 ? -5.719 -2.475 -19.656 1 87.69 38 LEU B N 1
ATOM 3431 C CA . LEU B 1 38 ? -7.09 -2.564 -20.156 1 87.69 38 LEU B CA 1
ATOM 3432 C C . LEU B 1 38 ? -7.91 -3.535 -19.312 1 87.69 38 LEU B C 1
ATOM 3434 O O . LEU B 1 38 ? -9.055 -3.242 -18.953 1 87.69 38 LEU B O 1
ATOM 3438 N N . VAL B 1 39 ? -7.332 -4.645 -19.031 1 88.12 39 VAL B N 1
ATOM 3439 C CA . VAL B 1 39 ? -8 -5.637 -18.203 1 88.12 39 VAL B CA 1
ATOM 3440 C C . VAL B 1 39 ? -8.266 -5.055 -16.812 1 88.12 39 VAL B C 1
ATOM 3442 O O . VAL B 1 39 ? -9.32 -5.293 -16.219 1 88.12 39 VAL B O 1
ATOM 3445 N N . GLN B 1 40 ? -7.312 -4.305 -16.344 1 91.94 40 GLN B N 1
ATOM 3446 C CA . GLN B 1 40 ? -7.465 -3.662 -15.047 1 91.94 40 GLN B CA 1
ATOM 3447 C C . GLN B 1 40 ? -8.688 -2.75 -15.023 1 91.94 40 GLN B C 1
ATOM 3449 O O . GLN B 1 40 ? -9.484 -2.793 -14.078 1 91.94 40 GLN B O 1
ATOM 3454 N N . VAL B 1 41 ? -8.844 -1.942 -16.047 1 90.56 41 VAL B N 1
ATOM 3455 C CA . VAL B 1 41 ? -9.945 -0.993 -16.125 1 90.56 41 VAL B CA 1
ATOM 3456 C C . VAL B 1 41 ? -11.266 -1.748 -16.219 1 90.56 41 VAL B C 1
ATOM 3458 O O . VAL B 1 41 ? -12.25 -1.385 -15.57 1 90.56 41 VAL B O 1
ATOM 3461 N N . TRP B 1 42 ? -11.211 -2.771 -16.922 1 89.44 42 TRP B N 1
ATOM 3462 C CA . TRP B 1 42 ? -12.422 -3.57 -17.125 1 89.44 42 TRP B CA 1
ATOM 3463 C C . TRP B 1 42 ? -12.828 -4.262 -15.828 1 89.44 42 TRP B C 1
ATOM 3465 O O . TRP B 1 42 ? -14 -4.25 -15.453 1 89.44 42 TRP B O 1
ATOM 3475 N N . CYS B 1 43 ? -11.914 -4.887 -15.219 1 89.75 43 CYS B N 1
ATOM 3476 C CA . CYS B 1 43 ? -12.203 -5.566 -13.961 1 89.75 43 CYS B CA 1
ATOM 3477 C C . CYS B 1 43 ? -12.711 -4.586 -12.906 1 89.75 43 CYS B C 1
ATOM 3479 O O . CYS B 1 43 ? -13.664 -4.883 -12.18 1 89.75 43 CYS B O 1
ATOM 3481 N N . PHE B 1 44 ? -12.102 -3.398 -12.867 1 91.44 44 PHE B N 1
ATOM 3482 C CA . PHE B 1 44 ? -12.523 -2.385 -11.906 1 91.44 44 PHE B CA 1
ATOM 3483 C C . PHE B 1 44 ? -13.953 -1.93 -12.195 1 91.44 44 PHE B C 1
ATOM 3485 O O . PHE B 1 44 ? -14.766 -1.795 -11.273 1 91.44 44 PHE B O 1
ATOM 3492 N N . LYS B 1 45 ? -14.211 -1.734 -13.406 1 89.62 45 LYS B N 1
ATOM 3493 C CA . LYS B 1 45 ? -15.555 -1.332 -13.812 1 89.62 45 LYS B CA 1
ATOM 3494 C C . LYS B 1 45 ? -16.594 -2.365 -13.391 1 89.62 45 LYS B C 1
ATOM 3496 O O . LYS B 1 45 ? -17.656 -2.008 -12.883 1 89.62 45 LYS B O 1
ATOM 3501 N N . GLU B 1 46 ? -16.312 -3.621 -13.547 1 87.88 46 GLU B N 1
ATOM 3502 C CA . GLU B 1 46 ? -17.219 -4.699 -13.18 1 87.88 46 GLU B CA 1
ATOM 3503 C C . GLU B 1 46 ? -17.484 -4.711 -11.68 1 87.88 46 GLU B C 1
ATOM 3505 O O . GLU B 1 46 ? -18.625 -4.84 -11.242 1 87.88 46 GLU B O 1
ATOM 3510 N N . ILE B 1 47 ? -16.469 -4.531 -10.922 1 87.56 47 ILE B N 1
ATOM 3511 C CA . ILE B 1 47 ? -16.594 -4.586 -9.469 1 87.56 47 ILE B CA 1
ATOM 3512 C C . ILE B 1 47 ? -17.391 -3.387 -8.969 1 87.56 47 ILE B C 1
ATOM 3514 O O . ILE B 1 47 ? -18.281 -3.533 -8.117 1 87.56 47 ILE B O 1
ATOM 3518 N N . ILE B 1 48 ? -17.078 -2.188 -9.477 1 86.88 48 ILE B N 1
ATOM 3519 C CA . ILE B 1 48 ? -17.75 -0.971 -9.031 1 86.88 48 ILE B CA 1
ATOM 3520 C C . ILE B 1 48 ? -19.234 -1.018 -9.422 1 86.88 48 ILE B C 1
ATOM 3522 O O . ILE B 1 48 ? -20.094 -0.571 -8.672 1 86.88 48 ILE B O 1
ATOM 3526 N N . ASN B 1 49 ? -19.5 -1.613 -10.562 1 85.44 49 ASN B N 1
ATOM 3527 C CA . ASN B 1 49 ? -20.875 -1.718 -11.008 1 85.44 49 ASN B CA 1
ATOM 3528 C C . ASN B 1 49 ? -21.688 -2.627 -10.086 1 85.44 49 ASN B C 1
ATOM 3530 O O . ASN B 1 49 ? -22.875 -2.385 -9.859 1 85.44 49 ASN B O 1
ATOM 3534 N N . ILE B 1 50 ? -21.125 -3.588 -9.617 1 83.38 50 ILE B N 1
ATOM 3535 C CA . ILE B 1 50 ? -21.781 -4.465 -8.656 1 83.38 50 ILE B CA 1
ATOM 3536 C C . ILE B 1 50 ? -22.094 -3.693 -7.379 1 83.38 50 ILE B C 1
ATOM 3538 O O . ILE B 1 50 ? -23.203 -3.779 -6.848 1 83.38 50 ILE B O 1
ATOM 3542 N N . GLY B 1 51 ? -21.141 -2.957 -6.836 1 78.12 51 GLY B N 1
ATOM 3543 C CA . GLY B 1 51 ? -21.375 -2.141 -5.656 1 78.12 51 GLY B CA 1
ATOM 3544 C C . GLY B 1 51 ? -22.484 -1.122 -5.848 1 78.12 51 GLY B C 1
ATOM 3545 O O . GLY B 1 51 ? -23.312 -0.925 -4.957 1 78.12 51 GLY B O 1
ATOM 3546 N N . TYR B 1 52 ? -22.438 -0.579 -7.008 1 78.12 52 TYR B N 1
ATOM 3547 C CA . TYR B 1 52 ? -23.438 0.433 -7.324 1 78.12 52 TYR B CA 1
ATOM 3548 C C . TYR B 1 52 ? -24.828 -0.176 -7.363 1 78.12 52 TYR B C 1
ATOM 3550 O O . TYR B 1 52 ? -25.797 0.436 -6.902 1 78.12 52 TYR B O 1
ATOM 3558 N N . SER B 1 53 ? -24.953 -1.324 -7.812 1 77.81 53 SER B N 1
ATOM 3559 C CA . SER B 1 53 ? -26.234 -1.987 -7.953 1 77.81 53 SER B CA 1
ATOM 3560 C C . SER B 1 53 ? -26.734 -2.518 -6.613 1 77.81 53 SER B C 1
ATOM 3562 O O . SER B 1 53 ? -27.906 -2.359 -6.277 1 77.81 53 SER B O 1
ATOM 3564 N N . VAL B 1 54 ? -25.906 -3.012 -5.891 1 73.62 54 VAL B N 1
ATOM 3565 C CA . VAL B 1 54 ? -26.281 -3.67 -4.641 1 73.62 54 VAL B CA 1
ATOM 3566 C C . VAL B 1 54 ? -26.672 -2.623 -3.6 1 73.62 54 VAL B C 1
ATOM 3568 O O . VAL B 1 54 ? -27.625 -2.811 -2.848 1 73.62 54 VAL B O 1
ATOM 3571 N N . TYR B 1 55 ? -25.906 -1.568 -3.613 1 68.25 55 TYR B N 1
ATOM 3572 C CA . TYR B 1 55 ? -26.188 -0.586 -2.572 1 68.25 55 TYR B CA 1
ATOM 3573 C C . TYR B 1 55 ? -27.234 0.419 -3.039 1 68.25 55 TYR B C 1
ATOM 3575 O O . TYR B 1 55 ? -27.547 1.377 -2.328 1 68.25 55 TYR B O 1
ATOM 3583 N N . ARG B 1 56 ? -27.859 0.025 -4.188 1 67.81 56 ARG B N 1
ATOM 3584 C CA . ARG B 1 56 ? -29 0.763 -4.73 1 67.81 56 ARG B CA 1
ATOM 3585 C C . ARG B 1 56 ? -28.781 2.268 -4.621 1 67.81 56 ARG B C 1
ATOM 3587 O O . ARG B 1 56 ? -29.656 2.996 -4.145 1 67.81 56 ARG B O 1
ATOM 3594 N N . MET B 1 57 ? -27.609 2.559 -4.828 1 62.69 57 MET B N 1
ATOM 3595 C CA . MET B 1 57 ? -27.281 3.979 -4.727 1 62.69 57 MET B CA 1
ATOM 3596 C C . MET B 1 57 ? -27.844 4.75 -5.918 1 62.69 57 MET B C 1
ATOM 3598 O O . MET B 1 57 ? -27.266 5.758 -6.332 1 62.69 57 MET B O 1
ATOM 3602 N N . HIS B 1 58 ? -29.047 4.211 -6.281 1 63.56 58 HIS B N 1
ATOM 3603 C CA . HIS B 1 58 ? -29.641 4.906 -7.418 1 63.56 58 HIS B CA 1
ATOM 3604 C C . HIS B 1 58 ? -30.094 6.312 -7.027 1 63.56 58 HIS B C 1
ATOM 3606 O O . HIS B 1 58 ? -30.812 6.488 -6.047 1 63.56 58 HIS B O 1
ATOM 3612 N N . GLY B 1 59 ? -29.312 7.336 -7.453 1 65.06 59 GLY B N 1
ATOM 3613 C CA . GLY B 1 59 ? -29.688 8.727 -7.227 1 65.06 59 GLY B CA 1
ATOM 3614 C C . GLY B 1 59 ? -28.625 9.508 -6.48 1 65.06 59 GLY B C 1
ATOM 3615 O O . GLY B 1 59 ? -28.703 10.734 -6.383 1 65.06 59 GLY B O 1
ATOM 3616 N N . LEU B 1 60 ? -27.922 8.742 -5.668 1 69.69 60 LEU B N 1
ATOM 3617 C CA . LEU B 1 60 ? -26.891 9.516 -4.992 1 69.69 60 LEU B CA 1
ATOM 3618 C C . LEU B 1 60 ? -25.781 9.922 -5.965 1 69.69 60 LEU B C 1
ATOM 3620 O O . LEU B 1 60 ? -25.281 9.086 -6.723 1 69.69 60 LEU B O 1
ATOM 3624 N N . PRO B 1 61 ? -25.609 11.211 -6.074 1 65.88 61 PRO B N 1
ATOM 3625 C CA . PRO B 1 61 ? -24.656 11.734 -7.055 1 65.88 61 PRO B CA 1
ATOM 3626 C C . PRO B 1 61 ? -23.203 11.406 -6.703 1 65.88 61 PRO B C 1
ATOM 3628 O O . PRO B 1 61 ? -22.875 11.234 -5.527 1 65.88 61 PRO B O 1
ATOM 3631 N N . TRP B 1 62 ? -22.266 11.047 -7.68 1 76.56 62 TRP B N 1
ATOM 3632 C CA . TRP B 1 62 ? -20.828 11.203 -7.742 1 76.56 62 TRP B CA 1
ATOM 3633 C C . TRP B 1 62 ? -20.125 9.914 -7.32 1 76.56 62 TRP B C 1
ATOM 3635 O O . TRP B 1 62 ? -18.891 9.883 -7.199 1 76.56 62 TRP B O 1
ATOM 3645 N N . PHE B 1 63 ? -20.953 8.906 -7.137 1 79.5 63 PHE B N 1
ATOM 3646 C CA . PHE B 1 63 ? -20.219 7.727 -6.691 1 79.5 63 PHE B CA 1
ATOM 3647 C C . PHE B 1 63 ? -19.328 7.188 -7.809 1 79.5 63 PHE B C 1
ATOM 3649 O O . PHE B 1 63 ? -18.172 6.855 -7.578 1 79.5 63 PHE B O 1
ATOM 3656 N N . ARG B 1 64 ? -19.906 7.094 -8.93 1 82.94 64 ARG B N 1
ATOM 3657 C CA . ARG B 1 64 ? -19.125 6.57 -10.047 1 82.94 64 ARG B CA 1
ATOM 3658 C C . ARG B 1 64 ? -17.938 7.48 -10.359 1 82.94 64 ARG B C 1
ATOM 3660 O O . ARG B 1 64 ? -16.828 7 -10.594 1 82.94 64 ARG B O 1
ATOM 3667 N N . SER B 1 65 ? -18.25 8.695 -10.266 1 88.31 65 SER B N 1
ATOM 3668 C CA . SER B 1 65 ? -17.172 9.648 -10.539 1 88.31 65 SER B CA 1
ATOM 3669 C C . SER B 1 65 ? -16.078 9.562 -9.484 1 88.31 65 SER B C 1
ATOM 3671 O O . SER B 1 65 ? -14.891 9.617 -9.82 1 88.31 65 SER B O 1
ATOM 3673 N N . LEU B 1 66 ? -16.469 9.391 -8.266 1 91.81 66 LEU B N 1
ATOM 3674 C CA . LEU B 1 66 ? -15.492 9.297 -7.188 1 91.81 66 LEU B CA 1
ATOM 3675 C C . LEU B 1 66 ? -14.672 8.023 -7.309 1 91.81 66 LEU B C 1
ATOM 3677 O O . LEU B 1 66 ? -13.453 8.039 -7.102 1 91.81 66 LEU B O 1
ATOM 3681 N N . SER B 1 67 ? -15.312 6.934 -7.625 1 91.5 67 SER B N 1
ATOM 3682 C CA . SER B 1 67 ? -14.602 5.668 -7.777 1 91.5 67 SER B CA 1
ATOM 3683 C C . SER B 1 67 ? -13.586 5.742 -8.906 1 91.5 67 SER B C 1
ATOM 3685 O O . SER B 1 67 ? -12.453 5.277 -8.766 1 91.5 67 SER B O 1
ATOM 3687 N N . TRP B 1 68 ? -13.969 6.379 -9.961 1 92.69 68 TRP B N 1
ATOM 3688 C CA . TRP B 1 68 ? -13.055 6.523 -11.094 1 92.69 68 TRP B CA 1
ATOM 3689 C C . TRP B 1 68 ? -11.93 7.504 -10.766 1 92.69 68 TRP B C 1
ATOM 3691 O O . TRP B 1 68 ? -10.797 7.324 -11.211 1 92.69 68 TRP B O 1
ATOM 3701 N N . TRP B 1 69 ? -12.281 8.523 -10 1 95.44 69 TRP B N 1
ATOM 3702 C CA . TRP B 1 69 ? -11.25 9.461 -9.562 1 95.44 69 TRP B CA 1
ATOM 3703 C C . TRP B 1 69 ? -10.18 8.75 -8.742 1 95.44 69 TRP B C 1
ATOM 3705 O O . TRP B 1 69 ? -8.984 8.922 -8.992 1 95.44 69 TRP B O 1
ATOM 3715 N N . PHE B 1 70 ? -10.594 7.922 -7.844 1 95.62 70 PHE B N 1
ATOM 3716 C CA . PHE B 1 70 ? -9.641 7.195 -7.02 1 95.62 70 PHE B CA 1
ATOM 3717 C C . PHE B 1 70 ? -8.859 6.188 -7.859 1 95.62 70 PHE B C 1
ATOM 3719 O O . PHE B 1 70 ? -7.684 5.93 -7.594 1 95.62 70 PHE B O 1
ATOM 3726 N N . SER B 1 71 ? -9.547 5.621 -8.844 1 94.81 71 SER B N 1
ATOM 3727 C CA . SER B 1 71 ? -8.859 4.695 -9.734 1 94.81 71 SER B CA 1
ATOM 3728 C C . SER B 1 71 ? -7.77 5.402 -10.531 1 94.81 71 SER B C 1
ATOM 3730 O O . SER B 1 71 ? -6.641 4.91 -10.625 1 94.81 71 SER B O 1
ATOM 3732 N N . ILE B 1 72 ? -8.055 6.531 -11.047 1 93.81 72 ILE B N 1
ATOM 3733 C CA . ILE B 1 72 ? -7.09 7.309 -11.82 1 93.81 72 ILE B CA 1
ATOM 3734 C C . ILE B 1 72 ? -5.934 7.73 -10.914 1 93.81 72 ILE B C 1
ATOM 3736 O O . ILE B 1 72 ? -4.77 7.652 -11.312 1 93.81 72 ILE B O 1
ATOM 3740 N N . THR B 1 73 ? -6.273 8.125 -9.766 1 94.62 73 THR B N 1
ATOM 3741 C CA . THR B 1 73 ? -5.266 8.562 -8.805 1 94.62 73 THR B CA 1
ATOM 3742 C C . THR B 1 73 ? -4.336 7.414 -8.43 1 94.62 73 THR B C 1
ATOM 3744 O O . THR B 1 73 ? -3.113 7.578 -8.414 1 94.62 73 THR B O 1
ATOM 3747 N N . SER B 1 74 ? -4.914 6.281 -8.172 1 93.94 74 SER B N 1
ATOM 3748 C CA . SER B 1 74 ? -4.105 5.129 -7.789 1 93.94 74 SER B CA 1
ATOM 3749 C C . SER B 1 74 ? -3.223 4.664 -8.945 1 93.94 74 SER B C 1
ATOM 3751 O O . SER B 1 74 ? -2.068 4.285 -8.734 1 93.94 74 SER B O 1
ATOM 3753 N N . ASN B 1 75 ? -3.734 4.711 -10.133 1 91.38 75 ASN B N 1
ATOM 3754 C CA . ASN B 1 75 ? -2.928 4.359 -11.297 1 91.38 75 ASN B CA 1
ATOM 3755 C C . ASN B 1 75 ? -1.771 5.336 -11.492 1 91.38 75 ASN B C 1
ATOM 3757 O O . ASN B 1 75 ? -0.65 4.926 -11.797 1 91.38 75 ASN B O 1
ATOM 3761 N N . TYR B 1 76 ? -2.031 6.555 -11.352 1 88.81 76 TYR B N 1
ATOM 3762 C CA . TYR B 1 76 ? -0.982 7.562 -11.477 1 88.81 76 TYR B CA 1
ATOM 3763 C C . TYR B 1 76 ? 0.112 7.336 -10.438 1 88.81 76 TYR B C 1
ATOM 3765 O O . TYR B 1 76 ? 1.299 7.496 -10.734 1 88.81 76 TYR B O 1
ATOM 3773 N N . PHE B 1 77 ? -0.265 7.008 -9.352 1 90.56 77 PHE B N 1
ATOM 3774 C CA . PHE B 1 77 ? 0.698 6.781 -8.281 1 90.56 77 PHE B CA 1
ATOM 3775 C C . PHE B 1 77 ? 1.578 5.574 -8.594 1 90.56 77 PHE B C 1
ATOM 3777 O O . PHE B 1 77 ? 2.807 5.68 -8.586 1 90.56 77 PHE B O 1
ATOM 3784 N N . PHE B 1 78 ? 1 4.445 -8.922 1 86.81 78 PHE B N 1
ATOM 3785 C CA . PHE B 1 78 ? 1.754 3.211 -9.102 1 86.81 78 PHE B CA 1
ATOM 3786 C C . PHE B 1 78 ? 2.549 3.248 -10.406 1 86.81 78 PHE B C 1
ATOM 3788 O O . PHE B 1 78 ? 3.709 2.83 -10.438 1 86.81 78 PHE B O 1
ATOM 3795 N N . TYR B 1 79 ? 1.957 3.723 -11.367 1 80.5 79 TYR B N 1
ATOM 3796 C CA . TYR B 1 79 ? 2.658 3.732 -12.648 1 80.5 79 TYR B CA 1
ATOM 3797 C C . TYR B 1 79 ? 3.705 4.84 -12.688 1 80.5 79 TYR B C 1
ATOM 3799 O O . TYR B 1 79 ? 4.734 4.707 -13.352 1 80.5 79 TYR B O 1
ATOM 3807 N N . GLY B 1 80 ? 3.445 5.934 -12 1 74.88 80 GLY B N 1
ATOM 3808 C CA . GLY B 1 80 ? 4.477 6.949 -11.867 1 74.88 80 GLY B CA 1
ATOM 3809 C C . GLY B 1 80 ? 5.727 6.445 -11.172 1 74.88 80 GLY B C 1
ATOM 3810 O O . GLY B 1 80 ? 6.844 6.789 -11.57 1 74.88 80 GLY B O 1
ATOM 3811 N N . GLU B 1 81 ? 5.52 5.598 -10.242 1 71.75 81 GLU B N 1
ATOM 3812 C CA . GLU B 1 81 ? 6.648 4.996 -9.539 1 71.75 81 GLU B CA 1
ATOM 3813 C C . GLU B 1 81 ? 7.426 4.051 -10.453 1 71.75 81 GLU B C 1
ATOM 3815 O O . GLU B 1 81 ? 8.656 3.996 -10.391 1 71.75 81 GLU B O 1
ATOM 3820 N N . SER B 1 82 ? 6.723 3.346 -11.312 1 68.94 82 SER B N 1
ATOM 3821 C CA . SER B 1 82 ? 7.359 2.416 -12.234 1 68.94 82 SER B CA 1
ATOM 3822 C C . SER B 1 82 ? 8.148 3.16 -13.312 1 68.94 82 SER B C 1
ATOM 3824 O O . SER B 1 82 ? 9.25 2.748 -13.68 1 68.94 82 SER B O 1
ATOM 3826 N N . VAL B 1 83 ? 7.484 4.141 -13.797 1 64.44 83 VAL B N 1
ATOM 3827 C CA . VAL B 1 83 ? 8.148 4.918 -14.836 1 64.44 83 VAL B CA 1
ATOM 3828 C C . VAL B 1 83 ? 9.43 5.535 -14.281 1 64.44 83 VAL B C 1
ATOM 3830 O O . VAL B 1 83 ? 10.453 5.562 -14.969 1 64.44 83 VAL B O 1
ATOM 3833 N N . ALA B 1 84 ? 9.422 5.922 -13.07 1 61.91 84 ALA B N 1
ATOM 3834 C CA . ALA B 1 84 ? 10.602 6.484 -12.43 1 61.91 84 ALA B CA 1
ATOM 3835 C C . ALA B 1 84 ? 11.711 5.441 -12.305 1 61.91 84 ALA B C 1
ATOM 3837 O O . ALA B 1 84 ? 12.891 5.75 -12.5 1 61.91 84 ALA B O 1
ATOM 3838 N N . ASP B 1 85 ? 11.328 4.262 -12.172 1 61.72 85 ASP B N 1
ATOM 3839 C CA . ASP B 1 85 ? 12.297 3.201 -11.938 1 61.72 85 ASP B CA 1
ATOM 3840 C C . ASP B 1 85 ? 12.844 2.652 -13.25 1 61.72 85 ASP B C 1
ATOM 3842 O O . ASP B 1 85 ? 14.039 2.363 -13.359 1 61.72 85 ASP B O 1
ATOM 3846 N N . TYR B 1 86 ? 11.914 2.564 -14.234 1 60.19 86 TYR B N 1
ATOM 3847 C CA . TYR B 1 86 ? 12.336 1.814 -15.414 1 60.19 86 TYR B CA 1
ATOM 3848 C C . TYR B 1 86 ? 12.641 2.752 -16.578 1 60.19 86 TYR B C 1
ATOM 3850 O O . TYR B 1 86 ? 13.422 2.414 -17.469 1 60.19 86 TYR B O 1
ATOM 3858 N N . PHE B 1 87 ? 11.977 3.857 -16.484 1 58.78 87 PHE B N 1
ATOM 3859 C CA . PHE B 1 87 ? 12.156 4.73 -17.641 1 58.78 87 PHE B CA 1
ATOM 3860 C C . PHE B 1 87 ? 12.914 5.996 -17.25 1 58.78 87 PHE B C 1
ATOM 3862 O O . PHE B 1 87 ? 12.727 7.051 -17.859 1 58.78 87 PHE B O 1
ATOM 3869 N N . SER B 1 88 ? 13.602 5.852 -16.094 1 56.88 88 SER B N 1
ATOM 3870 C CA . SER B 1 88 ? 14.344 7.012 -15.594 1 56.88 88 SER B CA 1
ATOM 3871 C C . SER B 1 88 ? 15.289 7.566 -16.656 1 56.88 88 SER B C 1
ATOM 3873 O O . SER B 1 88 ? 15.523 8.773 -16.703 1 56.88 88 SER B O 1
ATOM 3875 N N . VAL B 1 89 ? 15.758 6.617 -17.469 1 51.59 89 VAL B N 1
ATOM 3876 C CA . VAL B 1 89 ? 16.734 7.059 -18.453 1 51.59 89 VAL B CA 1
ATOM 3877 C C . VAL B 1 89 ? 16.031 7.914 -19.516 1 51.59 89 VAL B C 1
ATOM 3879 O O . VAL B 1 89 ? 16.562 8.945 -19.938 1 51.59 89 VAL B O 1
ATOM 3882 N N . ILE B 1 90 ? 14.938 7.418 -19.891 1 53.84 90 ILE B N 1
ATOM 3883 C CA . ILE B 1 90 ? 14.203 8.172 -20.906 1 53.84 90 ILE B CA 1
ATOM 3884 C C . ILE B 1 90 ? 13.797 9.531 -20.328 1 53.84 90 ILE B C 1
ATOM 3886 O O . ILE B 1 90 ? 13.797 10.531 -21.062 1 53.84 90 ILE B O 1
ATOM 3890 N N . SER B 1 91 ? 13.555 9.469 -19.031 1 55.28 91 SER B N 1
ATOM 3891 C CA . SER B 1 91 ? 13.055 10.664 -18.344 1 55.28 91 SER B CA 1
ATOM 3892 C C . SER B 1 91 ? 14.172 11.68 -18.125 1 55.28 91 SER B C 1
ATOM 3894 O O . SER B 1 91 ? 13.906 12.875 -18 1 55.28 91 SER B O 1
ATOM 3896 N N . SER B 1 92 ? 15.344 11.203 -18.062 1 54.59 92 SER B N 1
ATOM 3897 C CA . SER B 1 92 ? 16.469 12.125 -17.859 1 54.59 92 SER B CA 1
ATOM 3898 C C . SER B 1 92 ? 16.656 13.016 -19.078 1 54.59 92 SER B C 1
ATOM 3900 O O . SER B 1 92 ? 17.297 14.07 -19 1 54.59 92 SER B O 1
ATOM 3902 N N . LYS B 1 93 ? 15.984 12.633 -20.156 1 55.16 93 LYS B N 1
ATOM 3903 C CA . LYS B 1 93 ? 16.203 13.422 -21.375 1 55.16 93 LYS B CA 1
ATOM 3904 C C . LYS B 1 93 ? 15.25 14.609 -21.438 1 55.16 93 LYS B C 1
ATOM 3906 O O . LYS B 1 93 ? 15.547 15.609 -22.094 1 55.16 93 LYS B O 1
ATOM 3911 N N . SER B 1 94 ? 14.18 14.43 -20.766 1 58.16 94 SER B N 1
ATOM 3912 C CA . SER B 1 94 ? 13.227 15.531 -20.844 1 58.16 94 SER B CA 1
ATOM 3913 C C . SER B 1 94 ? 12.984 16.156 -19.469 1 58.16 94 SER B C 1
ATOM 3915 O O . SER B 1 94 ? 12.82 15.445 -18.484 1 58.16 94 SER B O 1
ATOM 3917 N N . ASP B 1 95 ? 13.18 17.484 -19.328 1 58.81 95 ASP B N 1
ATOM 3918 C CA . ASP B 1 95 ? 12.961 18.234 -18.094 1 58.81 95 ASP B CA 1
ATOM 3919 C C . ASP B 1 95 ? 11.539 18.047 -17.578 1 58.81 95 ASP B C 1
ATOM 3921 O O . ASP B 1 95 ? 11.312 17.938 -16.375 1 58.81 95 ASP B O 1
ATOM 3925 N N . ILE B 1 96 ? 10.695 17.984 -18.516 1 60.69 96 ILE B N 1
ATOM 3926 C CA . ILE B 1 96 ? 9.297 17.844 -18.125 1 60.69 96 ILE B CA 1
ATOM 3927 C C . ILE B 1 96 ? 9.078 16.484 -17.453 1 60.69 96 ILE B C 1
ATOM 3929 O O . ILE B 1 96 ? 8.375 16.406 -16.453 1 60.69 96 ILE B O 1
ATOM 3933 N N . MET B 1 97 ? 9.695 15.555 -17.984 1 63.44 97 MET B N 1
ATOM 3934 C CA . MET B 1 97 ? 9.523 14.219 -17.438 1 63.44 97 MET B CA 1
ATOM 3935 C C . MET B 1 97 ? 10.195 14.102 -16.062 1 63.44 97 MET B C 1
ATOM 3937 O O . MET B 1 97 ? 9.68 13.43 -15.172 1 63.44 97 MET B O 1
ATOM 3941 N N . ARG B 1 98 ? 11.211 14.875 -15.984 1 64.38 98 ARG B N 1
ATOM 3942 C CA . ARG B 1 98 ? 11.891 14.891 -14.688 1 64.38 98 ARG B CA 1
ATOM 3943 C C . ARG B 1 98 ? 11 15.516 -13.617 1 64.38 98 ARG B C 1
ATOM 3945 O O . ARG B 1 98 ? 10.93 15.008 -12.492 1 64.38 98 ARG B O 1
ATOM 3952 N N . TRP B 1 99 ? 10.422 16.594 -14.094 1 66.38 99 TRP B N 1
ATOM 3953 C CA . TRP B 1 99 ? 9.531 17.266 -13.148 1 66.38 99 TRP B CA 1
ATOM 3954 C C . TRP B 1 99 ? 8.359 16.375 -12.766 1 66.38 99 TRP B C 1
ATOM 3956 O O . TRP B 1 99 ? 7.969 16.312 -11.602 1 66.38 99 TRP B O 1
ATOM 3966 N N . LEU B 1 100 ? 7.867 15.648 -13.672 1 68.19 100 LEU B N 1
ATOM 3967 C CA . LEU B 1 100 ? 6.715 14.781 -13.438 1 68.19 100 LEU B CA 1
ATOM 3968 C C . LEU B 1 100 ? 7.074 13.641 -12.508 1 68.19 100 LEU B C 1
ATOM 3970 O O . LEU B 1 100 ? 6.258 13.227 -11.672 1 68.19 100 LEU B O 1
ATOM 3974 N N . ILE B 1 101 ? 8.266 13.344 -12.586 1 69.25 101 ILE B N 1
ATOM 3975 C CA . ILE B 1 101 ? 8.695 12.227 -11.75 1 69.25 101 ILE B CA 1
ATOM 3976 C C . ILE B 1 101 ? 9.062 12.742 -10.359 1 69.25 101 ILE B C 1
ATOM 3978 O O . ILE B 1 101 ? 8.75 12.094 -9.352 1 69.25 101 ILE B O 1
ATOM 3982 N N . ALA B 1 102 ? 9.609 13.977 -10.375 1 69 102 ALA B N 1
ATOM 3983 C CA . ALA B 1 102 ? 10.062 14.523 -9.102 1 69 102 ALA B CA 1
ATOM 3984 C C . ALA B 1 102 ? 8.883 14.836 -8.18 1 69 102 ALA B C 1
ATOM 3986 O O . ALA B 1 102 ? 8.953 14.617 -6.973 1 69 102 ALA B O 1
ATOM 3987 N N . TYR B 1 103 ? 7.773 15.203 -8.758 1 81.19 103 TYR B N 1
ATOM 3988 C CA . TYR B 1 103 ? 6.637 15.633 -7.957 1 81.19 103 TYR B CA 1
ATOM 3989 C C . TYR B 1 103 ? 5.484 14.648 -8.062 1 81.19 103 TYR B C 1
ATOM 3991 O O . TYR B 1 103 ? 4.344 14.977 -7.73 1 81.19 103 TYR B O 1
ATOM 3999 N N . HIS B 1 104 ? 5.816 13.508 -8.531 1 84.44 104 HIS B N 1
ATOM 4000 C CA . HIS B 1 104 ? 4.777 12.516 -8.773 1 84.44 104 HIS B CA 1
ATOM 4001 C C . HIS B 1 104 ? 4.07 12.133 -7.48 1 84.44 104 HIS B C 1
ATOM 4003 O O . HIS B 1 104 ? 2.844 12 -7.453 1 84.44 104 HIS B O 1
ATOM 4009 N N . ARG B 1 105 ? 4.801 11.992 -6.43 1 87.44 105 ARG B N 1
ATOM 4010 C CA . ARG B 1 105 ? 4.207 11.578 -5.164 1 87.44 105 ARG B CA 1
ATOM 4011 C C . ARG B 1 105 ? 3.318 12.68 -4.59 1 87.44 105 ARG B C 1
ATOM 4013 O O . ARG B 1 105 ? 2.236 12.398 -4.07 1 87.44 105 ARG B O 1
ATOM 4020 N N . PHE B 1 106 ? 3.723 13.883 -4.703 1 91.38 106 PHE B N 1
ATOM 4021 C CA . PHE B 1 106 ? 2.943 15.008 -4.203 1 91.38 106 PHE B CA 1
ATOM 4022 C C . PHE B 1 106 ? 1.667 15.188 -5.016 1 91.38 106 PHE B C 1
ATOM 4024 O O . PHE B 1 106 ? 0.594 15.422 -4.453 1 91.38 106 PHE B O 1
ATOM 4031 N N . THR B 1 107 ? 1.827 15.102 -6.277 1 91.25 107 THR B N 1
ATOM 4032 C CA . THR B 1 107 ? 0.661 15.227 -7.145 1 91.25 107 THR B CA 1
ATOM 4033 C C . THR B 1 107 ? -0.342 14.109 -6.875 1 91.25 107 THR B C 1
ATOM 4035 O O . THR B 1 107 ? -1.55 14.352 -6.82 1 91.25 107 THR B O 1
ATOM 4038 N N . SER B 1 108 ? 0.167 12.914 -6.75 1 93.19 108 SER B N 1
ATOM 4039 C CA . SER B 1 108 ? -0.715 11.797 -6.445 1 93.19 108 SER B CA 1
ATOM 4040 C C . SER B 1 108 ? -1.427 11.992 -5.113 1 93.19 108 SER B C 1
ATOM 4042 O O . SER B 1 108 ? -2.621 11.711 -4.992 1 93.19 108 SER B O 1
ATOM 4044 N N . PHE B 1 109 ? -0.724 12.453 -4.168 1 94.25 109 PHE B N 1
ATOM 4045 C CA . PHE B 1 109 ? -1.312 12.703 -2.859 1 94.25 109 PHE B CA 1
ATOM 4046 C C . PHE B 1 109 ? -2.389 13.781 -2.949 1 94.25 109 PHE B C 1
ATOM 4048 O O . PHE B 1 109 ? -3.469 13.641 -2.373 1 94.25 109 PHE B O 1
ATOM 4055 N N . THR B 1 110 ? -2.068 14.852 -3.627 1 94.94 110 THR B N 1
ATOM 4056 C CA . THR B 1 110 ? -3.021 15.938 -3.791 1 94.94 110 THR B CA 1
ATOM 4057 C C . THR B 1 110 ? -4.293 15.453 -4.484 1 94.94 110 THR B C 1
ATOM 4059 O O . THR B 1 110 ? -5.402 15.805 -4.078 1 94.94 110 THR B O 1
ATOM 4062 N N . MET B 1 111 ? -4.086 14.656 -5.445 1 95.94 111 MET B N 1
ATOM 4063 C CA . MET B 1 111 ? -5.246 14.094 -6.133 1 95.94 111 MET B CA 1
ATOM 4064 C C . MET B 1 111 ? -6.074 13.234 -5.184 1 95.94 111 MET B C 1
ATOM 4066 O O . MET B 1 111 ? -7.305 13.289 -5.207 1 95.94 111 MET B O 1
ATOM 4070 N N . TYR B 1 112 ? -5.473 12.477 -4.426 1 96.31 112 TYR B N 1
ATOM 4071 C CA . TYR B 1 112 ? -6.195 11.633 -3.48 1 96.31 112 TYR B CA 1
ATOM 4072 C C . TYR B 1 112 ? -6.969 12.469 -2.475 1 96.31 112 TYR B C 1
ATOM 4074 O O . TYR B 1 112 ? -8.117 12.164 -2.146 1 96.31 112 TYR B O 1
ATOM 4082 N N . ILE B 1 113 ? -6.355 13.523 -1.975 1 96.19 113 ILE B N 1
ATOM 4083 C CA . ILE B 1 113 ? -6.988 14.391 -0.98 1 96.19 113 ILE B CA 1
ATOM 4084 C C . ILE B 1 113 ? -8.211 15.07 -1.59 1 96.19 113 ILE B C 1
ATOM 4086 O O . ILE B 1 113 ? -9.234 15.227 -0.924 1 96.19 113 ILE B O 1
ATOM 4090 N N . ILE B 1 114 ? -8.062 15.438 -2.811 1 96.56 114 ILE B N 1
ATOM 4091 C CA . ILE B 1 114 ? -9.203 16.031 -3.494 1 96.56 114 ILE B CA 1
ATOM 4092 C C . ILE B 1 114 ? -10.367 15.055 -3.508 1 96.56 114 ILE B C 1
ATOM 4094 O O . ILE B 1 114 ? -11.508 15.438 -3.229 1 96.56 114 ILE B O 1
ATOM 4098 N N . GLY B 1 115 ? -10.094 13.844 -3.854 1 95.69 115 GLY B N 1
ATOM 4099 C CA . GLY B 1 115 ? -11.141 12.828 -3.816 1 95.69 115 GLY B CA 1
ATOM 4100 C C . GLY B 1 115 ? -11.688 12.586 -2.422 1 95.69 115 GLY B C 1
ATOM 4101 O O . GLY B 1 115 ? -12.891 12.391 -2.248 1 95.69 115 GLY B O 1
ATOM 4102 N N . PHE B 1 116 ? -10.844 12.594 -1.473 1 94.62 116 PHE B N 1
ATOM 4103 C CA . PHE B 1 116 ? -11.227 12.375 -0.084 1 94.62 116 PHE B CA 1
ATOM 4104 C C . PHE B 1 116 ? -12.156 13.484 0.398 1 94.62 116 PHE B C 1
ATOM 4106 O O . PHE B 1 116 ? -13.211 13.211 0.98 1 94.62 116 PHE B O 1
ATOM 4113 N N . VAL B 1 117 ? -11.75 14.742 0.167 1 94.62 117 VAL B N 1
ATOM 4114 C CA . VAL B 1 117 ? -12.57 15.891 0.542 1 94.62 117 VAL B CA 1
ATOM 4115 C C . VAL B 1 117 ? -13.898 15.859 -0.218 1 94.62 117 VAL B C 1
ATOM 4117 O O . VAL B 1 117 ? -14.953 16.125 0.353 1 94.62 117 VAL B O 1
ATOM 4120 N N . TRP B 1 118 ? -13.789 15.477 -1.497 1 93.88 118 TRP B N 1
ATOM 4121 C CA . TRP B 1 118 ? -14.984 15.328 -2.322 1 93.88 118 TRP B CA 1
ATOM 4122 C C . TRP B 1 118 ? -15.938 14.297 -1.719 1 93.88 118 TRP B C 1
ATOM 4124 O O . TRP B 1 118 ? -17.141 14.523 -1.653 1 93.88 118 TRP B O 1
ATOM 4134 N N . PHE B 1 119 ? -15.508 13.273 -1.259 1 93.38 119 PHE B N 1
ATOM 4135 C CA . PHE B 1 119 ? -16.312 12.234 -0.629 1 93.38 119 PHE B CA 1
ATOM 4136 C C . PHE B 1 119 ? -16.984 12.758 0.635 1 93.38 119 PHE B C 1
ATOM 4138 O O . PHE B 1 119 ? -18.188 12.594 0.82 1 93.38 119 PHE B O 1
ATOM 4145 N N . VAL B 1 120 ? -16.188 13.422 1.492 1 91.75 120 VAL B N 1
ATOM 4146 C CA . VAL B 1 120 ? -16.703 13.922 2.764 1 91.75 120 VAL B CA 1
ATOM 4147 C C . VAL B 1 120 ? -17.797 14.953 2.506 1 91.75 120 VAL B C 1
ATOM 4149 O O . VAL B 1 120 ? -18.844 14.953 3.178 1 91.75 120 VAL B O 1
ATOM 4152 N N . LEU B 1 121 ? -17.562 15.766 1.535 1 90.5 121 LEU B N 1
ATOM 4153 C CA . LEU B 1 121 ? -18.531 16.812 1.231 1 90.5 121 LEU B CA 1
ATOM 4154 C C . LEU B 1 121 ? -19.781 16.234 0.582 1 90.5 121 LEU B C 1
ATOM 4156 O O . LEU B 1 121 ? -20.844 16.844 0.607 1 90.5 121 LEU B O 1
ATOM 4160 N N . SER B 1 122 ? -19.703 15.055 0.016 1 89.75 122 SER B N 1
ATOM 4161 C CA . SER B 1 122 ? -20.828 14.438 -0.679 1 89.75 122 SER B CA 1
ATOM 4162 C C . SER B 1 122 ? -21.719 13.656 0.285 1 89.75 122 SER B C 1
ATOM 4164 O O . SER B 1 122 ? -22.797 13.203 -0.087 1 89.75 122 SER B O 1
ATOM 4166 N N . LEU B 1 123 ? -21.281 13.5 1.507 1 89.06 123 LEU B N 1
ATOM 4167 C CA . LEU B 1 123 ? -22.016 12.703 2.479 1 89.06 123 LEU B CA 1
ATOM 4168 C C . LEU B 1 123 ? -23.391 13.312 2.748 1 89.06 123 LEU B C 1
ATOM 4170 O O . LEU B 1 123 ? -23.516 14.523 2.932 1 89.06 123 LEU B O 1
ATOM 4174 N N . LYS B 1 124 ? -24.391 12.5 2.631 1 86.5 124 LYS B N 1
ATOM 4175 C CA . LYS B 1 124 ? -25.766 12.922 2.885 1 86.5 124 LYS B CA 1
ATOM 4176 C C . LYS B 1 124 ? -26.359 12.188 4.086 1 86.5 124 LYS B C 1
ATOM 4178 O O . LYS B 1 124 ? -26.109 10.992 4.273 1 86.5 124 LYS B O 1
ATOM 4183 N N . LYS B 1 125 ? -27.219 12.953 4.574 1 83.62 125 LYS B N 1
ATOM 4184 C CA . LYS B 1 125 ? -27.875 12.414 5.754 1 83.62 125 LYS B CA 1
ATOM 4185 C C . LYS B 1 125 ? -28.719 11.195 5.395 1 83.62 125 LYS B C 1
ATOM 4187 O O . LYS B 1 125 ? -29.359 11.156 4.34 1 83.62 125 LYS B O 1
ATOM 4192 N N . LYS B 1 126 ? -28.719 10.07 5.953 1 82.69 126 LYS B N 1
ATOM 4193 C CA . LYS B 1 126 ? -29.516 8.859 5.816 1 82.69 126 LYS B CA 1
ATOM 4194 C C . LYS B 1 126 ? -28.766 7.789 5.031 1 82.69 126 LYS B C 1
ATOM 4196 O O . LYS B 1 126 ? -29.125 6.609 5.078 1 82.69 126 LYS B O 1
ATOM 4201 N N . TYR B 1 127 ? -27.797 8.367 4.273 1 85.75 127 TYR B N 1
ATOM 4202 C CA . TYR B 1 127 ? -27.125 7.395 3.422 1 85.75 127 TYR B CA 1
ATOM 4203 C C . TYR B 1 127 ? -25.688 7.172 3.887 1 85.75 127 TYR B C 1
ATOM 4205 O O . TYR B 1 127 ? -24.859 6.684 3.125 1 85.75 127 TYR B O 1
ATOM 4213 N N . TYR B 1 128 ? -25.375 7.516 5.113 1 85.12 128 TYR B N 1
ATOM 4214 C CA . TYR B 1 128 ? -24 7.449 5.609 1 85.12 128 TYR B CA 1
ATOM 4215 C C . TYR B 1 128 ? -23.469 6.023 5.535 1 85.12 128 TYR B C 1
ATOM 4217 O O . TYR B 1 128 ? -22.359 5.793 5.023 1 85.12 128 TYR B O 1
ATOM 4225 N N . MET B 1 129 ? -24.25 5.129 5.945 1 84 129 MET B N 1
ATOM 4226 C CA . MET B 1 129 ? -23.812 3.738 5.996 1 84 129 MET B CA 1
ATOM 4227 C C . MET B 1 129 ? -23.5 3.213 4.598 1 84 129 MET B C 1
ATOM 4229 O O . MET B 1 129 ? -22.469 2.568 4.383 1 84 129 MET B O 1
ATOM 4233 N N . ARG B 1 130 ? -24.391 3.477 3.717 1 84 130 ARG B N 1
ATOM 4234 C CA . ARG B 1 130 ? -24.203 3.012 2.346 1 84 130 ARG B CA 1
ATOM 4235 C C . ARG B 1 130 ? -23 3.674 1.693 1 84 130 ARG B C 1
ATOM 4237 O O . ARG B 1 130 ? -22.219 3.016 1.001 1 84 130 ARG B O 1
ATOM 4244 N N . GLN B 1 131 ? -22.812 4.969 1.893 1 87.44 131 GLN B N 1
ATOM 4245 C CA . GLN B 1 131 ? -21.719 5.707 1.287 1 87.44 131 GLN B CA 1
ATOM 4246 C C . GLN B 1 131 ? -20.375 5.246 1.847 1 87.44 131 GLN B C 1
ATOM 4248 O O . GLN B 1 131 ? -19.406 5.102 1.102 1 87.44 131 GLN B O 1
ATOM 4253 N N . PHE B 1 132 ? -20.328 4.988 3.105 1 86.38 132 PHE B N 1
ATOM 4254 C CA . PHE B 1 132 ? -19.078 4.527 3.701 1 86.38 132 PHE B CA 1
ATOM 4255 C C . PHE B 1 132 ? -18.766 3.1 3.275 1 86.38 132 PHE B C 1
ATOM 4257 O O . PHE B 1 132 ? -17.594 2.73 3.115 1 86.38 132 PHE B O 1
ATOM 4264 N N . SER B 1 133 ? -19.75 2.311 3.119 1 83.81 133 SER B N 1
ATOM 4265 C CA . SER B 1 133 ? -19.547 0.958 2.613 1 83.81 133 SER B CA 1
ATOM 4266 C C . SER B 1 133 ? -19 0.979 1.19 1 83.81 133 SER B C 1
ATOM 4268 O O . SER B 1 133 ? -18.109 0.194 0.852 1 83.81 133 SER B O 1
ATOM 4270 N N . LEU B 1 134 ? -19.516 1.85 0.473 1 85 134 LEU B N 1
ATOM 4271 C CA . LEU B 1 134 ? -19.047 1.965 -0.902 1 85 134 LEU B CA 1
ATOM 4272 C C . LEU B 1 134 ? -17.625 2.508 -0.942 1 85 134 LEU B C 1
ATOM 4274 O O . LEU B 1 134 ? -16.844 2.139 -1.818 1 85 134 LEU B O 1
ATOM 4278 N N . PHE B 1 135 ? -17.375 3.439 -0.12 1 88.69 135 PHE B N 1
ATOM 4279 C CA . PHE B 1 135 ? -16.016 3.939 -0.001 1 88.69 135 PHE B CA 1
ATOM 4280 C C . PHE B 1 135 ? -15.047 2.803 0.307 1 88.69 135 PHE B C 1
ATOM 4282 O O . PHE B 1 135 ? -13.992 2.686 -0.327 1 88.69 135 PHE B O 1
ATOM 4289 N N . ALA B 1 136 ? -15.406 1.974 1.229 1 86.81 136 ALA B N 1
ATOM 4290 C CA . ALA B 1 136 ? -14.594 0.819 1.592 1 86.81 136 ALA B CA 1
ATOM 4291 C C . ALA B 1 136 ? -14.461 -0.15 0.42 1 86.81 136 ALA B C 1
ATOM 4293 O O . ALA B 1 136 ? -13.367 -0.644 0.133 1 86.81 136 ALA B O 1
ATOM 4294 N N . TRP B 1 137 ? -15.508 -0.33 -0.204 1 85.5 137 TRP B N 1
ATOM 4295 C CA . TRP B 1 137 ? -15.562 -1.201 -1.373 1 85.5 137 TRP B CA 1
ATOM 4296 C C . TRP B 1 137 ? -14.609 -0.713 -2.461 1 85.5 137 TRP B C 1
ATOM 4298 O O . TRP B 1 137 ? -13.844 -1.499 -3.023 1 85.5 137 TRP B O 1
ATOM 4308 N N . THR B 1 138 ? -14.656 0.502 -2.693 1 90.31 138 THR B N 1
ATOM 4309 C CA . THR B 1 138 ? -13.82 1.092 -3.732 1 90.31 138 THR B CA 1
ATOM 4310 C C . THR B 1 138 ? -12.344 0.928 -3.393 1 90.31 138 THR B C 1
ATOM 4312 O O . THR B 1 138 ? -11.539 0.549 -4.25 1 90.31 138 THR B O 1
ATOM 4315 N N . HIS B 1 139 ? -12.031 1.131 -2.199 1 93.12 139 HIS B N 1
ATOM 4316 C CA . HIS B 1 139 ? -10.625 1.067 -1.813 1 93.12 139 HIS B CA 1
ATOM 4317 C C . HIS B 1 139 ? -10.117 -0.37 -1.83 1 93.12 139 HIS B C 1
ATOM 4319 O O . HIS B 1 139 ? -8.969 -0.621 -2.207 1 93.12 139 HIS B O 1
ATOM 4325 N N . VAL B 1 140 ? -10.898 -1.284 -1.448 1 90.88 140 VAL B N 1
ATOM 4326 C CA . VAL B 1 140 ? -10.5 -2.688 -1.513 1 90.88 140 VAL B CA 1
ATOM 4327 C C . VAL B 1 140 ? -10.359 -3.119 -2.971 1 90.88 140 VAL B C 1
ATOM 4329 O O . VAL B 1 140 ? -9.43 -3.846 -3.32 1 90.88 140 VAL B O 1
ATOM 4332 N N . ALA B 1 141 ? -11.305 -2.66 -3.768 1 90.69 141 ALA B N 1
ATOM 4333 C CA . ALA B 1 141 ? -11.227 -2.953 -5.195 1 90.69 141 ALA B CA 1
ATOM 4334 C C . ALA B 1 141 ? -9.938 -2.41 -5.801 1 90.69 141 ALA B C 1
ATOM 4336 O O . ALA B 1 141 ? -9.289 -3.078 -6.613 1 90.69 141 ALA B O 1
ATOM 4337 N N . LEU B 1 142 ? -9.609 -1.236 -5.395 1 93.56 142 LEU B N 1
ATOM 4338 C CA . LEU B 1 142 ? -8.375 -0.635 -5.875 1 93.56 142 LEU B CA 1
ATOM 4339 C C . LEU B 1 142 ? -7.164 -1.441 -5.418 1 93.56 142 LEU B C 1
ATOM 4341 O O . LEU B 1 142 ? -6.234 -1.677 -6.195 1 93.56 142 LEU B O 1
ATOM 4345 N N . LEU B 1 143 ? -7.172 -1.857 -4.227 1 90.5 143 LEU B N 1
ATOM 4346 C CA . LEU B 1 143 ? -6.074 -2.639 -3.666 1 90.5 143 LEU B CA 1
ATOM 4347 C C . LEU B 1 143 ? -5.895 -3.947 -4.43 1 90.5 143 LEU B C 1
ATOM 4349 O O . LEU B 1 143 ? -4.766 -4.367 -4.691 1 90.5 143 LEU B O 1
ATOM 4353 N N . ILE B 1 144 ? -6.953 -4.465 -4.797 1 89.19 144 ILE B N 1
ATOM 4354 C CA . ILE B 1 144 ? -6.895 -5.77 -5.441 1 89.19 144 ILE B CA 1
ATOM 4355 C C . ILE B 1 144 ? -6.559 -5.598 -6.922 1 89.19 144 ILE B C 1
ATOM 4357 O O . ILE B 1 144 ? -5.602 -6.191 -7.422 1 89.19 144 ILE B O 1
ATOM 4361 N N . VAL B 1 145 ? -7.234 -4.73 -7.559 1 91.31 145 VAL B N 1
ATOM 4362 C CA . VAL B 1 145 ? -7.16 -4.676 -9.016 1 91.31 145 VAL B CA 1
ATOM 4363 C C . VAL B 1 145 ? -5.938 -3.861 -9.438 1 91.31 145 VAL B C 1
ATOM 4365 O O . VAL B 1 145 ? -5.148 -4.309 -10.273 1 91.31 145 VAL B O 1
ATOM 4368 N N . VAL B 1 146 ? -5.75 -2.717 -8.852 1 92.5 146 VAL B N 1
ATOM 4369 C CA . VAL B 1 146 ? -4.703 -1.813 -9.32 1 92.5 146 VAL B CA 1
ATOM 4370 C C . VAL B 1 146 ? -3.344 -2.291 -8.82 1 92.5 146 VAL B C 1
ATOM 4372 O O . VAL B 1 146 ? -2.379 -2.357 -9.586 1 92.5 146 VAL B O 1
ATOM 4375 N N . SER B 1 147 ? -3.244 -2.607 -7.57 1 91.19 147 SER B N 1
ATOM 4376 C CA . SER B 1 147 ? -1.962 -3.055 -7.039 1 91.19 147 SER B CA 1
ATOM 4377 C C . SER B 1 147 ? -1.502 -4.344 -7.715 1 91.19 147 SER B C 1
ATOM 4379 O O . SER B 1 147 ? -0.321 -4.496 -8.031 1 91.19 147 SER B O 1
ATOM 4381 N N . GLN B 1 148 ? -2.416 -5.23 -7.934 1 92.94 148 GLN B N 1
ATOM 4382 C CA . GLN B 1 148 ? -2.053 -6.496 -8.562 1 92.94 148 GLN B CA 1
ATOM 4383 C C . GLN B 1 148 ? -1.634 -6.289 -10.016 1 92.94 148 GLN B C 1
ATOM 4385 O O . GLN B 1 148 ? -0.718 -6.957 -10.5 1 92.94 148 GLN B O 1
ATOM 4390 N N . SER B 1 149 ? -2.334 -5.414 -10.688 1 91.62 149 SER B N 1
ATOM 4391 C CA . SER B 1 149 ? -1.93 -5.094 -12.055 1 91.62 149 SER B CA 1
ATOM 4392 C C . SER B 1 149 ? -0.531 -4.488 -12.086 1 91.62 149 SER B C 1
ATOM 4394 O O . SER B 1 149 ? 0.243 -4.75 -13.008 1 91.62 149 SER B O 1
ATOM 4396 N N . TYR B 1 150 ? -0.268 -3.715 -11.117 1 91.38 150 TYR B N 1
ATOM 4397 C CA . TYR B 1 150 ? 1.074 -3.154 -10.992 1 91.38 150 TYR B CA 1
ATOM 4398 C C . TYR B 1 150 ? 2.115 -4.258 -10.859 1 91.38 150 TYR B C 1
ATOM 4400 O O . TYR B 1 150 ? 3.172 -4.207 -11.492 1 91.38 150 TYR B O 1
ATOM 4408 N N . PHE B 1 151 ? 1.851 -5.238 -10.086 1 93.06 151 PHE B N 1
ATOM 4409 C CA . PHE B 1 151 ? 2.781 -6.344 -9.875 1 93.06 151 PHE B CA 1
ATOM 4410 C C . PHE B 1 151 ? 2.941 -7.164 -11.148 1 93.06 151 PHE B C 1
ATOM 4412 O O . PHE B 1 151 ? 4.031 -7.664 -11.438 1 93.06 151 PHE B O 1
ATOM 4419 N N . ILE B 1 152 ? 1.881 -7.285 -11.859 1 93 152 ILE B N 1
ATOM 4420 C CA . ILE B 1 152 ? 1.963 -8 -13.133 1 93 152 ILE B CA 1
ATOM 4421 C C . ILE B 1 152 ? 2.91 -7.262 -14.078 1 93 152 ILE B C 1
ATOM 4423 O O . ILE B 1 152 ? 3.777 -7.879 -14.695 1 93 152 ILE B O 1
ATOM 4427 N N . ILE B 1 153 ? 2.746 -6.012 -14.141 1 89 153 ILE B N 1
ATOM 4428 C CA . ILE B 1 153 ? 3.59 -5.207 -15.008 1 89 153 ILE B CA 1
ATOM 4429 C C . ILE B 1 153 ? 5.039 -5.277 -14.539 1 89 153 ILE B C 1
ATOM 4431 O O . ILE B 1 153 ? 5.961 -5.395 -15.352 1 89 153 ILE B O 1
ATOM 4435 N N . PHE B 1 154 ? 5.25 -5.211 -13.266 1 88.44 154 PHE B N 1
ATOM 4436 C CA . PHE B 1 154 ? 6.578 -5.371 -12.688 1 88.44 154 PHE B CA 1
ATOM 4437 C C . PHE B 1 154 ? 7.211 -6.684 -13.133 1 88.44 154 PHE B C 1
ATOM 4439 O O . PHE B 1 154 ? 8.383 -6.715 -13.5 1 88.44 154 PHE B O 1
ATOM 4446 N N . ASN B 1 155 ? 6.469 -7.68 -13.102 1 91.94 155 ASN B N 1
ATOM 4447 C CA . ASN B 1 155 ? 6.965 -8.992 -13.5 1 91.94 155 ASN B CA 1
ATOM 4448 C C . ASN B 1 155 ? 7.309 -9.031 -14.984 1 91.94 155 ASN B C 1
ATOM 4450 O O . ASN B 1 155 ? 8.305 -9.641 -15.383 1 91.94 155 ASN B O 1
ATOM 4454 N N . ILE B 1 156 ? 6.484 -8.391 -15.75 1 88.62 156 ILE B N 1
ATOM 4455 C CA . ILE B 1 156 ? 6.715 -8.32 -17.188 1 88.62 156 ILE B CA 1
ATOM 4456 C C . ILE B 1 156 ? 8.039 -7.609 -17.469 1 88.62 156 ILE B C 1
ATOM 4458 O O . ILE B 1 156 ? 8.828 -8.055 -18.297 1 88.62 156 ILE B O 1
ATOM 4462 N N . PHE B 1 157 ? 8.352 -6.613 -16.734 1 83.5 157 PHE B N 1
ATOM 4463 C CA . PHE B 1 157 ? 9.562 -5.828 -16.938 1 83.5 157 PHE B CA 1
ATOM 4464 C C . PHE B 1 157 ? 10.797 -6.617 -16.516 1 83.5 157 PHE B C 1
ATOM 4466 O O . PHE B 1 157 ? 11.891 -6.395 -17.047 1 83.5 157 PHE B O 1
ATOM 4473 N N . HIS B 1 158 ? 10.664 -7.52 -15.586 1 86.62 158 HIS B N 1
ATOM 4474 C CA . HIS B 1 158 ? 11.781 -8.352 -15.156 1 86.62 158 HIS B CA 1
ATOM 4475 C C . HIS B 1 158 ? 12.047 -9.477 -16.156 1 86.62 158 HIS B C 1
ATOM 4477 O O . HIS B 1 158 ? 13.109 -10.102 -16.109 1 86.62 158 HIS B O 1
ATOM 4483 N N . GLY B 1 159 ? 11.133 -9.68 -17.016 1 87.94 159 GLY B N 1
ATOM 4484 C CA . GLY B 1 159 ? 11.172 -10.719 -18.047 1 87.94 159 GLY B CA 1
ATOM 4485 C C . GLY B 1 159 ? 9.805 -11.289 -18.359 1 87.94 159 GLY B C 1
ATOM 4486 O O . GLY B 1 159 ? 9.031 -11.602 -17.469 1 87.94 159 GLY B O 1
ATOM 4487 N N . MET B 1 160 ? 9.578 -11.438 -19.547 1 89.38 160 MET B N 1
ATOM 4488 C CA . MET B 1 160 ? 8.273 -11.922 -19.984 1 89.38 160 MET B CA 1
ATOM 4489 C C . MET B 1 160 ? 8.008 -13.32 -19.438 1 89.38 160 MET B C 1
ATOM 4491 O O . MET B 1 160 ? 6.852 -13.711 -19.266 1 89.38 160 MET B O 1
ATOM 4495 N N . ILE B 1 161 ? 9.039 -14.062 -19.125 1 91.62 161 ILE B N 1
ATOM 4496 C CA . ILE B 1 161 ? 8.906 -15.43 -18.641 1 91.62 161 ILE B CA 1
ATOM 4497 C C . ILE B 1 161 ? 8.203 -15.422 -17.281 1 91.62 161 ILE B C 1
ATOM 4499 O O . ILE B 1 161 ? 7.449 -16.344 -16.969 1 91.62 161 ILE B O 1
ATOM 4503 N N . TRP B 1 162 ? 8.398 -14.344 -16.562 1 93.62 162 TRP B N 1
ATOM 4504 C CA . TRP B 1 162 ? 7.828 -14.242 -15.219 1 93.62 162 TRP B CA 1
ATOM 4505 C C . TRP B 1 162 ? 6.336 -13.922 -15.289 1 93.62 162 TRP B C 1
ATOM 4507 O O . TRP B 1 162 ? 5.645 -13.938 -14.266 1 93.62 162 TRP B O 1
ATOM 4517 N N . PHE B 1 163 ? 5.871 -13.602 -16.391 1 92.56 163 PHE B N 1
ATOM 4518 C CA . PHE B 1 163 ? 4.449 -13.359 -16.609 1 92.56 163 PHE B CA 1
ATOM 4519 C C . PHE B 1 163 ? 3.797 -14.562 -17.297 1 92.56 163 PHE B C 1
ATOM 4521 O O . PHE B 1 163 ? 2.789 -15.086 -16.812 1 92.56 163 PHE B O 1
ATOM 4528 N N . ILE B 1 164 ? 4.414 -15.062 -18.297 1 90.88 164 ILE B N 1
ATOM 4529 C CA . ILE B 1 164 ? 3.816 -16.078 -19.172 1 90.88 164 ILE B CA 1
ATOM 4530 C C . ILE B 1 164 ? 3.752 -17.406 -18.438 1 90.88 164 ILE B C 1
ATOM 4532 O O . ILE B 1 164 ? 2.73 -18.094 -18.484 1 90.88 164 ILE B O 1
ATOM 4536 N N . VAL B 1 165 ? 4.801 -17.766 -17.766 1 93.69 165 VAL B N 1
ATOM 4537 C CA . VAL B 1 165 ? 4.855 -19.062 -17.109 1 93.69 165 VAL B CA 1
ATOM 4538 C C . VAL B 1 165 ? 3.82 -19.141 -15.992 1 93.69 165 VAL B C 1
ATOM 4540 O O . VAL B 1 165 ? 2.977 -20.031 -15.969 1 93.69 165 VAL B O 1
ATOM 4543 N N . PRO B 1 166 ? 3.799 -18.156 -15.141 1 94.12 166 PRO B N 1
ATOM 4544 C CA . PRO B 1 166 ? 2.809 -18.219 -14.062 1 94.12 166 PRO B CA 1
ATOM 4545 C C . PRO B 1 166 ? 1.372 -18.156 -14.578 1 94.12 166 PRO B C 1
ATOM 4547 O O . PRO B 1 166 ? 0.494 -18.844 -14.055 1 94.12 166 PRO B O 1
ATOM 4550 N N . VAL B 1 167 ? 1.11 -17.359 -15.516 1 91.12 167 VAL B N 1
ATOM 4551 C CA . VAL B 1 167 ? -0.234 -17.266 -16.078 1 91.12 167 VAL B CA 1
ATOM 4552 C C . VAL B 1 167 ? -0.634 -18.609 -16.703 1 91.12 167 VAL B C 1
ATOM 4554 O O . VAL B 1 167 ? -1.759 -19.078 -16.5 1 91.12 167 VAL B O 1
ATOM 4557 N N . SER B 1 168 ? 0.284 -19.203 -17.406 1 91.38 168 SER B N 1
ATOM 4558 C CA . SER B 1 168 ? 0.022 -20.5 -18.031 1 91.38 168 SER B CA 1
ATOM 4559 C C . SER B 1 168 ? -0.209 -21.578 -16.984 1 91.38 168 SER B C 1
ATOM 4561 O O . SER B 1 168 ? -1.043 -22.469 -17.172 1 91.38 168 SER B O 1
ATOM 4563 N N . MET B 1 169 ? 0.481 -21.484 -15.945 1 93.88 169 MET B N 1
ATOM 4564 C CA . MET B 1 169 ? 0.343 -22.484 -14.891 1 93.88 169 MET B CA 1
ATOM 4565 C C . MET B 1 169 ? -1.058 -22.438 -14.289 1 93.88 169 MET B C 1
ATOM 4567 O O . MET B 1 169 ? -1.634 -23.484 -13.984 1 93.88 169 MET B O 1
ATOM 4571 N N . ILE B 1 170 ? -1.592 -21.266 -14.078 1 92.31 170 ILE B N 1
ATOM 4572 C CA . ILE B 1 170 ? -2.939 -21.141 -13.539 1 92.31 170 ILE B CA 1
ATOM 4573 C C . ILE B 1 170 ? -3.949 -21.734 -14.516 1 92.31 170 ILE B C 1
ATOM 4575 O O . ILE B 1 170 ? -4.855 -22.469 -14.117 1 92.31 170 ILE B O 1
ATOM 4579 N N . VAL B 1 171 ? -3.768 -21.469 -15.773 1 88 171 VAL B N 1
ATOM 4580 C CA . VAL B 1 171 ? -4.668 -21.969 -16.797 1 88 171 VAL B CA 1
ATOM 4581 C C . VAL B 1 171 ? -4.566 -23.5 -16.875 1 88 171 VAL B C 1
ATOM 4583 O O . VAL B 1 171 ? -5.586 -24.188 -16.938 1 88 171 VAL B O 1
ATOM 4586 N N . ILE B 1 172 ? -3.332 -23.969 -16.891 1 91.12 172 ILE B N 1
ATOM 4587 C CA . ILE B 1 172 ? -3.107 -25.406 -16.938 1 91.12 172 ILE B CA 1
ATOM 4588 C C . ILE B 1 172 ? -3.762 -26.078 -15.719 1 91.12 172 ILE B C 1
ATOM 4590 O O . ILE B 1 172 ? -4.41 -27.109 -15.852 1 91.12 172 ILE B O 1
ATOM 4594 N N . ASN B 1 173 ? -3.625 -25.469 -14.594 1 92.31 173 ASN B N 1
ATOM 4595 C CA . ASN B 1 173 ? -4.199 -26.031 -13.375 1 92.31 173 ASN B CA 1
ATOM 4596 C C . ASN B 1 173 ? -5.723 -26.109 -13.461 1 92.31 173 ASN B C 1
ATOM 4598 O O . ASN B 1 173 ? -6.316 -27.109 -13.07 1 92.31 173 ASN B O 1
ATOM 4602 N N . ASP B 1 174 ? -6.324 -25.062 -13.883 1 87.5 174 ASP B N 1
ATOM 4603 C CA . ASP B 1 174 ? -7.777 -25.031 -14 1 87.5 174 ASP B CA 1
ATOM 4604 C C . ASP B 1 174 ? -8.266 -26.109 -14.969 1 87.5 174 ASP B C 1
ATOM 4606 O O . ASP B 1 174 ? -9.242 -26.812 -14.688 1 87.5 174 ASP B O 1
ATOM 4610 N N . VAL B 1 175 ? -7.598 -26.25 -16.078 1 87.19 175 VAL B N 1
ATOM 4611 C CA . VAL B 1 175 ? -7.996 -27.203 -17.109 1 87.19 175 VAL B CA 1
ATOM 4612 C C . VAL B 1 175 ? -7.766 -28.625 -16.609 1 87.19 175 VAL B C 1
ATOM 4614 O O . VAL B 1 175 ? -8.648 -29.484 -16.734 1 87.19 175 VAL B O 1
ATOM 4617 N N . MET B 1 176 ? -6.598 -28.859 -16.125 1 91.94 176 MET B N 1
ATOM 4618 C CA . MET B 1 176 ? -6.254 -30.203 -15.688 1 91.94 176 MET B CA 1
ATOM 4619 C C . MET B 1 176 ? -7.078 -30.609 -14.469 1 91.94 176 MET B C 1
ATOM 4621 O O . MET B 1 176 ? -7.453 -31.781 -14.328 1 91.94 176 MET B O 1
ATOM 4625 N N . ALA B 1 177 ? -7.324 -29.656 -13.602 1 90.25 177 ALA B N 1
ATOM 4626 C CA . ALA B 1 177 ? -8.18 -29.953 -12.461 1 90.25 177 ALA B CA 1
ATOM 4627 C C . ALA B 1 177 ? -9.594 -30.312 -12.914 1 90.25 177 ALA B C 1
ATOM 4629 O O . ALA B 1 177 ? -10.219 -31.219 -12.336 1 90.25 177 ALA B O 1
ATOM 4630 N N . TYR B 1 178 ? -10.039 -29.578 -13.852 1 85.88 178 TYR B N 1
ATOM 4631 C CA . TYR B 1 178 ? -11.352 -29.891 -14.398 1 85.88 178 TYR B CA 1
ATOM 4632 C C . TYR B 1 178 ? -11.367 -31.266 -15.047 1 85.88 178 TYR B C 1
ATOM 4634 O O . TYR B 1 178 ? -12.305 -32.062 -14.844 1 85.88 178 TYR B O 1
ATOM 4642 N N . MET B 1 179 ? -10.328 -31.625 -15.797 1 90.19 179 MET B N 1
ATOM 4643 C CA . MET B 1 179 ? -10.242 -32.906 -16.5 1 90.19 179 MET B CA 1
ATOM 4644 C C . MET B 1 179 ? -10.156 -34.062 -15.508 1 90.19 179 MET B C 1
ATOM 4646 O O . MET B 1 179 ? -10.906 -35.031 -15.625 1 90.19 179 MET B O 1
ATOM 4650 N N . PHE B 1 180 ? -9.336 -33.938 -14.547 1 91.69 180 PHE B N 1
ATOM 4651 C CA . PHE B 1 180 ? -9.188 -35 -13.547 1 91.69 180 PHE B CA 1
ATOM 4652 C C . PHE B 1 180 ? -10.422 -35.094 -12.656 1 91.69 180 PHE B C 1
ATOM 4654 O O . PHE B 1 180 ? -10.812 -36.156 -12.227 1 91.69 180 PHE B O 1
ATOM 4661 N N . GLY B 1 181 ? -10.977 -33.938 -12.375 1 88.81 181 GLY B N 1
ATOM 4662 C CA . GLY B 1 181 ? -12.203 -33.906 -11.602 1 88.81 181 GLY B CA 1
ATOM 4663 C C . GLY B 1 181 ? -13.375 -34.562 -12.32 1 88.81 181 GLY B C 1
ATOM 4664 O O . GLY B 1 181 ? -14.188 -35.25 -11.703 1 88.81 181 GLY B O 1
ATOM 4665 N N . PHE B 1 182 ? -13.414 -34.344 -13.531 1 86.25 182 PHE B N 1
ATOM 4666 C CA . PHE B 1 182 ? -14.508 -34.875 -14.336 1 86.25 182 PHE B CA 1
ATOM 4667 C C . PHE B 1 182 ? -14.398 -36.375 -14.469 1 86.25 182 PHE B C 1
ATOM 4669 O O . PHE B 1 182 ? -15.398 -37.094 -14.328 1 86.25 182 PHE B O 1
ATOM 4676 N N . PHE B 1 183 ? -13.188 -36.906 -14.648 1 89.81 183 PHE B N 1
ATOM 4677 C CA . PHE B 1 183 ? -13 -38.344 -14.922 1 89.81 183 PHE B CA 1
ATOM 4678 C C . PHE B 1 183 ? -12.852 -39.125 -13.617 1 89.81 183 PHE B C 1
ATOM 4680 O O . PHE B 1 183 ? -13.305 -40.25 -13.523 1 89.81 183 PHE B O 1
ATOM 4687 N N . LEU B 1 184 ? -12.289 -38.469 -12.633 1 90.5 184 LEU B N 1
ATOM 4688 C CA . LEU B 1 184 ? -11.953 -39.25 -11.438 1 90.5 184 LEU B CA 1
ATOM 4689 C C . LEU B 1 184 ? -12.594 -38.625 -10.203 1 90.5 184 LEU B C 1
ATOM 4691 O O . LEU B 1 184 ? -12.484 -39.188 -9.102 1 90.5 184 LEU B O 1
ATOM 4695 N N . GLY B 1 185 ? -13.234 -37.531 -10.367 1 87.31 185 GLY B N 1
ATOM 4696 C CA . GLY B 1 185 ? -13.727 -36.781 -9.227 1 87.31 185 GLY B CA 1
ATOM 4697 C C . GLY B 1 185 ? -14.797 -37.531 -8.445 1 87.31 185 GLY B C 1
ATOM 4698 O O . GLY B 1 185 ? -15.758 -38.031 -9.023 1 87.31 185 GLY B O 1
ATOM 4699 N N . LYS B 1 186 ? -14.656 -37.75 -7.039 1 88.5 186 LYS B N 1
ATOM 4700 C CA . LYS B 1 186 ? -15.633 -38.406 -6.184 1 88.5 186 LYS B CA 1
ATOM 4701 C C . LYS B 1 186 ? -15.836 -37.656 -4.883 1 88.5 186 LYS B C 1
ATOM 4703 O O . LYS B 1 186 ? -16.938 -37.656 -4.312 1 88.5 186 LYS B O 1
ATOM 4708 N N . THR B 1 187 ? -14.82 -36.906 -4.465 1 89.38 187 THR B N 1
ATOM 4709 C CA . THR B 1 187 ? -14.859 -36.281 -3.156 1 89.38 187 THR B CA 1
ATOM 4710 C C . THR B 1 187 ? -14.812 -34.75 -3.299 1 89.38 187 THR B C 1
ATOM 4712 O O . THR B 1 187 ? -13.836 -34.219 -3.811 1 89.38 187 THR B O 1
ATOM 4715 N N . PRO B 1 188 ? -15.812 -34.188 -2.771 1 87.56 188 PRO B N 1
ATOM 4716 C CA . PRO B 1 188 ? -15.828 -32.719 -2.852 1 87.56 188 PRO B CA 1
ATOM 4717 C C . PRO B 1 188 ? -14.719 -32.062 -2.021 1 87.56 188 PRO B C 1
ATOM 4719 O O . PRO B 1 188 ? -14.367 -32.594 -0.956 1 87.56 188 PRO B O 1
ATOM 4722 N N . LEU B 1 189 ? -14.148 -30.984 -2.494 1 84.94 189 LEU B N 1
ATOM 4723 C CA . LEU B 1 189 ? -13.023 -30.297 -1.864 1 84.94 189 LEU B CA 1
ATOM 4724 C C . LEU B 1 189 ? -13.508 -29.297 -0.821 1 84.94 189 LEU B C 1
ATOM 4726 O O . LEU B 1 189 ? -13.086 -29.344 0.337 1 84.94 189 LEU B O 1
ATOM 4730 N N . ILE B 1 190 ? -14.367 -28.375 -1.181 1 82.12 190 ILE B N 1
ATOM 4731 C CA . ILE B 1 190 ? -14.852 -27.297 -0.308 1 82.12 190 ILE B CA 1
ATOM 4732 C C . ILE B 1 190 ? -16.344 -27.094 -0.529 1 82.12 190 ILE B C 1
ATOM 4734 O O . ILE B 1 190 ? -16.859 -27.359 -1.617 1 82.12 190 ILE B O 1
ATOM 4738 N N . GLN B 1 191 ? -17.062 -26.609 0.479 1 79.94 191 GLN B N 1
ATOM 4739 C CA . GLN B 1 191 ? -18.5 -26.438 0.441 1 79.94 191 GLN B CA 1
ATOM 4740 C C . GLN B 1 191 ? -18.891 -25.266 -0.459 1 79.94 191 GLN B C 1
ATOM 4742 O O . GLN B 1 191 ? -19.969 -25.266 -1.047 1 79.94 191 GLN B O 1
ATOM 4747 N N . LEU B 1 192 ? -17.984 -24.344 -0.556 1 78.88 192 LEU B N 1
ATOM 4748 C CA . LEU B 1 192 ? -18.25 -23.141 -1.337 1 78.88 192 LEU B CA 1
ATOM 4749 C C . LEU B 1 192 ? -18.375 -23.469 -2.822 1 78.88 192 LEU B C 1
ATOM 4751 O O . LEU B 1 192 ? -19.078 -22.797 -3.562 1 78.88 192 LEU B O 1
ATOM 4755 N N . SER B 1 193 ? -17.609 -24.453 -3.275 1 78.38 193 SER B N 1
ATOM 4756 C CA . SER B 1 193 ? -17.609 -24.922 -4.66 1 78.38 193 SER B CA 1
ATOM 4757 C C . SER B 1 193 ? -17.719 -26.438 -4.734 1 78.38 193 SER B C 1
ATOM 4759 O O . SER B 1 193 ? -16.719 -27.125 -4.93 1 78.38 193 SER B O 1
ATOM 4761 N N . PRO B 1 194 ? -18.891 -26.875 -4.73 1 79.75 194 PRO B N 1
ATOM 4762 C CA . PRO B 1 194 ? -19.109 -28.328 -4.648 1 79.75 194 PRO B CA 1
ATOM 4763 C C . PRO B 1 194 ? -18.609 -29.078 -5.887 1 79.75 194 PRO B C 1
ATOM 4765 O O . PRO B 1 194 ? -18.391 -30.281 -5.84 1 79.75 194 PRO B O 1
ATOM 4768 N N . LYS B 1 195 ? -18.438 -28.422 -6.922 1 79.44 195 LYS B N 1
ATOM 4769 C CA . LYS B 1 195 ? -18.016 -29.062 -8.164 1 79.44 195 LYS B CA 1
ATOM 4770 C C . LYS B 1 195 ? -16.531 -29.359 -8.148 1 79.44 195 LYS B C 1
ATOM 4772 O O . LYS B 1 195 ? -16.047 -30.172 -8.945 1 79.44 195 LYS B O 1
ATOM 4777 N N . LYS B 1 196 ? -15.852 -28.797 -7.234 1 84.75 196 LYS B N 1
ATOM 4778 C CA . LYS B 1 196 ? -14.422 -29.047 -7.145 1 84.75 196 LYS B CA 1
ATOM 4779 C C . LYS B 1 196 ? -14.125 -30.266 -6.273 1 84.75 196 LYS B C 1
ATOM 4781 O O . LYS B 1 196 ? -14.75 -30.453 -5.227 1 84.75 196 LYS B O 1
ATOM 4786 N N . THR B 1 197 ? -13.227 -31.109 -6.816 1 90.62 197 THR B N 1
ATOM 4787 C CA . THR B 1 197 ? -12.969 -32.375 -6.148 1 90.62 197 THR B CA 1
ATOM 4788 C C . THR B 1 197 ? -11.5 -32.5 -5.75 1 90.62 197 THR B C 1
ATOM 4790 O O . THR B 1 197 ? -10.648 -31.797 -6.297 1 90.62 197 THR B O 1
ATOM 4793 N N . TRP B 1 198 ? -11.219 -33.344 -4.738 1 92.06 198 TRP B N 1
ATOM 4794 C CA . TRP B 1 198 ? -9.859 -33.625 -4.285 1 92.06 198 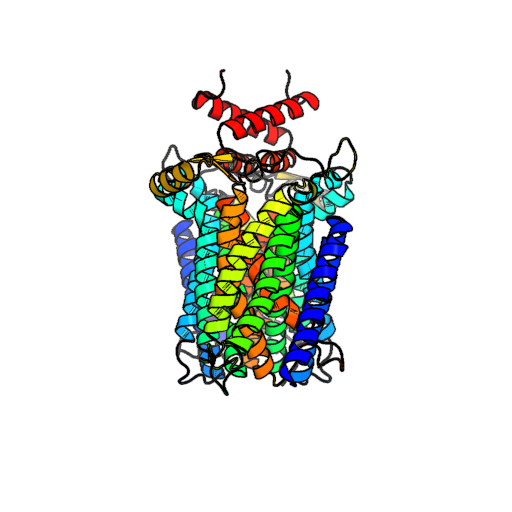TRP B CA 1
ATOM 4795 C C . TRP B 1 198 ? -9.031 -34.25 -5.391 1 92.06 198 TRP B C 1
ATOM 4797 O O . TRP B 1 198 ? -7.848 -33.938 -5.551 1 92.06 198 TRP B O 1
ATOM 4807 N N . GLU B 1 199 ? -9.672 -35.188 -6.125 1 93.69 199 GLU B N 1
ATOM 4808 C CA . GLU B 1 199 ? -8.992 -35.844 -7.23 1 93.69 199 GLU B CA 1
ATOM 4809 C C . GLU B 1 199 ? -8.57 -34.844 -8.305 1 93.69 199 GLU B C 1
ATOM 4811 O O . GLU B 1 199 ? -7.465 -34.938 -8.844 1 93.69 199 GLU B O 1
ATOM 4816 N N . GLY B 1 200 ? -9.445 -33.969 -8.555 1 92.31 200 GLY B N 1
ATOM 4817 C CA . GLY B 1 200 ? -9.102 -32.906 -9.484 1 92.31 200 GLY B CA 1
ATOM 4818 C C . GLY B 1 200 ? -8 -31.984 -8.977 1 92.31 200 GLY B C 1
ATOM 4819 O O . GLY B 1 200 ? -7.125 -31.578 -9.742 1 92.31 200 GLY B O 1
ATOM 4820 N N . PHE B 1 201 ? -8.07 -31.734 -7.719 1 92.62 201 PHE B N 1
ATOM 4821 C CA . PHE B 1 201 ? -7.098 -30.859 -7.086 1 92.62 201 PHE B CA 1
ATOM 4822 C C . PHE B 1 201 ? -5.703 -31.469 -7.133 1 92.62 201 PHE B C 1
ATOM 4824 O O . PHE B 1 201 ? -4.738 -30.797 -7.523 1 92.62 201 PHE B O 1
ATOM 4831 N N . ILE B 1 202 ? -5.555 -32.719 -6.836 1 94.62 202 ILE B N 1
ATOM 4832 C CA . ILE B 1 202 ? -4.27 -33.406 -6.789 1 94.62 202 ILE B CA 1
ATOM 4833 C C . ILE B 1 202 ? -3.775 -33.688 -8.203 1 94.62 202 ILE B C 1
ATOM 4835 O O . ILE B 1 202 ? -2.607 -33.438 -8.523 1 94.62 202 ILE B O 1
ATOM 4839 N N . GLY B 1 203 ? -4.691 -34.188 -9 1 94.12 203 GLY B N 1
ATOM 4840 C CA . GLY B 1 203 ? -4.328 -34.406 -10.391 1 94.12 203 GLY B CA 1
ATOM 4841 C C . GLY B 1 203 ? -3.932 -33.156 -11.117 1 94.12 203 GLY B C 1
ATOM 4842 O O . GLY B 1 203 ? -2.984 -33.156 -11.914 1 94.12 203 GLY B O 1
ATOM 4843 N N . GLY B 1 204 ? -4.691 -32.125 -10.906 1 94.69 204 GLY B N 1
ATOM 4844 C CA . GLY B 1 204 ? -4.344 -30.828 -11.484 1 94.69 204 GLY B CA 1
ATOM 4845 C C . GLY B 1 204 ? -3.004 -30.297 -11.008 1 94.69 204 GLY B C 1
ATOM 4846 O O . GLY B 1 204 ? -2.234 -29.734 -11.789 1 94.69 204 GLY B O 1
ATOM 4847 N N . GLY B 1 205 ? -2.717 -30.5 -9.742 1 95.88 205 GLY B N 1
ATOM 4848 C CA . GLY B 1 205 ? -1.453 -30.062 -9.172 1 95.88 205 GLY B CA 1
ATOM 4849 C C . GLY B 1 205 ? -0.251 -30.766 -9.773 1 95.88 205 GLY B C 1
ATOM 4850 O O . GLY B 1 205 ? 0.714 -30.125 -10.18 1 95.88 205 GLY B O 1
ATOM 4851 N N . ILE B 1 206 ? -0.303 -32.062 -9.875 1 96.81 206 ILE B N 1
ATOM 4852 C CA . ILE B 1 206 ? 0.792 -32.844 -10.422 1 96.81 206 ILE B CA 1
ATOM 4853 C C . ILE B 1 206 ? 1.007 -32.5 -11.891 1 96.81 206 ILE B C 1
ATOM 4855 O O . ILE B 1 206 ? 2.145 -32.312 -12.336 1 96.81 206 ILE B O 1
ATOM 4859 N N . SER B 1 207 ? -0.083 -32.375 -12.57 1 96.38 207 SER B N 1
ATOM 4860 C CA . SER B 1 207 ? 0.005 -32 -13.984 1 96.38 207 SER B CA 1
ATOM 4861 C C . SER B 1 207 ? 0.603 -30.609 -14.156 1 96.38 207 SER B C 1
ATOM 4863 O O . SER B 1 207 ? 1.386 -30.375 -15.086 1 96.38 207 SER B O 1
ATOM 4865 N N . THR B 1 208 ? 0.227 -29.688 -13.281 1 96.25 208 THR B N 1
ATOM 4866 C CA . THR B 1 208 ? 0.744 -28.328 -13.359 1 96.25 208 THR B CA 1
ATOM 4867 C C . THR B 1 208 ? 2.252 -28.312 -13.125 1 96.25 208 THR B C 1
ATOM 4869 O O . THR B 1 208 ? 2.98 -27.594 -13.812 1 96.25 208 THR B O 1
ATOM 4872 N N . ILE B 1 209 ? 2.715 -29.141 -12.219 1 97.06 209 ILE B N 1
ATOM 4873 C CA . ILE B 1 209 ? 4.141 -29.203 -11.922 1 97.06 209 ILE B CA 1
ATOM 4874 C C . ILE B 1 209 ? 4.895 -29.75 -13.133 1 97.06 209 ILE B C 1
ATOM 4876 O O . ILE B 1 209 ? 5.879 -29.156 -13.578 1 97.06 209 ILE B O 1
ATOM 4880 N N . LEU B 1 210 ? 4.41 -30.766 -13.711 1 96.5 210 LEU B N 1
ATOM 4881 C CA . LEU B 1 210 ? 5.074 -31.406 -14.828 1 96.5 210 LEU B CA 1
ATOM 4882 C C . LEU B 1 210 ? 5.039 -30.516 -16.062 1 96.5 210 LEU B C 1
ATOM 4884 O O . LEU B 1 210 ? 6.074 -30.281 -16.688 1 96.5 210 LEU B O 1
ATOM 4888 N N . LEU B 1 211 ? 3.855 -30.062 -16.359 1 94.81 211 LEU B N 1
ATOM 4889 C CA . LEU B 1 211 ? 3.711 -29.219 -17.547 1 94.81 211 LEU B CA 1
ATOM 4890 C C . LEU B 1 211 ? 4.398 -27.875 -17.344 1 94.81 211 LEU B C 1
ATOM 4892 O O . LEU B 1 211 ? 4.898 -27.281 -18.312 1 94.81 211 LEU B O 1
ATOM 4896 N N . GLY B 1 212 ? 4.359 -27.422 -16.125 1 94.38 212 GLY B N 1
ATOM 4897 C CA . GLY B 1 212 ? 5.082 -26.203 -15.82 1 94.38 212 GLY B CA 1
ATOM 4898 C C . GLY B 1 212 ? 6.582 -26.328 -16.031 1 94.38 212 GLY B C 1
ATOM 4899 O O . GLY B 1 212 ? 7.227 -25.406 -16.531 1 94.38 212 GLY B O 1
ATOM 4900 N N . MET B 1 213 ? 7.129 -27.453 -15.664 1 94.94 213 MET B N 1
ATOM 4901 C CA . MET B 1 213 ? 8.555 -27.703 -15.867 1 94.94 213 MET B CA 1
ATOM 4902 C C . MET B 1 213 ? 8.898 -27.75 -17.344 1 94.94 213 MET B C 1
ATOM 4904 O O . MET B 1 213 ? 9.891 -27.156 -17.781 1 94.94 213 MET B O 1
ATOM 4908 N N . ILE B 1 214 ? 8.086 -28.344 -18.094 1 94.19 214 ILE B N 1
ATOM 4909 C CA . ILE B 1 214 ? 8.312 -28.469 -19.531 1 94.19 214 ILE B CA 1
ATOM 4910 C C . ILE B 1 214 ? 8.227 -27.094 -20.188 1 94.19 214 ILE B C 1
ATOM 4912 O O . ILE B 1 214 ? 9.086 -26.719 -21 1 94.19 214 ILE B O 1
ATOM 4916 N N . LEU B 1 215 ? 7.207 -26.406 -19.797 1 92.81 215 LEU B N 1
ATOM 4917 C CA . LEU B 1 215 ? 7.016 -25.078 -20.344 1 92.81 215 LEU B CA 1
ATOM 4918 C C . LEU B 1 215 ? 8.203 -24.172 -20.016 1 92.81 215 LEU B C 1
ATOM 4920 O O . LEU B 1 215 ? 8.688 -23.438 -20.875 1 92.81 215 LEU B O 1
ATOM 4924 N N . SER B 1 216 ? 8.609 -24.234 -18.781 1 94.25 216 SER B N 1
ATOM 4925 C CA . SER B 1 216 ? 9.75 -23.438 -18.359 1 94.25 216 SER B CA 1
ATOM 4926 C C . SER B 1 216 ? 11.016 -23.812 -19.125 1 94.25 216 SER B C 1
ATOM 4928 O O . SER B 1 216 ? 11.789 -22.938 -19.516 1 94.25 216 SER B O 1
ATOM 4930 N N . TYR B 1 217 ? 11.219 -25.078 -19.406 1 91.81 217 TYR B N 1
ATOM 4931 C CA . TYR B 1 217 ? 12.383 -25.547 -20.141 1 91.81 217 TYR B CA 1
ATOM 4932 C C . TYR B 1 217 ? 12.367 -25.016 -21.578 1 91.81 217 TYR B C 1
ATOM 4934 O O . TYR B 1 217 ? 13.398 -24.578 -22.094 1 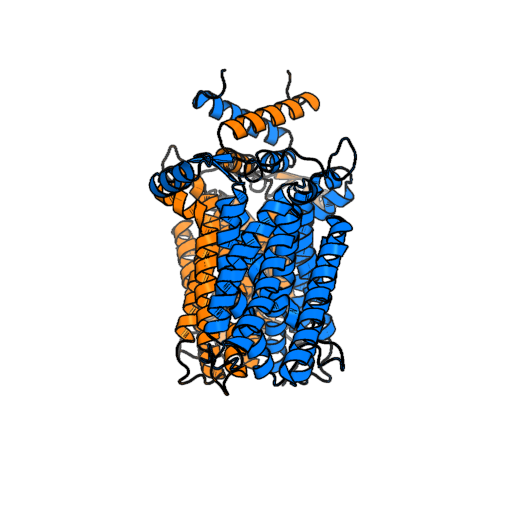91.81 217 TYR B O 1
ATOM 4942 N N . VAL B 1 218 ? 11.289 -24.984 -22.172 1 91.31 218 VAL B N 1
ATOM 4943 C CA . VAL B 1 218 ? 11.156 -24.578 -23.562 1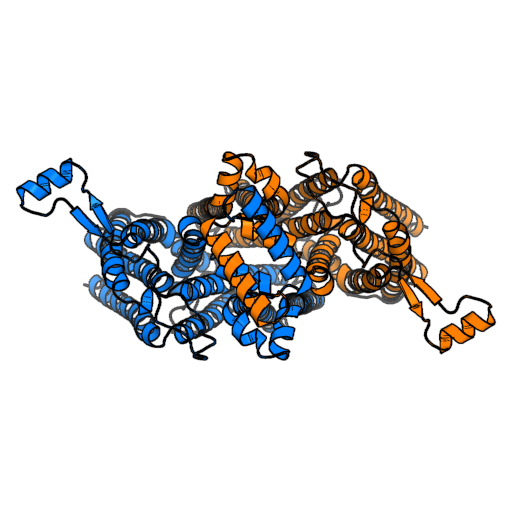 91.31 218 VAL B CA 1
ATOM 4944 C C . VAL B 1 218 ? 11.336 -23.062 -23.672 1 91.31 218 VAL B C 1
ATOM 4946 O O . VAL B 1 218 ? 12.055 -22.578 -24.547 1 91.31 218 VAL B O 1
ATOM 4949 N N . LEU B 1 219 ? 10.766 -22.328 -22.734 1 91 219 LEU B N 1
ATOM 4950 C CA . LEU B 1 219 ? 10.766 -20.875 -22.844 1 91 219 LEU B CA 1
ATOM 4951 C C . LEU B 1 219 ? 12.133 -20.297 -22.484 1 91 219 LEU B C 1
ATOM 4953 O O . LEU B 1 219 ? 12.5 -19.234 -22.969 1 91 219 LEU B O 1
ATOM 4957 N N . CYS B 1 220 ? 12.852 -20.984 -21.656 1 90.94 220 CYS B N 1
ATOM 4958 C CA . CYS B 1 220 ? 14.172 -20.516 -21.266 1 90.94 220 CYS B CA 1
ATOM 4959 C C . CYS B 1 220 ? 15.125 -20.484 -22.453 1 90.94 220 CYS B C 1
ATOM 4961 O O . CYS B 1 220 ? 16.141 -19.797 -22.422 1 90.94 220 CYS B O 1
ATOM 4963 N N . GLN B 1 221 ? 14.844 -21.156 -23.5 1 87.56 221 GLN B N 1
ATOM 4964 C CA . GLN B 1 221 ? 15.711 -21.25 -24.656 1 87.56 221 GLN B CA 1
ATOM 4965 C C . GLN B 1 221 ? 15.609 -20 -25.531 1 87.56 221 GLN B C 1
ATOM 4967 O O . GLN B 1 221 ? 16.469 -19.766 -26.375 1 87.56 221 GLN B O 1
ATOM 4972 N N . TYR B 1 222 ? 14.586 -19.219 -25.297 1 85.81 222 TYR B N 1
ATOM 4973 C CA . TYR B 1 222 ? 14.375 -18.031 -26.109 1 85.81 222 TYR B CA 1
ATOM 4974 C C . TYR B 1 222 ? 14.695 -16.766 -25.328 1 85.81 222 TYR B C 1
ATOM 4976 O O . TYR B 1 222 ? 14 -16.438 -24.359 1 85.81 222 TYR B O 1
ATOM 4984 N N . PRO B 1 223 ? 15.656 -16.016 -25.766 1 83.25 223 PRO B N 1
ATOM 4985 C CA . PRO B 1 223 ? 16.062 -14.797 -25.062 1 83.25 223 PRO B CA 1
ATOM 4986 C C . PRO B 1 223 ? 14.938 -13.766 -24.984 1 83.25 223 PRO B C 1
ATOM 4988 O O . PRO B 1 223 ? 14.891 -12.961 -24.047 1 83.25 223 PRO B O 1
ATOM 4991 N N . TYR B 1 224 ? 14.07 -13.836 -25.844 1 81.5 224 TYR B N 1
ATOM 4992 C CA . TYR B 1 224 ? 12.945 -12.906 -25.875 1 81.5 224 TYR B CA 1
ATOM 4993 C C . TYR B 1 224 ? 12.141 -12.969 -24.578 1 81.5 224 TYR B C 1
ATOM 4995 O O . TYR B 1 224 ? 11.633 -11.945 -24.109 1 81.5 224 TYR B O 1
ATOM 5003 N N . PHE B 1 225 ? 12.133 -14.094 -23.953 1 87.94 225 PHE B N 1
ATOM 5004 C CA . PHE B 1 225 ? 11.289 -14.297 -22.781 1 87.94 225 PHE B CA 1
ATOM 5005 C C . PHE B 1 225 ? 12.086 -14.078 -21.5 1 87.94 225 PHE B C 1
ATOM 5007 O O . PHE B 1 225 ? 11.523 -13.781 -20.453 1 87.94 225 PHE B O 1
ATOM 5014 N N . VAL B 1 226 ? 13.336 -14.156 -21.594 1 86.81 226 VAL B N 1
ATOM 5015 C CA . VAL B 1 226 ? 14.141 -14.211 -20.375 1 86.81 226 VAL B CA 1
ATOM 5016 C C . VAL B 1 226 ? 14.773 -12.844 -20.109 1 86.81 226 VAL B C 1
ATOM 5018 O O . VAL B 1 226 ? 15.039 -12.484 -18.969 1 86.81 226 VAL B O 1
ATOM 5021 N N . CYS B 1 227 ? 14.945 -12.039 -21.109 1 81.25 227 CYS B N 1
ATOM 5022 C CA . CYS B 1 227 ? 15.648 -10.773 -20.969 1 81.25 227 CYS B CA 1
ATOM 5023 C C . CYS B 1 227 ? 14.734 -9.695 -20.406 1 81.25 227 CYS B C 1
ATOM 5025 O O . CYS B 1 227 ? 13.602 -9.531 -20.875 1 81.25 227 CYS B O 1
ATOM 5027 N N . PRO B 1 228 ? 15.164 -9.023 -19.297 1 80.62 228 PRO B N 1
ATOM 5028 C CA . PRO B 1 228 ? 14.391 -7.918 -18.75 1 80.62 228 PRO B CA 1
ATOM 5029 C C . PRO B 1 228 ? 14.305 -6.723 -19.703 1 80.62 228 PRO B C 1
ATOM 5031 O O . PRO B 1 228 ? 15.102 -6.617 -20.625 1 80.62 228 PRO B O 1
ATOM 5034 N N . MET B 1 229 ? 13.352 -5.949 -19.422 1 75.69 229 MET B N 1
ATOM 5035 C CA . MET B 1 229 ? 13.195 -4.742 -20.234 1 75.69 229 MET B CA 1
ATOM 5036 C C . MET B 1 229 ? 14.281 -3.721 -19.891 1 75.69 229 MET B C 1
ATOM 5038 O O . MET B 1 229 ? 14.477 -3.379 -18.734 1 75.69 229 MET B O 1
ATOM 5042 N N . GLU B 1 230 ? 15.094 -3.494 -20.828 1 68.75 230 GLU B N 1
ATOM 5043 C CA . GLU B 1 230 ? 16.125 -2.473 -20.656 1 68.75 230 GLU B CA 1
ATOM 5044 C C . GLU B 1 230 ? 16.125 -1.505 -21.844 1 68.75 230 GLU B C 1
ATOM 5046 O O . GLU B 1 230 ? 15.906 -1.911 -22.984 1 68.75 230 GLU B O 1
ATOM 5051 N N . TYR B 1 231 ? 16.156 -0.308 -21.422 1 60.78 231 TYR B N 1
ATOM 5052 C CA . TYR B 1 231 ? 16.25 0.718 -22.453 1 60.78 231 TYR B CA 1
ATOM 5053 C C . TYR B 1 231 ? 17.719 1.059 -22.75 1 60.78 231 TYR B C 1
ATOM 5055 O O . TYR B 1 231 ? 18.484 1.323 -21.828 1 60.78 231 TYR B O 1
ATOM 5063 N N . SER B 1 232 ? 18.094 0.764 -23.953 1 59.34 232 SER B N 1
ATOM 5064 C CA . SER B 1 232 ? 19.438 1.159 -24.391 1 59.34 232 SER B CA 1
ATOM 5065 C C . SER B 1 232 ? 19.453 2.605 -24.875 1 59.34 232 SER B C 1
ATOM 5067 O O . SER B 1 232 ? 18.719 2.967 -25.797 1 59.34 232 SER B O 1
ATOM 5069 N N . GLU B 1 233 ? 20.219 3.387 -24.094 1 57.06 233 GLU B N 1
ATOM 5070 C CA . GLU B 1 233 ? 20.375 4.773 -24.516 1 57.06 233 GLU B CA 1
ATOM 5071 C C . GLU B 1 233 ? 21.047 4.863 -25.875 1 57.06 233 GLU B C 1
ATOM 5073 O O . GLU B 1 233 ? 20.703 5.73 -26.688 1 57.06 233 GLU B O 1
ATOM 5078 N N . ALA B 1 234 ? 22 4.039 -26.156 1 54 234 ALA B N 1
ATOM 5079 C CA . ALA B 1 234 ? 22.781 4.066 -27.375 1 54 234 ALA B CA 1
ATOM 5080 C C . ALA B 1 234 ? 21.891 3.797 -28.594 1 54 234 ALA B C 1
ATOM 5082 O O . ALA B 1 234 ? 22.031 4.453 -29.641 1 54 234 ALA B O 1
ATOM 5083 N N . GLU B 1 235 ? 20.984 2.908 -28.375 1 58.22 235 GLU B N 1
ATOM 5084 C CA . GLU B 1 235 ? 20.156 2.494 -29.5 1 58.22 235 GLU B CA 1
ATOM 5085 C C . GLU B 1 235 ? 18.781 3.139 -29.438 1 58.22 235 GLU B C 1
ATOM 5087 O O . GLU B 1 235 ? 17.984 3.014 -30.375 1 58.22 235 GLU B O 1
ATOM 5092 N N . ASP B 1 236 ? 18.641 3.965 -28.469 1 59.66 236 ASP B N 1
ATOM 5093 C CA . ASP B 1 236 ? 17.359 4.633 -28.234 1 59.66 236 ASP B CA 1
ATOM 5094 C C . ASP B 1 236 ? 16.203 3.668 -28.438 1 59.66 236 ASP B C 1
ATOM 5096 O O . ASP B 1 236 ? 15.234 3.99 -29.141 1 59.66 236 ASP B O 1
ATOM 5100 N N . ALA B 1 237 ? 16.453 2.367 -28.203 1 63.16 237 ALA B N 1
ATOM 5101 C CA . ALA B 1 237 ? 15.43 1.334 -28.359 1 63.16 237 ALA B CA 1
ATOM 5102 C C . ALA B 1 237 ? 15.477 0.336 -27.219 1 63.16 237 ALA B C 1
ATOM 5104 O O . ALA B 1 237 ? 16.453 0.28 -26.469 1 63.16 237 ALA B O 1
ATOM 5105 N N . LEU B 1 238 ? 14.336 -0.308 -27.109 1 68.88 238 LEU B N 1
ATOM 5106 C CA . LEU B 1 238 ? 14.273 -1.396 -26.141 1 68.88 238 LEU B CA 1
ATOM 5107 C C . LEU B 1 238 ? 15.102 -2.59 -26.609 1 68.88 238 LEU B C 1
ATOM 5109 O O . LEU B 1 238 ? 15.062 -2.955 -27.781 1 68.88 238 LEU B O 1
ATOM 5113 N N . LYS B 1 239 ? 16.062 -2.906 -25.75 1 65.56 239 LYS B N 1
ATOM 5114 C CA . LYS B 1 239 ? 16.922 -4.051 -26.062 1 65.56 239 LYS B CA 1
ATOM 5115 C C . LYS B 1 239 ? 16.266 -5.359 -25.656 1 65.56 239 LYS B C 1
ATOM 5117 O O . LYS B 1 239 ? 15.727 -5.477 -24.547 1 65.56 239 LYS B O 1
ATOM 5122 N N . TYR B 1 240 ? 16.078 -6.176 -26.594 1 65.25 240 TYR B N 1
ATOM 5123 C CA . TYR B 1 240 ? 15.5 -7.484 -26.312 1 65.25 240 TYR B CA 1
ATOM 5124 C C . TYR B 1 240 ? 16.578 -8.555 -26.25 1 65.25 240 TYR B C 1
ATOM 5126 O O . TYR B 1 240 ? 16.281 -9.742 -26.078 1 65.25 240 TYR B O 1
ATOM 5134 N N . SER B 1 241 ? 17.844 -8.094 -26.438 1 68.44 241 SER B N 1
ATOM 5135 C CA . SER B 1 241 ? 18.938 -9.047 -26.344 1 68.44 241 SER B CA 1
ATOM 5136 C C . SER B 1 241 ? 19.797 -8.781 -25.125 1 68.44 241 SER B C 1
ATOM 5138 O O . SER B 1 241 ? 20.078 -7.629 -24.781 1 68.44 241 SER B O 1
ATOM 5140 N N . CYS B 1 242 ? 19.781 -9.773 -24.312 1 72.31 242 CYS B N 1
ATOM 5141 C CA . CYS B 1 242 ? 20.609 -9.656 -23.109 1 72.31 242 CYS B CA 1
ATOM 5142 C C . CYS B 1 242 ? 21.391 -10.945 -22.859 1 72.31 242 CYS B C 1
ATOM 5144 O O . CYS B 1 242 ? 21.141 -11.961 -23.5 1 72.31 242 CYS B O 1
ATOM 5146 N N . ASP B 1 243 ? 22.484 -10.633 -22.109 1 72.62 243 ASP B N 1
ATOM 5147 C CA . ASP B 1 243 ? 23.094 -11.828 -21.547 1 72.62 243 ASP B CA 1
ATOM 5148 C C . ASP B 1 243 ? 22.219 -12.43 -20.453 1 72.62 243 ASP B C 1
ATOM 5150 O O . ASP B 1 243 ? 21.938 -11.773 -19.438 1 72.62 243 ASP B O 1
ATOM 5154 N N . ALA B 1 244 ? 21.75 -13.578 -20.812 1 75.44 244 ALA B N 1
ATOM 5155 C CA . ALA B 1 244 ? 20.797 -14.25 -19.906 1 75.44 244 ALA B CA 1
ATOM 5156 C C . ALA B 1 244 ? 21.391 -14.398 -18.516 1 75.44 244 ALA B C 1
ATOM 5158 O O . ALA B 1 244 ? 22.578 -14.688 -18.359 1 75.44 244 ALA B O 1
ATOM 5159 N N . SER B 1 245 ? 20.688 -14.125 -17.562 1 79.69 245 SER B N 1
ATOM 5160 C CA . SER B 1 245 ? 21.062 -14.328 -16.156 1 79.69 245 SER B CA 1
ATOM 5161 C C . SER B 1 245 ? 21.391 -15.797 -15.891 1 79.69 245 SER B C 1
ATOM 5163 O O . SER B 1 245 ? 20.938 -16.688 -16.609 1 79.69 245 SER B O 1
ATOM 5165 N N . PRO B 1 246 ? 22.172 -16.062 -15 1 79.62 246 PRO B N 1
ATOM 5166 C CA . PRO B 1 246 ? 22.625 -17.422 -14.695 1 79.62 246 PRO B CA 1
ATOM 5167 C C . PRO B 1 246 ? 21.453 -18.375 -14.445 1 79.62 246 PRO B C 1
ATOM 5169 O O . PRO B 1 246 ? 21.578 -19.578 -14.664 1 79.62 246 PRO B O 1
ATOM 5172 N N . ILE B 1 247 ? 20.375 -17.828 -14.109 1 87.31 247 ILE B N 1
ATOM 5173 C CA . ILE B 1 247 ? 19.234 -18.688 -13.805 1 87.31 247 ILE B CA 1
ATOM 5174 C C . ILE B 1 247 ? 18.641 -19.25 -15.094 1 87.31 247 ILE B C 1
ATOM 5176 O O . ILE B 1 247 ? 17.953 -20.266 -15.07 1 87.31 247 ILE B O 1
ATOM 5180 N N . PHE B 1 248 ? 18.984 -18.656 -16.141 1 89 248 PHE B N 1
ATOM 5181 C CA . PHE B 1 248 ? 18.422 -19.062 -17.422 1 89 248 PHE B CA 1
ATOM 5182 C C . PHE B 1 248 ? 19.484 -19.734 -18.281 1 89 248 PHE B C 1
ATOM 5184 O O . PHE B 1 248 ? 19.312 -19.875 -19.484 1 89 248 PHE B O 1
ATOM 5191 N N . ARG B 1 249 ? 20.625 -20.094 -17.703 1 86.75 249 ARG B N 1
ATOM 5192 C CA . ARG B 1 249 ? 21.688 -20.844 -18.375 1 86.75 249 ARG B CA 1
ATOM 5193 C C . ARG B 1 249 ? 21.719 -22.297 -17.906 1 86.75 249 ARG B C 1
ATOM 5195 O O . ARG B 1 249 ? 21.516 -22.578 -16.734 1 86.75 249 ARG B O 1
ATOM 5202 N N . PRO B 1 250 ? 21.891 -23.094 -18.891 1 87.19 250 PRO B N 1
ATOM 5203 C CA . PRO B 1 250 ? 21.938 -24.5 -18.531 1 87.19 250 PRO B CA 1
ATOM 5204 C C . PRO B 1 250 ? 23.078 -24.828 -17.578 1 87.19 250 PRO B C 1
ATOM 5206 O O . PRO B 1 250 ? 24.188 -24.297 -17.719 1 87.19 250 PRO B O 1
ATOM 5209 N N . GLN B 1 251 ? 22.766 -25.453 -16.547 1 84.69 251 GLN B N 1
ATOM 5210 C CA . GLN B 1 251 ? 23.75 -25.906 -15.578 1 84.69 251 GLN B CA 1
ATOM 5211 C C . GLN B 1 251 ? 23.719 -27.438 -15.445 1 84.69 251 GLN B C 1
ATOM 5213 O O . GLN B 1 251 ? 22.672 -28.062 -15.602 1 84.69 251 GLN B O 1
ATOM 5218 N N . GLU B 1 252 ? 24.891 -27.953 -15.289 1 80.5 252 GLU B N 1
ATOM 5219 C CA . GLU B 1 252 ? 25 -29.406 -15.156 1 80.5 252 GLU B CA 1
ATOM 5220 C C . GLU B 1 252 ? 24.828 -29.844 -13.703 1 80.5 252 GLU B C 1
ATOM 5222 O O . GLU B 1 252 ? 25.453 -29.281 -12.797 1 80.5 252 GLU B O 1
ATOM 5227 N N . TYR B 1 253 ? 23.844 -30.547 -13.484 1 77.56 253 TYR B N 1
ATOM 5228 C CA . TYR B 1 253 ? 23.594 -31.078 -12.148 1 77.56 253 TYR B CA 1
ATOM 5229 C C . TYR B 1 253 ? 23.906 -32.562 -12.086 1 77.56 253 TYR B C 1
ATOM 5231 O O . TYR B 1 253 ? 23.625 -33.312 -13.031 1 77.56 253 TYR B O 1
ATOM 5239 N N . SER B 1 254 ? 24.734 -32.906 -11.031 1 73.12 254 SER B N 1
ATOM 5240 C CA . SER B 1 254 ? 25.047 -34.344 -10.844 1 73.12 254 SER B CA 1
ATOM 5241 C C . SER B 1 254 ? 23.875 -35.062 -10.211 1 73.12 254 SER B C 1
ATOM 5243 O O . SER B 1 254 ? 23.25 -34.562 -9.273 1 73.12 254 SER B O 1
ATOM 5245 N N . LEU B 1 255 ? 23.328 -35.969 -10.914 1 67.75 255 LEU B N 1
ATOM 5246 C CA . LEU B 1 255 ? 22.219 -36.75 -10.398 1 67.75 255 LEU B CA 1
ATOM 5247 C C . LEU B 1 255 ? 22.609 -37.438 -9.094 1 67.75 255 LEU B C 1
ATOM 5249 O O . LEU B 1 255 ? 23.781 -37.812 -8.898 1 67.75 255 LEU B O 1
ATOM 5253 N N . PRO B 1 256 ? 21.672 -37.312 -8.172 1 66.12 256 PRO B N 1
ATOM 5254 C CA . PRO B 1 256 ? 21.969 -38.094 -6.969 1 66.12 256 PRO B CA 1
ATOM 5255 C C . PRO B 1 256 ? 22.359 -39.531 -7.293 1 66.12 256 PRO B C 1
ATOM 5257 O O . PRO B 1 256 ? 21.984 -40.062 -8.344 1 66.12 256 PRO B O 1
ATOM 5260 N N . GLU B 1 257 ? 23.234 -40.062 -6.43 1 63.03 257 GLU B N 1
ATOM 5261 C CA . GLU B 1 257 ? 23.875 -41.344 -6.605 1 63.03 257 GLU B CA 1
ATOM 5262 C C . GLU B 1 257 ? 22.859 -42.406 -7.043 1 63.03 257 GLU B C 1
ATOM 5264 O O . GLU B 1 257 ? 23.156 -43.219 -7.918 1 63.03 257 GLU B O 1
ATOM 5269 N N . THR B 1 258 ? 21.734 -42.375 -6.469 1 61.22 258 THR B N 1
ATOM 5270 C CA . THR B 1 258 ? 20.766 -43.406 -6.766 1 61.22 258 THR B CA 1
ATOM 5271 C C . THR B 1 258 ? 20.266 -43.281 -8.203 1 61.22 258 THR B C 1
ATOM 5273 O O . THR B 1 258 ? 20.141 -44.312 -8.906 1 61.22 258 THR B O 1
ATOM 5276 N N . LEU B 1 259 ? 19.984 -42.062 -8.609 1 65.06 259 LEU B N 1
ATOM 5277 C CA . LEU B 1 259 ? 19.469 -41.875 -9.961 1 65.06 259 LEU B CA 1
ATOM 5278 C C . LEU B 1 259 ? 20.594 -42 -10.984 1 65.06 259 LEU B C 1
ATOM 5280 O O . LEU B 1 259 ? 20.375 -42.469 -12.109 1 65.06 259 LEU B O 1
ATOM 5284 N N . ALA B 1 260 ? 21.75 -41.625 -10.516 1 65.62 260 ALA B N 1
ATOM 5285 C CA . ALA B 1 260 ? 22.938 -41.719 -11.359 1 65.62 260 ALA B CA 1
ATOM 5286 C C . ALA B 1 260 ? 23.219 -43.188 -11.719 1 65.62 260 ALA B C 1
ATOM 5288 O O . ALA B 1 260 ? 23.578 -43.5 -12.852 1 65.62 260 ALA B O 1
ATOM 5289 N N . ASN B 1 261 ? 22.984 -44 -10.719 1 63.44 261 ASN B N 1
ATOM 5290 C CA . ASN B 1 261 ? 23.234 -45.406 -10.953 1 63.44 261 ASN B CA 1
ATOM 5291 C C . ASN B 1 261 ? 22.188 -46 -11.906 1 63.44 261 ASN B C 1
ATOM 5293 O O . ASN B 1 261 ? 22.531 -46.812 -12.773 1 63.44 261 ASN B O 1
ATOM 5297 N N . PHE B 1 262 ? 21.016 -45.594 -11.672 1 63.47 262 PHE B N 1
ATOM 5298 C CA . PHE B 1 262 ? 19.953 -46.094 -12.539 1 63.47 262 PHE B CA 1
ATOM 5299 C C . PHE B 1 262 ? 20.141 -45.594 -13.961 1 63.47 262 PHE B C 1
ATOM 5301 O O . PHE B 1 262 ? 19.938 -46.344 -14.922 1 63.47 262 PHE B O 1
ATOM 5308 N N . SER B 1 263 ? 20.531 -44.312 -14.016 1 66.44 263 SER B N 1
ATOM 5309 C CA . SER B 1 263 ? 20.75 -43.75 -15.336 1 66.44 263 SER B CA 1
ATOM 5310 C C . SER B 1 263 ? 21.984 -44.344 -16 1 66.44 263 SER B C 1
ATOM 5312 O O . SER B 1 263 ? 22.016 -44.531 -17.219 1 66.44 263 SER B O 1
ATOM 5314 N N . ALA B 1 264 ? 22.984 -44.656 -15.211 1 65.19 264 ALA B N 1
ATOM 5315 C CA . ALA B 1 264 ? 24.188 -45.312 -15.719 1 65.19 264 ALA B CA 1
ATOM 5316 C C . ALA B 1 264 ? 23.859 -46.688 -16.297 1 65.19 264 ALA B C 1
ATOM 5318 O O . ALA B 1 264 ? 24.438 -47.094 -17.312 1 65.19 264 ALA B O 1
ATOM 5319 N N . LEU B 1 265 ? 22.969 -47.312 -15.57 1 58.34 265 LEU B N 1
ATOM 5320 C CA . LEU B 1 265 ? 22.578 -48.625 -16.047 1 58.34 265 LEU B CA 1
ATOM 5321 C C . LEU B 1 265 ? 21.906 -48.531 -17.422 1 58.34 265 LEU B C 1
ATOM 5323 O O . LEU B 1 265 ? 22.016 -49.438 -18.234 1 58.34 265 LEU B O 1
ATOM 5327 N N . LEU B 1 266 ? 21.266 -47.438 -17.547 1 62.06 266 LEU B N 1
ATOM 5328 C CA . LEU B 1 266 ? 20.578 -47.281 -18.812 1 62.06 266 LEU B CA 1
ATOM 5329 C C . LEU B 1 266 ? 21.484 -46.594 -19.828 1 62.06 266 LEU B C 1
ATOM 5331 O O . LEU B 1 266 ? 21.078 -46.375 -20.984 1 62.06 266 LEU B O 1
ATOM 5335 N N . GLY B 1 267 ? 22.766 -46.281 -19.469 1 62.12 267 GLY B N 1
ATOM 5336 C CA . GLY B 1 267 ? 23.781 -45.688 -20.344 1 62.12 267 GLY B CA 1
ATOM 5337 C C . GLY B 1 267 ? 23.641 -44.188 -20.469 1 62.12 267 GLY B C 1
ATOM 5338 O O . GLY B 1 267 ? 24.141 -43.594 -21.422 1 62.12 267 GLY B O 1
ATOM 5339 N N . TRP B 1 268 ? 22.906 -43.719 -19.594 1 61.75 268 TRP B N 1
ATOM 5340 C CA . TRP B 1 268 ? 22.641 -42.281 -19.734 1 61.75 268 TRP B CA 1
ATOM 5341 C C . TRP B 1 268 ? 23.609 -41.469 -18.875 1 61.75 268 TRP B C 1
ATOM 5343 O O . TRP B 1 268 ? 24.203 -42 -17.922 1 61.75 268 TRP B O 1
ATOM 5353 N N . ARG B 1 269 ? 23.953 -40.312 -19.375 1 66.06 269 ARG B N 1
ATOM 5354 C CA . ARG B 1 269 ? 24.922 -39.438 -18.734 1 66.06 269 ARG B CA 1
ATOM 5355 C C . ARG B 1 269 ? 24.516 -39.125 -17.297 1 66.06 269 ARG B C 1
ATOM 5357 O O . ARG B 1 269 ? 23.328 -39 -16.984 1 66.06 269 ARG B O 1
ATOM 5364 N N . LYS B 1 270 ? 25.406 -39.344 -16.516 1 68.38 270 LYS B N 1
ATOM 5365 C CA . LYS B 1 270 ? 25.281 -39.156 -15.07 1 68.38 270 LYS B CA 1
ATOM 5366 C C . LYS B 1 270 ? 24.938 -37.719 -14.734 1 68.38 270 LYS B C 1
ATOM 5368 O O . LYS B 1 270 ? 24.625 -37.406 -13.586 1 68.38 270 LYS B O 1
ATOM 5373 N N . THR B 1 271 ? 24.969 -36.875 -15.727 1 72 271 THR B N 1
ATOM 5374 C CA . THR B 1 271 ? 24.734 -35.469 -15.477 1 72 271 THR B CA 1
ATOM 5375 C C . THR B 1 271 ? 23.531 -34.969 -16.281 1 72 271 THR B C 1
ATOM 5377 O O . THR B 1 271 ? 23.266 -35.438 -17.375 1 72 271 THR B O 1
ATOM 5380 N N . VAL B 1 272 ? 22.594 -34.406 -15.625 1 77.19 272 VAL B N 1
ATOM 5381 C CA . VAL B 1 272 ? 21.453 -33.812 -16.328 1 77.19 272 VAL B CA 1
ATOM 5382 C C . VAL B 1 272 ? 21.625 -32.312 -16.438 1 77.19 272 VAL B C 1
ATOM 5384 O O . VAL B 1 272 ? 21.969 -31.641 -15.453 1 77.19 272 VAL B O 1
ATOM 5387 N N . THR B 1 273 ? 21.688 -31.859 -17.703 1 80.88 273 THR B N 1
ATOM 5388 C CA . THR B 1 273 ? 21.75 -30.422 -17.938 1 80.88 273 THR B CA 1
ATOM 5389 C C . THR B 1 273 ? 20.359 -29.781 -17.812 1 80.88 273 THR B C 1
ATOM 5391 O O . THR B 1 273 ? 19.422 -30.188 -18.516 1 80.88 273 THR B O 1
ATOM 5394 N N . MET B 1 274 ? 20.172 -29.047 -16.797 1 86.88 274 MET B N 1
ATOM 5395 C CA . MET B 1 274 ? 18.875 -28.406 -16.594 1 86.88 274 MET B CA 1
ATOM 5396 C C . MET B 1 274 ? 19.062 -26.922 -16.297 1 86.88 274 MET B C 1
ATOM 5398 O O . MET B 1 274 ? 20.125 -26.484 -15.859 1 86.88 274 MET B O 1
ATOM 5402 N N . TYR B 1 275 ? 18.047 -26.141 -16.688 1 91 275 TYR B N 1
ATOM 5403 C CA . TYR B 1 275 ? 18.031 -24.719 -16.344 1 91 275 TYR B CA 1
ATOM 5404 C C . TYR B 1 275 ? 17.594 -24.531 -14.891 1 91 275 TYR B C 1
ATOM 5406 O O . TYR B 1 275 ? 16.578 -25.078 -14.461 1 91 275 TYR B O 1
ATOM 5414 N N . PRO B 1 276 ? 18.297 -23.781 -14.172 1 90.75 276 PRO B N 1
ATOM 5415 C CA . PRO B 1 276 ? 17.906 -23.531 -12.781 1 90.75 276 PRO B CA 1
ATOM 5416 C C . PRO B 1 276 ? 16.484 -23 -12.664 1 90.75 276 PRO B C 1
ATOM 5418 O O . PRO B 1 276 ? 15.805 -23.25 -11.664 1 90.75 276 PRO B O 1
ATOM 5421 N N . PHE B 1 277 ? 16.031 -22.312 -13.633 1 94.06 277 PHE B N 1
ATOM 5422 C CA . PHE B 1 277 ? 14.68 -21.75 -13.617 1 94.06 277 PHE B CA 1
ATOM 5423 C C . PHE B 1 277 ? 13.641 -22.859 -13.523 1 94.06 277 PHE B C 1
ATOM 5425 O O . PHE B 1 277 ? 12.539 -22.641 -13 1 94.06 277 PHE B O 1
ATOM 5432 N N . VAL B 1 278 ? 13.969 -24.047 -14 1 93.62 278 VAL B N 1
ATOM 5433 C CA . VAL B 1 278 ? 13.039 -25.172 -13.961 1 93.62 278 VAL B CA 1
ATOM 5434 C C . VAL B 1 278 ? 12.742 -25.562 -12.508 1 93.62 278 VAL B C 1
ATOM 5436 O O . VAL B 1 278 ? 11.609 -25.906 -12.172 1 93.62 278 VAL B O 1
ATOM 5439 N N . PHE B 1 279 ? 13.664 -25.391 -11.688 1 91.44 279 PHE B N 1
ATOM 5440 C CA . PHE B 1 279 ? 13.438 -25.641 -10.266 1 91.44 279 PHE B CA 1
ATOM 5441 C C . PHE B 1 279 ? 12.562 -24.547 -9.656 1 91.44 279 PHE B C 1
ATOM 5443 O O . PHE B 1 279 ? 11.703 -24.844 -8.82 1 91.44 279 PHE B O 1
ATOM 5450 N N . HIS B 1 280 ? 12.797 -23.328 -10.039 1 93.56 280 HIS B N 1
ATOM 5451 C CA . HIS B 1 280 ? 11.953 -22.234 -9.586 1 93.56 280 HIS B CA 1
ATOM 5452 C C . HIS B 1 280 ? 10.516 -22.406 -10.07 1 93.56 280 HIS B C 1
ATOM 5454 O O . HIS B 1 280 ? 9.57 -22.016 -9.375 1 93.56 280 HIS B O 1
ATOM 5460 N N . SER B 1 281 ? 10.414 -23.031 -11.203 1 95.25 281 SER B N 1
ATOM 5461 C CA . SER B 1 281 ? 9.078 -23.234 -11.75 1 95.25 281 SER B CA 1
ATOM 5462 C C . SER B 1 281 ? 8.273 -24.219 -10.898 1 95.25 281 SER B C 1
ATOM 5464 O O . SER B 1 281 ? 7.039 -24.172 -10.891 1 95.25 281 SER B O 1
ATOM 5466 N N . VAL B 1 282 ? 8.945 -25.094 -10.211 1 95.88 282 VAL B N 1
ATOM 5467 C CA . VAL B 1 282 ? 8.25 -26.031 -9.328 1 95.88 282 VAL B CA 1
ATOM 5468 C C . VAL B 1 282 ? 7.586 -25.266 -8.18 1 95.88 282 VAL B C 1
ATOM 5470 O O . VAL B 1 282 ? 6.426 -25.516 -7.844 1 95.88 282 VAL B O 1
ATOM 5473 N N . ALA B 1 283 ? 8.289 -24.328 -7.672 1 95.56 283 ALA B N 1
ATOM 5474 C CA . ALA B 1 283 ? 7.719 -23.484 -6.617 1 95.56 283 ALA B CA 1
ATOM 5475 C C . ALA B 1 283 ? 6.527 -22.688 -7.137 1 95.56 283 ALA B C 1
ATOM 5477 O O . ALA B 1 283 ? 5.5 -22.594 -6.457 1 95.56 283 ALA B O 1
ATOM 5478 N N . LEU B 1 284 ? 6.672 -22.188 -8.273 1 96.75 284 LEU B N 1
ATOM 5479 C CA . LEU B 1 284 ? 5.586 -21.422 -8.883 1 96.75 284 LEU B CA 1
ATOM 5480 C C . LEU B 1 284 ? 4.371 -22.297 -9.133 1 96.75 284 LEU B C 1
ATOM 5482 O O . LEU B 1 284 ? 3.236 -21.891 -8.898 1 96.75 284 LEU B O 1
ATOM 5486 N N . SER B 1 285 ? 4.672 -23.516 -9.586 1 97.12 285 SER B N 1
ATOM 5487 C CA . SER B 1 285 ? 3.594 -24.453 -9.883 1 97.12 285 SER B CA 1
ATOM 5488 C C . SER B 1 285 ? 2.885 -24.891 -8.602 1 97.12 285 SER B C 1
ATOM 5490 O O . SER B 1 285 ? 1.664 -25.062 -8.594 1 97.12 285 SER B O 1
ATOM 5492 N N . LEU B 1 286 ? 3.627 -25.062 -7.648 1 96.44 286 LEU B N 1
ATOM 5493 C CA . LEU B 1 286 ? 3.033 -25.453 -6.371 1 96.44 286 LEU B CA 1
ATOM 5494 C C . LEU B 1 286 ? 2.105 -24.359 -5.852 1 96.44 286 LEU B C 1
ATOM 5496 O O . LEU B 1 286 ? 1.007 -24.641 -5.371 1 96.44 286 LEU B O 1
ATOM 5500 N N . PHE B 1 287 ? 2.5 -23.188 -5.949 1 96.62 287 PHE B N 1
ATOM 5501 C CA . PHE B 1 287 ? 1.655 -22.094 -5.512 1 96.62 287 PHE B CA 1
ATOM 5502 C C . PHE B 1 287 ? 0.389 -22 -6.355 1 96.62 287 PHE B C 1
ATOM 5504 O O . PHE B 1 287 ? -0.711 -21.844 -5.82 1 96.62 287 PHE B O 1
ATOM 5511 N N . SER B 1 288 ? 0.557 -22.125 -7.59 1 94.94 288 SER B N 1
ATOM 5512 C CA . SER B 1 288 ? -0.573 -22.016 -8.508 1 94.94 288 SER B CA 1
ATOM 5513 C C . SER B 1 288 ? -1.592 -23.109 -8.266 1 94.94 288 SER B C 1
ATOM 5515 O O . SER B 1 288 ? -2.795 -22.906 -8.438 1 94.94 288 SER B O 1
ATOM 5517 N N . SER B 1 289 ? -1.116 -24.266 -7.887 1 95.19 289 SER B N 1
ATOM 5518 C CA . SER B 1 289 ? -2.002 -25.406 -7.746 1 95.19 289 SER B CA 1
ATOM 5519 C C . SER B 1 289 ? -2.609 -25.469 -6.348 1 95.19 289 SER B C 1
ATOM 5521 O O . SER B 1 289 ? -3.764 -25.875 -6.188 1 95.19 289 SER B O 1
ATOM 5523 N N . VAL B 1 290 ? -1.859 -25.047 -5.363 1 94.19 290 VAL B N 1
ATOM 5524 C CA . VAL B 1 290 ? -2.324 -25.203 -3.988 1 94.19 290 VAL B CA 1
ATOM 5525 C C . VAL B 1 290 ? -3.029 -23.938 -3.527 1 94.19 290 VAL B C 1
ATOM 5527 O O . VAL B 1 290 ? -4.113 -24 -2.939 1 94.19 290 VAL B O 1
ATOM 5530 N N . ILE B 1 291 ? -2.473 -22.812 -3.838 1 94.12 291 ILE B N 1
ATOM 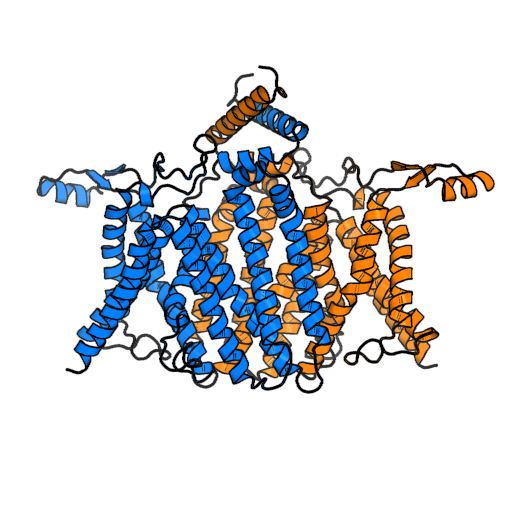5531 C CA . ILE B 1 291 ? -2.98 -21.562 -3.297 1 94.12 291 ILE B CA 1
ATOM 5532 C C . ILE B 1 291 ? -3.801 -20.828 -4.359 1 94.12 291 ILE B C 1
ATOM 5534 O O . ILE B 1 291 ? -4.77 -20.141 -4.039 1 94.12 291 ILE B O 1
ATOM 5538 N N . GLY B 1 292 ? -3.447 -20.984 -5.562 1 92.31 292 GLY B N 1
ATOM 5539 C CA . GLY B 1 292 ? -4.121 -20.312 -6.66 1 92.31 292 GLY B CA 1
ATOM 5540 C C . GLY B 1 292 ? -5.629 -20.469 -6.629 1 92.31 292 GLY B C 1
ATOM 5541 O O . GLY B 1 292 ? -6.367 -19.484 -6.734 1 92.31 292 GLY B O 1
ATOM 5542 N N . PRO B 1 293 ? -6.086 -21.641 -6.418 1 90.56 293 PRO B N 1
ATOM 5543 C CA . PRO B 1 293 ? -7.531 -21.875 -6.438 1 90.56 293 PRO B CA 1
ATOM 5544 C C . PRO B 1 293 ? -8.273 -21.078 -5.371 1 90.56 293 PRO B C 1
ATOM 5546 O O . PRO B 1 293 ? -9.469 -20.797 -5.52 1 90.56 293 PRO B O 1
ATOM 5549 N N . PHE B 1 294 ? -7.621 -20.719 -4.363 1 91.69 294 PHE B N 1
ATOM 5550 C CA . PHE B 1 294 ? -8.273 -19.969 -3.299 1 91.69 294 PHE B CA 1
ATOM 5551 C C . PHE B 1 294 ? -8.648 -18.562 -3.77 1 91.69 294 PHE B C 1
ATOM 5553 O O . PHE B 1 294 ? -9.539 -17.938 -3.199 1 91.69 294 PHE B O 1
ATOM 5560 N N . GLY B 1 295 ? -7.91 -18.078 -4.754 1 89.88 295 GLY B N 1
ATOM 5561 C CA . GLY B 1 295 ? -8.375 -16.859 -5.383 1 89.88 295 GLY B CA 1
ATOM 5562 C C . GLY B 1 295 ? -9.742 -17 -6.031 1 89.88 295 GLY B C 1
ATOM 5563 O O . GLY B 1 295 ? -10.578 -16.109 -5.93 1 89.88 295 GLY B O 1
ATOM 5564 N N . GLY B 1 296 ? -9.953 -18.094 -6.633 1 87.88 296 GLY B N 1
ATOM 5565 C CA . GLY B 1 296 ? -11.242 -18.391 -7.234 1 87.88 296 GLY B CA 1
ATOM 5566 C C . GLY B 1 296 ? -12.344 -18.625 -6.211 1 87.88 296 GLY B C 1
ATOM 5567 O O . GLY B 1 296 ? -13.484 -18.203 -6.41 1 87.88 296 GLY B O 1
ATOM 5568 N N . PHE B 1 297 ? -12.008 -19.281 -5.156 1 88.81 297 PHE B N 1
ATOM 5569 C CA . PHE B 1 297 ? -12.977 -19.484 -4.086 1 88.81 297 PHE B CA 1
ATOM 5570 C C . PHE B 1 297 ? -13.422 -18.156 -3.488 1 88.81 297 PHE B C 1
ATOM 5572 O O . PHE B 1 297 ? -14.594 -17.984 -3.16 1 88.81 297 PHE B O 1
ATOM 5579 N N . PHE B 1 298 ? -12.461 -17.344 -3.359 1 90.44 298 PHE B N 1
ATOM 5580 C CA . PHE B 1 298 ? -12.75 -16.016 -2.836 1 90.44 298 PHE B CA 1
ATOM 5581 C C . PHE B 1 298 ? -13.734 -15.281 -3.74 1 90.44 298 PHE B C 1
ATOM 5583 O O . PHE B 1 298 ? -14.719 -14.703 -3.264 1 90.44 298 PHE B O 1
ATOM 5590 N N . ALA B 1 299 ? -13.461 -15.328 -5.008 1 87.31 299 ALA B N 1
ATOM 5591 C CA . ALA B 1 299 ? -14.336 -14.672 -5.977 1 87.31 299 ALA B CA 1
ATOM 5592 C C . ALA B 1 299 ? -15.727 -15.305 -5.977 1 87.31 299 ALA B C 1
ATOM 5594 O O . ALA B 1 299 ? -16.734 -14.602 -6.09 1 87.31 299 ALA B O 1
ATOM 5595 N N . SER B 1 300 ? -15.797 -16.578 -5.879 1 86.5 300 SER B N 1
ATOM 5596 C CA . SER B 1 300 ? -17.078 -17.281 -5.828 1 86.5 300 SER B CA 1
ATOM 5597 C C . SER B 1 300 ? -17.875 -16.891 -4.586 1 86.5 300 SER B C 1
ATOM 5599 O O . SER B 1 300 ? -19.078 -16.672 -4.664 1 86.5 300 SER B O 1
ATOM 5601 N N . GLY B 1 301 ? -17.156 -16.875 -3.498 1 86 301 GLY B N 1
ATOM 5602 C CA . GLY B 1 301 ? -17.812 -16.406 -2.287 1 86 301 GLY B CA 1
ATOM 5603 C C . GLY B 1 301 ? -18.344 -14.984 -2.408 1 86 301 GLY B C 1
ATOM 5604 O O . GLY B 1 301 ? -19.453 -14.688 -1.939 1 86 301 GLY B O 1
ATOM 5605 N N . PHE B 1 302 ? -17.594 -14.242 -3.008 1 86.12 302 PHE B N 1
ATOM 5606 C CA . PHE B 1 302 ? -18 -12.859 -3.234 1 86.12 302 PHE B CA 1
ATOM 5607 C C . PHE B 1 302 ? -19.25 -12.789 -4.086 1 86.12 302 PHE B C 1
ATOM 5609 O O . PHE B 1 302 ? -20.188 -12.055 -3.764 1 86.12 302 PHE B O 1
ATOM 5616 N N . LYS B 1 303 ? -19.25 -13.531 -5.117 1 85 303 LYS B N 1
ATOM 5617 C CA . LYS B 1 303 ? -20.406 -13.562 -5.996 1 85 303 LYS B CA 1
ATOM 5618 C C . LYS B 1 303 ? -21.656 -14.023 -5.242 1 85 303 LYS B C 1
ATOM 5620 O O . LYS B 1 303 ? -22.734 -13.461 -5.414 1 85 303 LYS B O 1
ATOM 5625 N N . ARG B 1 304 ? -21.484 -14.906 -4.434 1 84.06 304 ARG B N 1
ATOM 5626 C CA . ARG B 1 304 ? -22.594 -15.414 -3.646 1 84.06 304 ARG B CA 1
ATOM 5627 C C . ARG B 1 304 ? -23.062 -14.383 -2.623 1 84.06 304 ARG B C 1
ATOM 5629 O O . ARG B 1 304 ? -24.25 -14.289 -2.324 1 84.06 304 ARG B O 1
ATOM 5636 N N . ALA B 1 305 ? -22.172 -13.711 -2.107 1 83.06 305 ALA B N 1
ATOM 5637 C CA . ALA B 1 305 ? -22.516 -12.664 -1.142 1 83.06 305 ALA B CA 1
ATOM 5638 C C . ALA B 1 305 ? -23.422 -11.617 -1.76 1 83.06 305 ALA B C 1
ATOM 5640 O O . ALA B 1 305 ? -24.328 -11.102 -1.093 1 83.06 305 ALA B O 1
ATOM 5641 N N . PHE B 1 306 ? -23.266 -11.375 -2.984 1 81.06 306 PHE B N 1
ATOM 5642 C CA . PHE B 1 306 ? -24.031 -10.336 -3.648 1 81.06 306 PHE B CA 1
ATOM 5643 C C . PHE B 1 306 ? -25.125 -10.945 -4.523 1 81.06 306 PHE B C 1
ATOM 5645 O O . PHE B 1 306 ? -25.812 -10.234 -5.25 1 81.06 306 PHE B O 1
ATO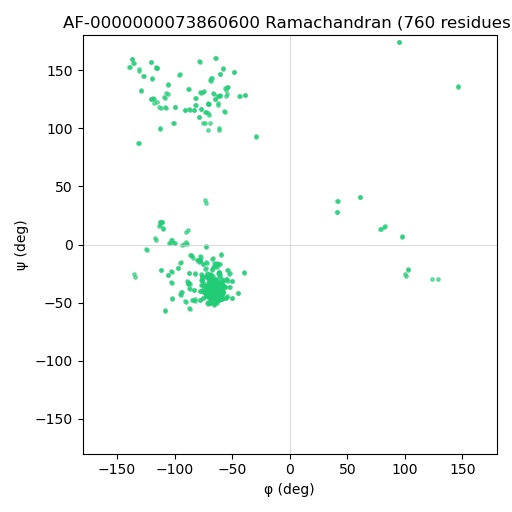M 5652 N N . LYS B 1 307 ? -25.203 -12.289 -4.492 1 81.62 307 LYS B N 1
ATOM 5653 C CA . LYS B 1 307 ? -26.219 -13.039 -5.203 1 81.62 307 LYS B CA 1
ATOM 5654 C C . LYS B 1 307 ? -26.141 -12.805 -6.711 1 81.62 307 LYS B C 1
ATOM 5656 O O . LYS B 1 307 ? -27.156 -12.547 -7.359 1 81.62 307 LYS B O 1
ATOM 5661 N N . ILE B 1 308 ? -24.891 -12.766 -7.156 1 77.69 308 ILE B N 1
ATOM 5662 C CA . ILE B 1 308 ? -24.656 -12.641 -8.594 1 77.69 308 ILE B CA 1
ATOM 5663 C C . ILE B 1 308 ? -23.938 -13.891 -9.109 1 77.69 308 ILE B C 1
ATOM 5665 O O . ILE B 1 308 ? -23.297 -14.602 -8.336 1 77.69 308 ILE B O 1
ATOM 5669 N N . LYS B 1 309 ? -24.125 -14.195 -10.336 1 74.06 309 LYS B N 1
ATOM 5670 C CA . LYS B 1 309 ? -23.5 -15.391 -10.914 1 74.06 309 LYS B CA 1
ATOM 5671 C C . LYS B 1 309 ? -22.141 -15.062 -11.508 1 74.06 309 LYS B C 1
ATOM 5673 O O . LYS B 1 309 ? -21.172 -15.797 -11.297 1 74.06 309 LYS B O 1
ATOM 5678 N N . ASP B 1 310 ? -22.156 -13.953 -12.336 1 77.5 310 ASP B N 1
ATOM 5679 C CA . ASP B 1 310 ? -20.922 -13.508 -12.961 1 77.5 310 ASP B CA 1
ATOM 5680 C C . ASP B 1 310 ? -20.672 -12.023 -12.68 1 77.5 310 ASP B C 1
ATOM 5682 O O . ASP B 1 310 ? -21.625 -11.25 -12.539 1 77.5 310 ASP B O 1
ATOM 5686 N N . PHE B 1 311 ? -19.469 -11.664 -12.531 1 74.06 311 PHE B N 1
ATOM 5687 C CA . PHE B 1 311 ? -19.109 -10.281 -12.266 1 74.06 311 PHE B CA 1
ATOM 5688 C C . PHE B 1 311 ? -19.609 -9.367 -13.375 1 74.06 311 PHE B C 1
ATOM 5690 O O . PHE B 1 311 ? -19.844 -8.172 -13.156 1 74.06 311 PHE B O 1
ATOM 5697 N N . GLY B 1 312 ? -19.625 -9.961 -14.578 1 64.94 312 GLY B N 1
ATOM 5698 C CA . GLY B 1 312 ? -20.062 -9.172 -15.719 1 64.94 312 GLY B CA 1
ATOM 5699 C C . GLY B 1 312 ? -21.578 -9.055 -15.828 1 64.94 312 GLY B C 1
ATOM 5700 O O . GLY B 1 312 ? -22.094 -8.383 -16.719 1 64.94 312 GLY B O 1
ATOM 5701 N N . ASP B 1 313 ? -22.312 -9.844 -15.117 1 62.81 313 ASP B N 1
ATOM 5702 C CA . ASP B 1 313 ? -23.766 -9.953 -15.227 1 62.81 313 ASP B CA 1
ATOM 5703 C C . ASP B 1 313 ? -24.422 -8.578 -15.109 1 62.81 313 ASP B C 1
ATOM 5705 O O . ASP B 1 313 ? -25.531 -8.375 -15.594 1 62.81 313 ASP B O 1
ATOM 5709 N N . VAL B 1 314 ? -23.719 -7.746 -14.469 1 53.38 314 VAL B N 1
ATOM 5710 C CA . VAL B 1 314 ? -24.406 -6.457 -14.445 1 53.38 314 VAL B CA 1
ATOM 5711 C C . VAL B 1 314 ? -24.5 -5.891 -15.859 1 53.38 314 VAL B C 1
ATOM 5713 O O . VAL B 1 314 ? -25.312 -5.004 -16.125 1 53.38 314 VAL B O 1
ATOM 5716 N N . ILE B 1 315 ? -23.641 -6.488 -16.781 1 46.59 315 ILE B N 1
ATOM 5717 C CA . ILE B 1 315 ? -23.75 -6.242 -18.203 1 46.59 315 ILE B CA 1
ATOM 5718 C C . ILE B 1 315 ? -24.203 -7.52 -18.922 1 46.59 315 ILE B C 1
ATOM 5720 O O . ILE B 1 315 ? -23.453 -8.5 -18.969 1 46.59 315 ILE B O 1
ATOM 5724 N N . PRO B 1 316 ? -25.344 -7.77 -19.281 1 49.81 316 PRO B N 1
ATOM 5725 C CA . PRO B 1 316 ? -25.891 -8.984 -19.891 1 49.81 316 PRO B CA 1
ATOM 5726 C C . PRO B 1 316 ? -25 -9.547 -20.984 1 49.81 316 PRO B C 1
ATOM 5728 O O . PRO B 1 316 ? -24.516 -8.797 -21.844 1 49.81 316 PRO B O 1
ATOM 5731 N N . GLY B 1 317 ? -24.562 -11.016 -20.984 1 46.97 317 GLY B N 1
ATOM 5732 C CA . GLY B 1 317 ? -23.953 -11.75 -22.078 1 46.97 317 GLY B CA 1
ATOM 5733 C C . GLY B 1 317 ? -22.453 -11.883 -21.953 1 46.97 317 GLY B C 1
ATOM 5734 O O . GLY B 1 317 ? -21.812 -12.641 -22.688 1 46.97 317 GLY B O 1
ATOM 5735 N N . HIS B 1 318 ? -21.797 -11 -21.266 1 47.03 318 HIS B N 1
ATOM 5736 C CA . HIS B 1 318 ? -20.344 -11.023 -21.297 1 47.03 318 HIS B CA 1
ATOM 5737 C C . HIS B 1 318 ? -19.781 -11.664 -20.031 1 47.03 318 HIS B C 1
ATOM 5739 O O . HIS B 1 318 ? -20.297 -11.43 -18.922 1 47.03 318 HIS B O 1
ATOM 5745 N N . GLY B 1 319 ? -19.266 -12.984 -20.078 1 56.56 319 GLY B N 1
ATOM 5746 C CA . GLY B 1 319 ? -18.516 -13.531 -18.953 1 56.56 319 GLY B CA 1
ATOM 5747 C C . GLY B 1 319 ? -17.594 -12.516 -18.297 1 56.56 319 GLY B C 1
ATOM 5748 O O . GLY B 1 319 ? -17.125 -11.594 -18.953 1 56.56 319 GLY B O 1
ATOM 5749 N N . GLY B 1 320 ? -17.656 -12.344 -16.938 1 67.94 320 GLY B N 1
ATOM 5750 C CA . GLY B 1 320 ? -16.906 -11.328 -16.219 1 67.94 320 GLY B CA 1
ATOM 5751 C C . GLY B 1 320 ? -15.406 -11.5 -16.328 1 67.94 320 GLY B C 1
ATOM 5752 O O . GLY B 1 320 ? -14.891 -12.617 -16.203 1 67.94 320 GLY B O 1
ATOM 5753 N N . MET B 1 321 ? -14.695 -10.562 -16.844 1 74.88 321 MET B N 1
ATOM 5754 C CA . MET B 1 321 ? -13.234 -10.555 -16.906 1 74.88 321 MET B CA 1
ATOM 5755 C C . MET B 1 321 ? -12.625 -10.852 -15.547 1 74.88 321 MET B C 1
ATOM 5757 O O . MET B 1 321 ? -11.617 -11.562 -15.453 1 74.88 321 MET B O 1
ATOM 5761 N N . MET B 1 322 ? -13.375 -10.414 -14.539 1 77.94 322 MET B N 1
ATOM 5762 C CA . MET B 1 322 ? -12.859 -10.602 -13.188 1 77.94 322 MET B CA 1
ATOM 5763 C C . MET B 1 322 ? -12.852 -12.078 -12.805 1 77.94 322 MET B C 1
ATOM 5765 O O . MET B 1 322 ? -11.969 -12.523 -12.062 1 77.94 322 MET B O 1
ATOM 5769 N N . ASP B 1 323 ? -13.727 -12.805 -13.352 1 79.62 323 ASP B N 1
ATOM 5770 C CA . ASP B 1 323 ? -13.812 -14.234 -13.062 1 79.62 323 ASP B CA 1
ATOM 5771 C C . ASP B 1 323 ? -12.594 -14.977 -13.609 1 79.62 323 ASP B C 1
ATOM 5773 O O . ASP B 1 323 ? -12.203 -16.016 -13.086 1 79.62 323 ASP B O 1
ATOM 5777 N N . ARG B 1 324 ? -12 -14.32 -14.547 1 72.88 324 ARG B N 1
ATOM 5778 C CA . ARG B 1 324 ? -10.875 -14.969 -15.211 1 72.88 324 ARG B CA 1
ATOM 5779 C C . ARG B 1 324 ? -9.555 -14.547 -14.578 1 72.88 324 ARG B C 1
ATOM 5781 O O . ARG B 1 324 ? -8.539 -15.227 -14.734 1 72.88 324 ARG B O 1
ATOM 5788 N N . PHE B 1 325 ? -9.609 -13.531 -13.844 1 82.25 325 PHE B N 1
ATOM 5789 C CA . PHE B 1 325 ? -8.344 -12.961 -13.391 1 82.25 325 PHE B CA 1
ATOM 5790 C C . PHE B 1 325 ? -8.211 -13.055 -11.875 1 82.25 325 PHE B C 1
ATOM 5792 O O . PHE B 1 325 ? -7.223 -12.594 -11.305 1 82.25 325 PHE B O 1
ATOM 5799 N N . ASP B 1 326 ? -9.133 -13.656 -11.273 1 85.94 326 ASP B N 1
ATOM 5800 C CA . ASP B 1 326 ? -9.102 -13.734 -9.82 1 85.94 326 ASP B CA 1
ATOM 5801 C C . ASP B 1 326 ? -7.902 -14.547 -9.336 1 85.94 326 ASP B C 1
ATOM 5803 O O . ASP B 1 326 ? -7.184 -14.117 -8.43 1 85.94 326 ASP B O 1
ATOM 5807 N N . CYS B 1 327 ? -7.609 -15.633 -10.016 1 89.81 327 CYS B N 1
ATOM 5808 C CA . CYS B 1 327 ? -6.461 -16.453 -9.641 1 89.81 327 CYS B CA 1
ATOM 5809 C C . CYS B 1 327 ? -5.156 -15.805 -10.102 1 89.81 327 CYS B C 1
ATOM 5811 O O . CYS B 1 327 ? -4.141 -15.906 -9.414 1 89.81 327 CYS B O 1
ATOM 5813 N N . GLN B 1 328 ? -5.246 -15.094 -11.172 1 90 328 GLN B N 1
ATOM 5814 C CA . GLN B 1 328 ? -4.055 -14.469 -11.734 1 90 328 GLN B CA 1
ATOM 5815 C C . GLN B 1 328 ? -3.529 -13.359 -10.828 1 90 328 GLN B C 1
ATOM 5817 O O . GLN B 1 328 ? -2.318 -13.172 -10.703 1 90 328 GLN B O 1
ATOM 5822 N N . TYR B 1 329 ? -4.461 -12.688 -10.195 1 90.69 329 TYR B N 1
ATOM 5823 C CA . TYR B 1 329 ? -4.062 -11.594 -9.32 1 90.69 329 TYR B CA 1
ATOM 5824 C C . TYR B 1 329 ? -3.281 -12.109 -8.117 1 90.69 329 TYR B C 1
ATOM 5826 O O . TYR B 1 329 ? -2.268 -11.523 -7.73 1 90.69 329 TYR B O 1
ATOM 5834 N N . LEU B 1 330 ? -3.725 -13.195 -7.602 1 91.75 330 LEU B N 1
ATOM 5835 C CA . LEU B 1 330 ? -3.012 -13.781 -6.473 1 91.75 330 LEU B CA 1
ATOM 5836 C C . LEU B 1 330 ? -1.629 -14.266 -6.895 1 91.75 330 LEU B C 1
ATOM 5838 O O . LEU B 1 330 ? -0.649 -14.07 -6.172 1 91.75 330 LEU B O 1
ATOM 5842 N N . MET B 1 331 ? -1.522 -14.82 -8.023 1 94.56 331 MET B N 1
ATOM 5843 C CA . MET B 1 331 ? -0.268 -15.336 -8.562 1 94.56 331 MET B CA 1
ATOM 5844 C C . MET B 1 331 ? 0.723 -14.203 -8.82 1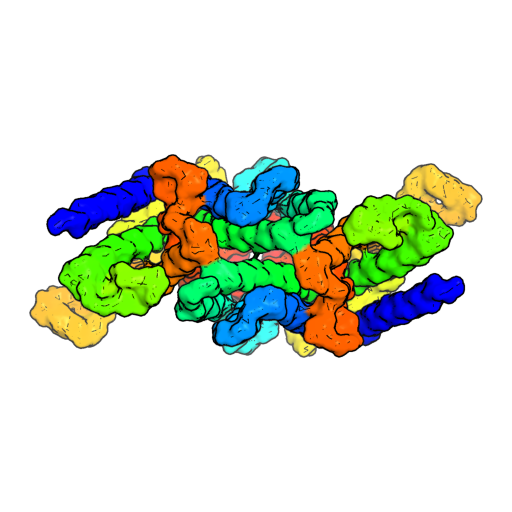 94.56 331 MET B C 1
ATOM 5846 O O . MET B 1 331 ? 1.926 -14.367 -8.602 1 94.56 331 MET B O 1
ATOM 5850 N N . ALA B 1 332 ? 0.171 -13.117 -9.211 1 93.94 332 ALA B N 1
ATOM 5851 C CA . ALA B 1 332 ? 1.027 -11.977 -9.539 1 93.94 332 ALA B CA 1
ATOM 5852 C C . ALA B 1 332 ? 1.81 -11.508 -8.312 1 93.94 332 ALA B C 1
ATOM 5854 O O . ALA B 1 332 ? 3.01 -11.242 -8.398 1 93.94 332 ALA B O 1
ATOM 5855 N N . THR B 1 333 ? 1.168 -11.375 -7.207 1 94.69 333 THR B N 1
ATOM 5856 C CA . THR B 1 333 ? 1.842 -10.953 -5.984 1 94.69 333 THR B CA 1
ATOM 5857 C C . THR B 1 333 ? 2.895 -11.977 -5.57 1 94.69 333 THR B C 1
ATOM 5859 O O . THR B 1 333 ? 4 -11.609 -5.172 1 94.69 333 THR B O 1
ATOM 5862 N N . PHE B 1 334 ? 2.555 -13.234 -5.73 1 96.31 334 PHE B N 1
ATOM 5863 C CA . PHE B 1 334 ? 3.492 -14.281 -5.348 1 96.31 334 PHE B CA 1
ATOM 5864 C C . PHE B 1 334 ? 4.762 -14.203 -6.191 1 96.31 334 PHE B C 1
ATOM 5866 O O . PHE B 1 334 ? 5.871 -14.266 -5.656 1 96.31 334 PHE B O 1
ATOM 5873 N N . VAL B 1 335 ? 4.59 -14.039 -7.449 1 96.62 335 VAL B N 1
ATOM 5874 C CA . VAL B 1 335 ? 5.73 -14.008 -8.359 1 96.62 335 VAL B CA 1
ATOM 5875 C C . VAL B 1 335 ? 6.613 -12.805 -8.031 1 96.62 335 VAL B C 1
ATOM 5877 O O . VAL B 1 335 ? 7.844 -12.914 -8.031 1 96.62 335 VAL B O 1
ATOM 5880 N N . THR B 1 336 ? 5.996 -11.711 -7.773 1 94.38 336 THR B N 1
ATOM 5881 C CA . THR B 1 336 ? 6.75 -10.508 -7.449 1 94.38 336 THR B CA 1
ATOM 5882 C C . THR B 1 336 ? 7.578 -10.703 -6.184 1 94.38 336 THR B C 1
ATOM 5884 O O . THR B 1 336 ? 8.766 -10.375 -6.152 1 94.38 336 THR B O 1
ATOM 5887 N N . VAL B 1 337 ? 6.938 -11.219 -5.195 1 93.5 337 VAL B N 1
ATOM 5888 C CA . VAL B 1 337 ? 7.637 -11.469 -3.938 1 93.5 337 VAL B CA 1
ATOM 5889 C C . VAL B 1 337 ? 8.742 -12.5 -4.152 1 93.5 337 VAL B C 1
ATOM 5891 O O . VAL B 1 337 ? 9.828 -12.383 -3.584 1 93.5 337 VAL B O 1
ATOM 5894 N N . TYR B 1 338 ? 8.469 -13.477 -4.977 1 93.88 338 TYR B N 1
ATOM 5895 C CA . TYR B 1 338 ? 9.438 -14.516 -5.281 1 93.88 338 TYR B CA 1
ATOM 5896 C C . TYR B 1 338 ? 10.664 -13.938 -5.977 1 93.88 338 TYR B C 1
ATOM 5898 O O . TYR B 1 338 ? 11.797 -14.25 -5.609 1 93.88 338 TYR B O 1
ATOM 5906 N N . ILE B 1 339 ? 10.477 -13.109 -6.93 1 91.38 339 ILE B N 1
ATOM 5907 C CA . ILE B 1 339 ? 11.562 -12.477 -7.668 1 91.38 339 ILE B CA 1
ATOM 5908 C C . ILE B 1 339 ? 12.398 -11.625 -6.719 1 91.38 339 ILE B C 1
ATOM 5910 O O . ILE B 1 339 ? 13.633 -11.719 -6.719 1 91.38 339 ILE B O 1
ATOM 5914 N N . ASN B 1 340 ? 11.781 -10.844 -5.906 1 85.69 340 ASN B N 1
ATOM 5915 C CA . ASN B 1 340 ? 12.477 -9.906 -5.031 1 85.69 340 ASN B CA 1
ATOM 5916 C C . ASN B 1 340 ? 13.258 -10.641 -3.938 1 85.69 340 ASN B C 1
ATOM 5918 O O . ASN B 1 340 ? 14.289 -10.156 -3.477 1 85.69 340 ASN B O 1
ATOM 5922 N N . THR B 1 341 ? 12.781 -11.781 -3.586 1 86.06 341 THR B N 1
ATOM 5923 C CA . THR B 1 341 ? 13.391 -12.484 -2.459 1 86.06 341 THR B CA 1
ATOM 5924 C C . THR B 1 341 ? 14.453 -13.469 -2.941 1 86.06 341 THR B C 1
ATOM 5926 O O . THR B 1 341 ? 15.531 -13.555 -2.355 1 86.06 341 THR B O 1
ATOM 5929 N N . PHE B 1 342 ? 14.195 -14.18 -4.027 1 86.12 342 PHE B N 1
ATOM 5930 C CA . PHE B 1 342 ? 15.047 -15.312 -4.363 1 86.12 342 PHE B CA 1
ATOM 5931 C C . PHE B 1 342 ? 15.859 -15.031 -5.617 1 86.12 342 PHE B C 1
ATOM 5933 O O . PHE B 1 342 ? 16.891 -15.672 -5.852 1 86.12 342 PHE B O 1
ATOM 5940 N N . ILE B 1 343 ? 15.383 -14.109 -6.406 1 83 343 ILE B N 1
ATOM 5941 C CA . ILE B 1 343 ? 16.031 -13.953 -7.707 1 83 343 ILE B CA 1
ATOM 5942 C C . ILE B 1 343 ? 16.828 -12.656 -7.73 1 83 343 ILE B C 1
ATOM 5944 O O . ILE B 1 343 ? 17.969 -12.633 -8.195 1 83 343 ILE B O 1
ATOM 5948 N N . SER B 1 344 ? 16.078 -11.43 -7.43 1 70.25 344 SER B N 1
ATOM 5949 C CA . SER B 1 344 ? 16.656 -10.102 -7.637 1 70.25 344 SER B CA 1
ATOM 5950 C C . SER B 1 344 ? 17.891 -9.891 -6.77 1 70.25 344 SER B C 1
ATOM 5952 O O . SER B 1 344 ? 17.844 -10.141 -5.562 1 70.25 344 SER B O 1
ATOM 5954 N N . GLU B 1 345 ? 18.984 -10.086 -7.398 1 57.62 345 GLU B N 1
ATOM 5955 C CA . GLU B 1 345 ? 20.203 -9.531 -6.816 1 57.62 345 GLU B CA 1
ATOM 5956 C C . GLU B 1 345 ? 20.25 -8.016 -6.992 1 57.62 345 GLU B C 1
ATOM 5958 O O . GLU B 1 345 ? 19.812 -7.492 -8.016 1 57.62 345 GLU B O 1
ATOM 5963 N N . THR B 1 346 ? 20 -7.273 -5.949 1 51.34 346 THR B N 1
ATOM 5964 C CA . THR B 1 346 ? 20.094 -5.832 -6.129 1 51.34 346 THR B CA 1
ATOM 5965 C C . THR B 1 346 ? 21.109 -5.488 -7.215 1 51.34 346 THR B C 1
ATOM 5967 O O . THR B 1 346 ? 22.281 -5.863 -7.117 1 51.34 346 THR B O 1
ATOM 5970 N N . SER B 1 347 ? 20.641 -5.348 -8.43 1 51.47 347 SER B N 1
ATOM 5971 C CA . SER B 1 347 ? 21.516 -5.031 -9.555 1 51.47 347 SER B CA 1
ATOM 5972 C C . SER B 1 347 ? 22.312 -3.76 -9.305 1 51.47 347 SER B C 1
ATOM 5974 O O . SER B 1 347 ? 21.75 -2.742 -8.883 1 51.47 347 SER B O 1
ATOM 5976 N N . PRO B 1 348 ? 23.562 -3.855 -9.195 1 58.12 348 PRO B N 1
ATOM 5977 C CA . PRO B 1 348 ? 24.406 -2.654 -9.078 1 58.12 348 PRO B CA 1
ATOM 5978 C C . PRO B 1 348 ? 23.938 -1.526 -10 1 58.12 348 PRO B C 1
ATOM 5980 O O . PRO B 1 348 ? 24.031 -0.351 -9.641 1 58.12 348 PRO B O 1
ATOM 5983 N N . GLN B 1 349 ? 23.297 -1.955 -10.961 1 51.5 349 GLN B N 1
ATOM 5984 C CA . GLN B 1 349 ? 22.875 -0.95 -11.93 1 51.5 349 GLN B CA 1
ATOM 5985 C C . GLN B 1 349 ? 21.703 -0.133 -11.406 1 51.5 349 GLN B C 1
ATOM 5987 O O . GLN B 1 349 ? 21.656 1.087 -11.578 1 51.5 349 GLN B O 1
ATOM 5992 N N . LYS B 1 350 ? 20.906 -0.783 -10.844 1 56.44 350 LYS B N 1
ATOM 5993 C CA . LYS B 1 350 ? 19.766 -0.052 -10.289 1 56.44 350 LYS B CA 1
ATOM 5994 C C . LYS B 1 350 ? 20.219 0.903 -9.188 1 56.44 350 LYS B C 1
ATOM 5996 O O . LYS B 1 350 ? 19.719 2.033 -9.102 1 56.44 350 LYS B O 1
ATOM 6001 N N . LEU B 1 351 ? 21.062 0.381 -8.398 1 62.25 351 LEU B N 1
ATOM 6002 C CA . LEU B 1 351 ? 21.594 1.26 -7.363 1 62.25 351 LEU B CA 1
ATOM 6003 C C . LEU B 1 351 ? 22.375 2.42 -7.988 1 62.25 351 LEU B C 1
ATOM 6005 O O . LEU B 1 351 ? 22.328 3.543 -7.48 1 62.25 351 LEU B O 1
ATOM 6009 N N . LEU B 1 352 ? 23.047 2.062 -9.133 1 61.62 352 LEU B N 1
ATOM 6010 C CA . LEU B 1 352 ? 23.797 3.1 -9.812 1 61.62 352 LEU B CA 1
ATOM 6011 C C . LEU B 1 352 ? 22.875 4.184 -10.359 1 61.62 352 LEU B C 1
ATOM 6013 O O . LEU B 1 352 ? 23.203 5.371 -10.305 1 61.62 352 LEU B O 1
ATOM 6017 N N . GLN B 1 353 ? 21.828 3.807 -10.766 1 56.22 353 GLN B N 1
ATOM 6018 C CA . GLN B 1 353 ? 20.859 4.762 -11.305 1 56.22 353 GLN B CA 1
ATOM 6019 C C . GLN B 1 353 ? 20.328 5.68 -10.203 1 56.22 353 GLN B C 1
ATOM 6021 O O . GLN B 1 353 ? 20.125 6.875 -10.438 1 56.22 353 GLN B O 1
ATOM 6026 N N . LYS B 1 354 ? 20.125 5.105 -9.094 1 61.03 354 LYS B N 1
ATOM 6027 C CA . LYS B 1 354 ? 19.703 5.918 -7.961 1 61.03 354 LYS B CA 1
ATOM 6028 C C . LYS B 1 354 ? 20.812 6.883 -7.539 1 61.03 354 LYS B C 1
ATOM 6030 O O . LYS B 1 354 ? 20.531 8.008 -7.121 1 61.03 354 LYS B O 1
ATOM 6035 N N . VAL B 1 355 ? 22.047 6.371 -7.781 1 66.25 355 VAL B N 1
ATOM 6036 C CA . VAL B 1 355 ? 23.188 7.211 -7.449 1 66.25 355 VAL B CA 1
ATOM 6037 C C . VAL B 1 355 ? 23.266 8.391 -8.414 1 66.25 355 VAL B C 1
ATOM 6039 O O . VAL B 1 355 ? 23.609 9.508 -8.016 1 66.25 355 VAL B O 1
ATOM 6042 N N . TYR B 1 356 ? 22.828 8.148 -9.648 1 58.59 356 TYR B N 1
ATOM 6043 C CA . TYR B 1 356 ? 22.906 9.18 -10.672 1 58.59 356 TYR B CA 1
ATOM 6044 C C . TYR B 1 356 ? 21.891 10.289 -10.414 1 58.59 356 TYR B C 1
ATOM 6046 O O . TYR B 1 356 ? 22.016 11.398 -10.93 1 58.59 356 TYR B O 1
ATOM 6054 N N . MET B 1 357 ? 21 9.992 -9.609 1 56.47 357 MET B N 1
ATOM 6055 C CA . MET B 1 357 ? 19.969 10.984 -9.312 1 56.47 357 MET B CA 1
ATOM 6056 C C . MET B 1 357 ? 20.453 11.945 -8.219 1 56.47 357 MET B C 1
ATOM 6058 O O . MET B 1 357 ? 19.812 12.969 -7.969 1 56.47 357 MET B O 1
ATOM 6062 N N . LEU B 1 358 ? 21.562 11.516 -7.648 1 62.78 358 LEU B N 1
ATOM 6063 C CA . LEU B 1 358 ? 22.156 12.383 -6.629 1 62.78 358 LEU B CA 1
ATOM 6064 C C . LEU B 1 358 ? 22.906 13.539 -7.273 1 62.78 358 LEU B C 1
ATOM 6066 O O . LEU B 1 358 ? 23.234 13.492 -8.461 1 62.78 358 LEU B O 1
ATOM 6070 N N . LYS B 1 359 ? 23.047 14.531 -6.527 1 64.06 359 LYS B N 1
ATOM 6071 C CA . LYS B 1 359 ? 23.906 15.633 -6.965 1 64.06 359 LYS B CA 1
ATOM 6072 C C . LYS B 1 359 ? 25.328 15.156 -7.18 1 64.06 359 LYS B C 1
ATOM 6074 O O . LYS B 1 359 ? 25.797 14.219 -6.527 1 64.06 359 LYS B O 1
ATOM 6079 N N . PRO B 1 360 ? 25.953 15.812 -8.18 1 67.25 360 PRO B N 1
ATOM 6080 C CA . PRO B 1 360 ? 27.328 15.398 -8.477 1 67.25 360 PRO B CA 1
ATOM 6081 C C . PRO B 1 360 ? 28.219 15.391 -7.242 1 67.25 360 PRO B C 1
ATOM 6083 O O . PRO B 1 360 ? 29.062 14.492 -7.086 1 67.25 360 PRO B O 1
ATOM 6086 N N . GLU B 1 361 ? 27.969 16.359 -6.41 1 71.81 361 GLU B N 1
ATOM 6087 C CA . GLU B 1 361 ? 28.781 16.391 -5.199 1 71.81 361 GLU B CA 1
ATOM 6088 C C . GLU B 1 361 ? 28.484 15.195 -4.301 1 71.81 361 GLU B C 1
ATOM 6090 O O . GLU B 1 361 ? 29.391 14.617 -3.703 1 71.81 361 GLU B O 1
ATOM 6095 N N . GLN B 1 362 ? 27.281 14.789 -4.293 1 71.38 362 GLN B N 1
ATOM 6096 C CA . GLN B 1 362 ? 26.875 13.648 -3.477 1 71.38 362 GLN B CA 1
ATOM 6097 C C . GLN B 1 362 ? 27.328 12.328 -4.113 1 71.38 362 GLN B C 1
ATOM 6099 O O . GLN B 1 362 ? 27.625 11.367 -3.408 1 71.38 362 GLN B O 1
ATOM 6104 N N . GLN B 1 363 ? 27.266 12.414 -5.363 1 73.44 363 GLN B N 1
ATOM 6105 C CA . GLN B 1 363 ? 27.797 11.242 -6.051 1 73.44 363 GLN B CA 1
ATOM 6106 C C . GLN B 1 363 ? 29.281 11.039 -5.73 1 73.44 363 GLN B C 1
ATOM 6108 O O . GLN B 1 363 ? 29.719 9.906 -5.5 1 73.44 363 GLN B O 1
ATOM 6113 N N . LEU B 1 364 ? 30.047 12.188 -5.738 1 75.69 364 LEU B N 1
ATOM 6114 C CA . LEU B 1 364 ? 31.453 12.117 -5.418 1 75.69 364 LEU B CA 1
ATOM 6115 C C . LEU B 1 364 ? 31.672 11.68 -3.973 1 75.69 364 LEU B C 1
ATOM 6117 O O . LEU B 1 364 ? 32.594 10.906 -3.682 1 75.69 364 LEU B O 1
ATOM 6121 N N . GLN B 1 365 ? 30.812 12.117 -3.225 1 76.19 365 GLN B N 1
ATOM 6122 C CA . GLN B 1 365 ? 30.906 11.695 -1.831 1 76.19 365 GLN B CA 1
ATOM 6123 C C . GLN B 1 365 ? 30.641 10.203 -1.689 1 76.19 365 GLN B C 1
ATOM 6125 O O . GLN B 1 365 ? 31.344 9.508 -0.958 1 76.19 365 GLN B O 1
ATOM 6130 N N . LEU B 1 366 ? 29.641 9.805 -2.33 1 75.94 366 LEU B N 1
ATOM 6131 C CA . LEU B 1 366 ? 29.328 8.375 -2.328 1 75.94 366 LEU B CA 1
ATOM 6132 C C . LEU B 1 366 ? 30.484 7.566 -2.906 1 75.94 366 LEU B C 1
ATOM 6134 O O . LEU B 1 366 ? 30.812 6.496 -2.395 1 75.94 366 LEU B O 1
ATOM 6138 N N . TYR B 1 367 ? 30.969 8.094 -3.918 1 79.06 367 TYR B N 1
ATOM 6139 C CA . TYR B 1 367 ? 32.125 7.453 -4.543 1 79.06 367 TYR B CA 1
ATOM 6140 C C . TYR B 1 367 ? 33.281 7.332 -3.564 1 79.06 367 TYR B C 1
ATOM 6142 O O . TYR B 1 367 ? 33.875 6.266 -3.438 1 79.06 367 TYR B O 1
ATOM 6150 N N . ASN B 1 368 ? 33.531 8.375 -2.881 1 78.44 368 ASN B N 1
ATOM 6151 C CA . ASN B 1 368 ? 34.625 8.367 -1.933 1 78.44 368 ASN B CA 1
ATOM 6152 C C . ASN B 1 368 ? 34.344 7.453 -0.745 1 78.44 368 ASN B C 1
ATOM 6154 O O . ASN B 1 368 ? 35.25 6.738 -0.284 1 78.44 368 ASN B O 1
ATOM 6158 N N . MET B 1 369 ? 33.188 7.492 -0.388 1 76.25 369 MET B N 1
ATOM 6159 C CA . MET B 1 369 ? 32.844 6.633 0.736 1 76.25 369 MET B CA 1
ATOM 6160 C C . MET B 1 369 ? 32.906 5.16 0.343 1 76.25 369 MET B C 1
ATOM 6162 O O . MET B 1 369 ? 33.375 4.328 1.125 1 76.25 369 MET B O 1
ATOM 6166 N N . LEU B 1 370 ? 32.375 5.02 -0.787 1 78.44 370 LEU B N 1
ATOM 6167 C CA . LEU B 1 370 ? 32.469 3.656 -1.302 1 78.44 370 LEU B CA 1
ATOM 6168 C C . LEU B 1 370 ? 33.906 3.23 -1.515 1 78.44 370 LEU B C 1
ATOM 6170 O O . LEU B 1 370 ? 34.281 2.092 -1.217 1 78.44 370 LEU B O 1
ATOM 6174 N N . GLN B 1 371 ? 34.688 4.137 -1.991 1 80.19 371 GLN B N 1
ATOM 6175 C CA . GLN B 1 371 ? 36.094 3.861 -2.188 1 80.19 371 GLN B CA 1
ATOM 6176 C C . GLN B 1 371 ? 36.781 3.543 -0.862 1 80.19 371 GLN B C 1
ATOM 6178 O O . GLN B 1 371 ? 37.531 2.566 -0.763 1 80.19 371 GLN B O 1
ATOM 6183 N N . ASP B 1 372 ? 36.5 4.285 0.017 1 77.31 372 ASP B N 1
ATOM 6184 C CA . ASP B 1 372 ? 37.125 4.102 1.33 1 77.31 372 ASP B CA 1
ATOM 6185 C C . ASP B 1 372 ? 36.719 2.758 1.936 1 77.31 372 ASP B C 1
ATOM 6187 O O . ASP B 1 372 ? 37.562 2.062 2.518 1 77.31 372 ASP B O 1
ATOM 6191 N N . SER B 1 373 ? 35.531 2.459 1.79 1 75.31 373 SER B N 1
ATOM 6192 C CA . SER B 1 373 ? 35.062 1.198 2.34 1 75.31 373 SER B CA 1
ATOM 6193 C C . SER B 1 373 ? 35.656 0.006 1.609 1 75.31 373 SER B C 1
ATOM 6195 O O . SER B 1 373 ? 36.031 -0.985 2.236 1 75.31 373 SER B O 1
ATOM 6197 N N . LEU B 1 374 ? 35.719 0.186 0.385 1 78.38 374 LEU B N 1
ATOM 6198 C CA . LEU B 1 374 ? 36.281 -0.901 -0.413 1 78.38 374 LEU B CA 1
ATOM 6199 C C . LEU B 1 374 ? 37.781 -1.071 -0.135 1 78.38 374 LEU B C 1
ATOM 6201 O O . LEU B 1 374 ? 38.281 -2.195 -0.104 1 78.38 374 LEU B O 1
ATOM 6205 N N . ILE B 1 375 ? 38.406 0.052 0.126 1 77.19 375 ILE B N 1
ATOM 6206 C CA . ILE B 1 375 ? 39.812 0.01 0.46 1 77.19 375 ILE B CA 1
ATOM 6207 C C . ILE B 1 375 ? 40 -0.591 1.852 1 77.19 375 ILE B C 1
ATOM 6209 O O . ILE B 1 375 ? 40.906 -1.421 2.062 1 77.19 375 ILE B O 1
ATOM 6213 N N . ALA B 1 376 ? 39.188 -0.265 2.625 1 73.94 376 ALA B N 1
ATOM 6214 C CA . ALA B 1 376 ? 39.25 -0.75 4 1 73.94 376 ALA B CA 1
ATOM 6215 C C . ALA B 1 376 ? 39 -2.254 4.07 1 73.94 376 ALA B C 1
ATOM 6217 O O . ALA B 1 376 ? 39.594 -2.947 4.914 1 73.94 376 ALA B O 1
ATOM 6218 N N . ARG B 1 377 ? 38.25 -2.689 3.182 1 73.94 377 ARG B N 1
ATOM 6219 C CA . ARG B 1 377 ? 37.906 -4.113 3.184 1 73.94 377 ARG B CA 1
ATOM 6220 C C . ARG B 1 377 ? 38.875 -4.895 2.287 1 73.94 377 ARG B C 1
ATOM 6222 O O . ARG B 1 377 ? 38.75 -6.109 2.139 1 73.94 377 ARG B O 1
ATOM 6229 N N . GLY B 1 378 ? 39.75 -4.133 1.74 1 70.44 378 GLY B N 1
ATOM 6230 C CA . GLY B 1 378 ? 40.812 -4.754 0.957 1 70.44 378 GLY B CA 1
ATOM 6231 C C . GLY B 1 378 ? 40.344 -5.16 -0.434 1 70.44 378 GLY B C 1
ATOM 6232 O O . GLY B 1 378 ? 40.969 -6.016 -1.068 1 70.44 378 GLY B O 1
ATOM 6233 N N . ILE B 1 379 ? 39.25 -4.727 -0.87 1 74.75 379 ILE B N 1
ATOM 6234 C CA . ILE B 1 379 ? 38.719 -5.102 -2.18 1 74.75 379 ILE B CA 1
ATOM 6235 C C . ILE B 1 379 ? 39.344 -4.211 -3.256 1 74.75 379 ILE B C 1
ATOM 6237 O O . ILE B 1 379 ? 39.594 -4.668 -4.371 1 74.75 379 ILE B O 1
ATOM 6241 N N . LEU B 1 380 ? 39.469 -2.943 -2.852 1 75 380 LEU B N 1
ATOM 6242 C CA . LEU B 1 380 ? 40.125 -1.979 -3.742 1 75 380 LEU B CA 1
ATOM 6243 C C . LEU B 1 380 ? 41.5 -1.587 -3.223 1 75 380 LEU B C 1
ATOM 6245 O O . LEU B 1 380 ? 41.656 -1.384 -2.02 1 75 380 LEU B O 1
ATOM 6249 N N . GLN B 1 381 ? 42.406 -1.729 -4.027 1 71.69 381 GLN B N 1
ATOM 6250 C CA . GLN B 1 381 ? 43.75 -1.301 -3.674 1 71.69 381 GLN B CA 1
ATOM 6251 C C . GLN B 1 381 ? 43.875 0.219 -3.717 1 71.69 381 GLN B C 1
ATOM 6253 O O . GLN B 1 381 ? 43.281 0.872 -4.578 1 71.69 381 GLN B O 1
ATOM 6258 N N . PRO B 1 382 ? 44.469 0.78 -2.646 1 67.94 382 PRO B N 1
ATOM 6259 C CA . PRO B 1 382 ? 44.688 2.227 -2.637 1 67.94 382 PRO B CA 1
ATOM 6260 C C . PRO B 1 382 ? 45.406 2.721 -3.898 1 67.94 382 PRO B C 1
ATOM 6262 O O . PRO B 1 382 ? 46.156 1.972 -4.523 1 67.94 382 PRO B O 1
#

Nearest PDB structures (foldseek):
  7jh5-assembly2_B  TM=1.905E-01  e=3.704E+00  synthetic construct
  7rtv-assembly1_A  TM=1.421E-01  e=3.543E+00  Mus musculus
  4ac8-assembly2_A  TM=1.909E-01  e=9.836E+00  Mycobacterium tuberculosis H37Rv
  7jh5-assembly2_B  TM=1.898E-01  e=3.022E+00  synthetic construct
  7rtv-assembly1_A  TM=1.420E-01  e=3.607E+00  Mus musculus

Foldseek 3Di:
DVLVVVLVVVVVVLCCVLCVQVVQVVVDLVSNLVVLVVLLVQLLVLQLLLLCVLLVCPPQPCLVVLLVLLLVLLLLLLVLVVCCQAVVVVQVVDPVSVVCSVCSVVVSVVSVVVSVVVLVVSDDDPCNVSSVVSVVSSVVSCCQRVVLSSLLSVQSQQFQLLNSLLLVLLSQLVSQLSVQCVPPFDAADDPLDRSGGPRSLVRSLVRSLVVSLVVLQVCLVDLQGQHGFHQDPVVNDTDSDDDGDQQSDWDWDQPPPVVLVVCVVVVHDRIDTDRNVSVVSNVSSNCSRPVLCVLLSVVSVVCVVSVHDASCVVPPPDHRSCNSCSSVSVSSVVSSVCCVPPNDDVPVVSVVSVLVVDPPVVNVVVVVVVVVVCVVVVNDPD/DVLVVVLVVVVVVLCCVLCVQVVQVVVDLVSNLVVLVVLLVQLLVLQLLLLCVLLVCVPQPCLVVLLVLLLVLLLLLLVLVVCCQAVVVVQVVDPVSVVCSVCSVVVSVVSVVVSVVVLVVSDDDPCNVSSVVSVVSSVVSCCQRVVLSSLLSVQSQQFQLLNSLLLVLLSQLVSQLSVQCVPPFDAADDPLDRSGGPRSLVRSLVRSLVVSLVVLQVPLVDLQGQHGFHQDPVVNDTDSDDDGDQQSDWDWDQPPPVVLVVCVVVVHDRIDTGRNVSVVSNVSSNCSRPVLCVLLSVVSVVCVVSVHDASCVVPPPDHRSCNSCSSVSVSSVVSSVCCVPPNDDVPPVSVVSVLVVDDPVVNVVVVVVVVVVCVVVVNDPD

pLDDT: mean 78.97, std 14.93, range [25.66, 97.19]

Radius of gyration: 29.05 Å; Cα contacts (8 Å, |Δi|>4): 969; chains: 2; bounding box: 74×102×61 Å

Secondary structure (DSSP, 8-state):
-HHHHHHHHHHHHHHHHHHHHHHHHTT-HHHHHHHHHHHHHHHHHHHHHHHHHHTT-TT-TTHHHHHHHHHHHHHHHHHHHHHHHHSHHHHTT-HHHHHHHHTHHHHHHHHHHHHHHHHHHH--TT-HHHHHHHHHHHHHHHHHHHHHHHHHHHHHHH-THHHHHHHHHHHHHHHHHHHHHHHH--SEEETTEEEEEHHHHHHHHHHHHHHHHHHHHHHTT-HHHHS--EEETTTTEEE------GGGS-EEEEPPHHHHHHHHHTT--SEEEE-HHHHHHHHHHHHHHHTHHHHHHHHHHHHHHTT-S-TTTTSTTS--HHHHHHHHHHHHHHHHHHIIIII----HHHHHHHHHTS-HHHHHHHHHHHHHHHHHTTSS--/-HHHHHHHHHHHHHHHHHHHHHHHHTT-HHHHHHHHHHHHHHHHHHHHHHHHHHTT-TT-TTHHHHHHHHHHHHHHHHHHHHHHHHSHHHHHT-HHHHHHHHTHHHHHHHHHHHHHHHHHHH--TT-HHHHHHHHHHHHHHHHHHHHHHHHHHHHHHH-THHHHHHHHHHHHHHHHHHHHHHHH--SEEETTEEEEEHHHHHHHHHHHHHHHHHHHHHHTT-HHHHS--EEETTTTEEE------GGGS-EEEEPPHHHHHHHHHTT--SEEEE-HHHHHHHHHHHIIIIIHHHHHHHHHHHHHHTT-S-GGGGSTTS--HHHHHHHHHHHHHHHHHHIIIII----HHHHHHHHHTS-HHHHHHHHHHHHHHHHHTTSS--

InterPro domains:
  IPR000374 Phosphatidate cytidylyltransferase [PS01315] (300-326)
  IPR016720 Phosphatidate cytidylyltransferase, eukaryota [PIRSF018269] (37-380)
  IPR016720 Phosphatidate cytidylyltransferase, eukaryota [PTHR13773] (37-379)

Solvent-accessible surface area (backbone atoms only — not comparable to full-atom values): 39543 Å² total; per-residue (Å²): 122,73,63,59,56,52,44,51,51,48,48,49,50,48,45,49,54,48,49,52,51,56,60,37,50,70,62,35,72,66,44,46,46,53,48,49,51,50,50,37,53,50,34,48,51,31,54,52,51,48,52,46,59,72,62,55,47,80,79,60,82,58,55,68,56,48,50,50,48,53,50,52,31,51,48,51,41,56,50,44,54,46,43,50,70,70,38,38,68,67,25,71,73,34,72,66,47,40,51,52,51,59,43,33,64,51,51,31,48,51,49,46,48,51,52,50,51,50,51,56,71,64,62,44,92,92,43,36,46,59,51,53,50,48,51,38,49,46,52,50,48,42,55,54,42,52,51,24,44,48,30,40,44,53,28,36,41,61,6,40,44,62,38,53,51,57,53,48,29,41,52,44,20,54,52,38,17,49,51,32,20,70,76,60,38,83,44,66,62,46,86,92,45,63,84,41,18,48,45,3,48,52,46,6,28,55,48,18,34,54,53,32,31,52,50,44,56,58,47,52,75,37,53,71,28,56,28,39,69,40,74,35,76,90,68,72,35,75,41,59,74,58,84,67,53,73,49,56,36,76,37,78,40,74,44,57,68,71,56,21,49,54,31,44,71,71,69,37,70,48,51,48,75,42,41,54,46,33,61,54,32,42,56,52,20,48,44,36,42,69,52,24,54,53,31,44,51,43,51,50,47,50,28,55,36,71,72,42,90,44,58,20,51,88,46,82,91,47,79,22,65,46,74,69,39,35,33,50,39,55,48,23,50,50,50,44,44,44,38,62,55,76,61,55,59,78,49,40,59,60,54,43,53,58,43,66,71,31,52,70,69,35,37,50,47,35,49,49,51,49,48,49,50,31,36,73,70,63,76,38,80,129,122,74,64,57,56,53,43,50,51,48,46,47,50,47,45,49,55,48,47,53,52,55,61,36,52,70,63,34,72,65,43,45,46,53,47,48,51,51,51,37,53,50,35,48,51,33,55,52,50,48,52,47,59,72,62,57,48,79,79,61,82,57,55,69,56,48,49,50,49,51,48,52,33,51,47,51,40,56,50,45,54,46,43,50,70,68,36,38,70,66,25,71,73,33,70,66,46,40,51,52,50,60,43,31,64,50,52,31,49,52,48,45,48,51,51,51,51,49,49,55,70,63,62,44,90,92,42,35,46,59,52,52,49,48,52,39,48,46,52,49,48,44,56,52,43,51,51,25,45,50,33,40,45,52,28,36,43,61,6,40,45,61,39,52,51,58,53,47,31,43,52,46,19,56,53,37,18,49,53,31,20,71,76,61,39,82,44,65,61,46,86,92,46,62,85,40,19,49,44,3,46,52,47,6,28,55,49,18,33,54,53,32,31,51,50,43,56,60,47,50,73,36,52,72,27,55,29,38,68,39,73,35,78,90,68,72,36,77,41,60,76,58,85,68,54,72,49,56,36,75,38,77,39,74,44,56,68,71,57,23,50,55,31,44,73,72,68,38,69,49,51,49,76,42,41,54,47,34,60,54,32,41,58,53,20,49,42,36,41,69,53,24,55,52,30,43,50,43,51,52,45,50,28,54,38,71,73,43,90,45,58,20,53,87,47,82,93,46,81,23,64,46,74,69,38,36,33,50,40,55,48,22,50,50,48,43,42,45,38,61,58,76,60,55,60,77,48,40,59,59,54,42,53,58,43,66,70,32,52,70,69,36,37,50,46,34,48,48,50,49,46,50,51,31,35,72,69,64,76,36,79,130